Protein AF-0000000072921745 (afdb_homodimer)

pLDDT: mean 95.63, std 6.65, range [35.84, 98.94]

Solvent-accessible surface area (backbone atoms only — not comparable to full-atom values): 34286 Å² total; per-residue (Å²): 125,85,67,66,84,74,61,69,48,27,48,30,38,35,58,39,61,68,14,90,73,38,42,55,43,82,38,63,73,39,69,46,66,80,62,52,67,66,19,24,30,30,42,33,50,31,25,27,62,54,74,76,54,43,56,36,36,48,29,87,50,81,66,76,27,51,26,28,25,30,12,19,20,25,31,25,71,43,67,72,45,92,73,81,49,71,71,36,49,34,34,36,28,37,68,42,37,50,71,76,72,50,77,43,31,75,77,40,42,80,27,29,91,70,45,35,28,31,24,40,73,32,70,22,39,39,32,34,54,41,58,45,48,59,88,42,52,37,77,55,62,89,78,44,55,57,77,56,48,14,51,35,37,44,39,36,26,29,34,52,36,37,55,58,70,52,66,74,56,72,66,35,38,34,35,24,36,32,16,47,37,57,40,19,46,44,35,44,19,52,40,45,72,63,41,36,40,32,39,30,25,38,67,58,69,69,32,44,51,52,33,45,73,50,58,28,76,41,73,42,37,60,86,82,42,61,56,49,62,53,42,31,72,74,55,66,65,28,26,50,24,28,46,33,53,37,41,45,67,67,45,48,38,49,44,64,65,28,39,18,53,61,13,29,40,31,30,53,20,55,27,85,57,55,38,78,50,20,33,34,54,26,16,67,26,26,28,35,39,34,21,34,63,54,47,51,73,71,56,42,52,54,48,50,49,39,34,49,71,64,59,40,76,71,52,68,43,79,42,58,45,89,45,50,43,65,50,51,54,37,49,76,69,65,71,59,77,36,36,44,29,24,40,41,77,128,123,85,66,68,83,74,62,70,47,28,47,29,38,34,60,39,61,68,14,90,72,38,42,56,42,81,38,64,74,40,69,46,66,80,62,52,66,66,19,25,31,29,42,34,48,29,24,26,61,54,74,75,56,43,57,38,37,48,29,86,50,81,68,77,26,51,27,29,26,30,13,20,22,25,32,26,70,44,68,70,45,92,74,81,49,69,70,36,47,32,34,37,28,37,68,42,36,52,71,75,70,51,76,45,31,77,77,40,42,80,26,29,90,68,45,34,29,32,24,40,73,32,69,21,40,39,32,32,53,40,58,43,48,60,87,42,51,38,77,56,60,90,76,44,55,56,76,57,47,15,50,36,38,44,40,37,27,26,33,52,38,38,55,57,70,53,67,76,55,72,64,36,38,34,36,24,38,32,16,45,37,58,38,18,44,43,36,45,18,52,41,45,72,62,40,36,40,34,38,31,25,38,67,60,68,69,32,44,52,52,35,47,72,50,60,28,75,42,73,41,37,61,88,82,44,60,56,50,63,53,42,30,72,75,56,68,64,29,26,50,25,29,46,33,52,37,42,45,66,68,44,48,39,49,45,64,65,29,38,18,54,60,13,31,40,30,32,54,19,54,26,85,56,54,37,78,49,19,35,34,55,27,16,68,27,28,28,33,39,35,21,34,63,53,49,52,71,70,54,41,52,53,48,48,51,39,34,51,72,65,57,38,76,71,51,66,43,81,43,57,44,90,45,49,44,64,51,51,54,37,50,74,70,65,71,58,76,37,35,44,30,24,41,40,76,128

Foldseek 3Di:
DPLPPDDQWWWFWFWDPAAQPIFTDIDGGHGFDDEDQQKFKWFWFKFWDDLVLCPRRHHPDDAQGRAAGFFTWTATNGHNYPLVRHRFIKIGGFFFDQPCPDPCVVPPSVPRPPTDTDRGNAHHDRIRMDMGGSVAIATADPLFDRQFLRLCRFLVQLLLALLVVQVDAAAFEEEEECLQAQNNLQNLLNCVVRRYAYEYEDADDVSQVSSVVSPHPYYDDVVVDDLLVVLCVVPVQAGQEYEYQAQDLVSLVSRLSRHGQLHEYEYARHDPDDRPADPVSCVVRVYYYHYTHGHDNVSSVVSSVCVSVVSGGWDEDEEASNCSRVVSVCVVVVNDGYIYMHGYDD/DPLPPDDQWWWFWFWDPAAQPIFTDIDGGHGFDDEDQQKFKWFWFKFWDDLVLCPRRHHPDDAQARAAGFFTWTATNDHNYPLPRHRFIKIGGFFFDQPCPDPCVVPPSVPRPPTDTDRGNHHHDRIRMDMGGSVAIATADPLFDRQFLRLCRFLVQLLLALLVVQVDAAAFEEEEECLQAQNNLQNLLNCVVRRYAYEYEDADDVSQVSSVVSPHPYYDDVVVDDLLVVLCVVPVQAGQEYEYQAQDLVSLVSRLSRHGQLHEYEYARHDPDDRPADPVSCVVRVYYYHYTHGHDNVSSVVSSVCVSVVSGGWDEDEEASNCSRVVSVCVVVVNDGYIYMHGYDD

Secondary structure (DSSP, 8-state):
-------SEEEEEEEES-STT-EEEEEEEEEPPPP-TTEEEEEEEEEEE-HHHHTTTSSSSPPS-SS----EEEEEEEESSTT--TT-EEEE-SEEE--S-SHHHHHHGGG-TT-EEBTTTB--SSBSEEEEEGGG-EEPPTTS-HHHHHHIIIIIHHHHHHHHHH-PPTT-EEEEETTTSTTHHHHHHHHHHTT-EEEEEE-SHHHHHHHHHTT-SEEEETTTS-HHHHHHHHHSS-EEEEEE---SHHHHHHHHHHEEEEEEEEE-S--SSPPS--HHHHHHHT-EEEE-----HHHHHHHHHHHHTTS----EEEEEGGGHHHHHHHHHTT--SSEEEEEPP-/-------SEEEEEEEES-STT-EEEEEEEEEPPPP-TTEEEEEEEEEEE-HHHHTTTSSSSPPS-SS----EEEEEEEESSTT--TT-EEEE-SEEE--S-SHHHHHHGGG-TT-EEBTTTB--SSBSEEEEEGGG-EEPPTTS-HHHHHHIIIIIHHHHHHHHHH-PPTT-EEEEETTTSTTHHHHHHHHHHTT-EEEEEE-SHHHHHHHHHTT-SEEEETTTS-HHHHHHHHHSS-EEEEEE---SHHHHHHHHHHEEEEEEEEE-S--SSPPS--HHHHHHHT-EEEE-----HHHHHHHHHHHHTTS----EEEEEGGGHHHHHHHHHTT--SSEEEEEPP-

Structure (mmCIF, N/CA/C/O backbone):
data_AF-0000000072921745-model_v1
#
loop_
_entity.id
_entity.type
_entity.pdbx_description
1 polymer 'Enoyl reductase (ER) domain-containing protein'
#
loop_
_atom_site.group_PDB
_atom_site.id
_atom_site.type_symbol
_atom_site.label_atom_id
_atom_site.label_alt_id
_atom_site.label_comp_id
_atom_site.label_asym_id
_atom_site.label_entity_id
_atom_site.label_seq_id
_atom_site.pdbx_PDB_ins_code
_atom_site.Cartn_x
_at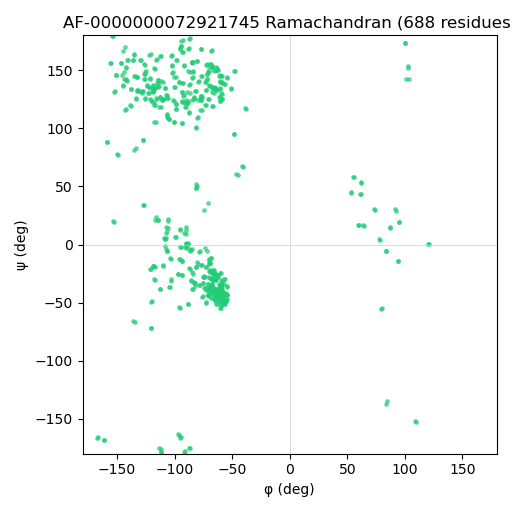om_site.Cartn_y
_atom_site.Cartn_z
_atom_site.occupancy
_atom_site.B_iso_or_equiv
_atom_site.auth_seq_id
_atom_site.auth_comp_id
_atom_site.auth_asym_id
_atom_site.auth_atom_id
_atom_site.pdbx_PDB_model_num
ATOM 1 N N . MET A 1 1 ? -3.756 32.219 40.656 1 36.28 1 MET A N 1
ATOM 2 C CA . MET A 1 1 ? -4.219 31.734 39.375 1 36.28 1 MET A CA 1
ATOM 3 C C . MET A 1 1 ? -4.352 32.875 38.375 1 36.28 1 MET A C 1
ATOM 5 O O . MET A 1 1 ? -5.18 33.781 38.562 1 36.28 1 MET A O 1
ATOM 9 N N . CYS A 1 2 ? -3.295 33.406 37.969 1 42.47 2 CYS A N 1
ATOM 10 C CA . CYS A 1 2 ? -3.309 34.625 37.188 1 42.47 2 CYS A CA 1
ATOM 11 C C . CYS A 1 2 ? -4.332 34.562 36.062 1 42.47 2 CYS A C 1
ATOM 13 O O . CYS A 1 2 ? -4.141 33.781 35.094 1 42.47 2 CYS A O 1
ATOM 15 N N . THR A 1 3 ? -5.539 34.406 36.375 1 47.97 3 THR A N 1
ATOM 16 C CA . THR A 1 3 ? -6.668 34.438 35.469 1 47.97 3 THR A CA 1
ATOM 17 C C . THR A 1 3 ? -6.492 35.562 34.438 1 47.97 3 THR A C 1
ATOM 19 O O . THR A 1 3 ? -6.605 36.75 34.781 1 47.97 3 THR A O 1
ATOM 22 N N . THR A 1 4 ? -5.477 35.375 33.594 1 62.12 4 THR A N 1
ATOM 23 C CA . THR A 1 4 ? -5.355 36.406 32.562 1 62.12 4 THR A CA 1
ATOM 24 C C . THR A 1 4 ? -6.73 36.844 32.062 1 62.12 4 THR A C 1
ATOM 26 O O . THR A 1 4 ? -7.609 36 31.859 1 62.12 4 THR A O 1
ATOM 29 N N . ASP A 1 5 ? -7.055 38.031 32.25 1 85.25 5 ASP A N 1
ATOM 30 C CA . ASP A 1 5 ? -8.289 38.656 31.781 1 85.25 5 ASP A CA 1
ATOM 31 C C . ASP A 1 5 ? -8.531 38.344 30.312 1 85.25 5 ASP A C 1
ATOM 33 O O . ASP A 1 5 ? -7.777 38.781 29.438 1 85.25 5 ASP A O 1
ATOM 37 N N . ILE A 1 6 ? -9.344 37.281 30.031 1 93.06 6 ILE A N 1
ATOM 38 C CA . ILE A 1 6 ? -9.719 36.906 28.672 1 93.06 6 ILE A CA 1
ATOM 39 C C . ILE A 1 6 ? -10.617 37.969 28.062 1 93.06 6 ILE A C 1
ATOM 41 O O . ILE A 1 6 ? -11.688 38.25 28.609 1 93.06 6 ILE A O 1
ATOM 45 N N . PRO A 1 7 ? -10.188 38.531 27.031 1 95.44 7 PRO A N 1
ATOM 46 C CA . PRO A 1 7 ? -11.023 39.562 26.422 1 95.44 7 PRO A CA 1
ATOM 47 C C . PRO A 1 7 ? -12.305 39 25.812 1 95.44 7 PRO A C 1
ATOM 49 O O . PRO A 1 7 ? -12.43 37.812 25.641 1 95.44 7 PRO A O 1
ATOM 52 N N . VAL A 1 8 ? -13.242 39.938 25.484 1 95.75 8 VAL A N 1
ATOM 53 C CA . VAL A 1 8 ? -14.508 39.531 24.891 1 95.75 8 VAL A CA 1
ATOM 54 C C . VAL A 1 8 ? -14.328 39.344 23.391 1 95.75 8 VAL A C 1
ATOM 56 O O . VAL A 1 8 ? -14.992 38.5 22.781 1 95.75 8 VAL A O 1
ATOM 59 N N . THR A 1 9 ? -13.445 40.156 22.844 1 97.06 9 THR A N 1
ATOM 60 C CA . THR A 1 9 ? -13.18 40.094 21.422 1 97.06 9 THR A CA 1
ATOM 61 C C . THR A 1 9 ? -11.703 39.812 21.156 1 97.06 9 THR A C 1
ATOM 63 O O . THR A 1 9 ? -10.875 39.906 22.062 1 97.06 9 THR A O 1
ATOM 66 N N . GLN A 1 10 ? -11.469 39.406 19.938 1 97.31 10 GLN A N 1
ATOM 67 C CA . GLN A 1 10 ? -10.109 39.031 19.562 1 97.31 10 GLN A CA 1
ATOM 68 C C . GLN A 1 10 ? -9.812 39.406 18.125 1 97.31 10 GLN A C 1
ATOM 70 O O . GLN A 1 10 ? -10.719 39.812 17.375 1 97.31 10 GLN A O 1
ATOM 75 N N . THR A 1 11 ? -8.492 39.344 17.812 1 97.69 11 THR A N 1
ATOM 76 C CA . THR A 1 11 ? -8.031 39.469 16.438 1 97.69 11 THR A CA 1
ATOM 77 C C . THR A 1 11 ? -8.039 38.125 15.727 1 97.69 11 THR A C 1
ATOM 79 O O . THR A 1 11 ? -7.59 37.125 16.281 1 97.69 11 THR A O 1
ATOM 82 N N . ALA A 1 12 ? -8.617 38.062 14.547 1 98.12 12 ALA A N 1
ATOM 83 C CA . ALA A 1 12 ? -8.641 36.875 13.711 1 98.12 12 ALA A CA 1
ATOM 84 C C . ALA A 1 12 ? -8.484 37.219 12.234 1 98.12 12 ALA A C 1
ATOM 86 O O . ALA A 1 12 ? -8.688 38.375 11.844 1 98.12 12 ALA A O 1
ATOM 87 N N . ALA A 1 13 ? -7.965 36.312 11.523 1 98.19 13 ALA A N 1
ATOM 88 C CA . ALA A 1 13 ? -7.973 36.438 10.07 1 98.19 13 ALA A CA 1
ATOM 89 C C . ALA A 1 13 ? -9.094 35.625 9.453 1 98.19 13 ALA A C 1
ATOM 91 O O . ALA A 1 13 ? -9.141 34.406 9.617 1 98.19 13 ALA A O 1
ATOM 92 N N . ARG A 1 14 ? -9.977 36.219 8.742 1 97.25 14 ARG A N 1
ATOM 93 C CA . ARG A 1 14 ? -11.086 35.562 8.078 1 97.25 14 ARG A CA 1
ATOM 94 C C . ARG A 1 14 ? -10.914 35.562 6.562 1 97.25 14 ARG A C 1
ATOM 96 O O . ARG A 1 14 ? -10.445 36.562 6 1 97.25 14 ARG A O 1
ATOM 103 N N . VAL A 1 15 ? -11.266 34.469 5.953 1 97 15 VAL A N 1
ATOM 104 C CA . VAL A 1 15 ? -11.227 34.375 4.496 1 97 15 VAL A CA 1
ATOM 105 C C . VAL A 1 15 ? -12.438 35.125 3.912 1 97 15 VAL A C 1
ATOM 107 O O . VAL A 1 15 ? -13.578 34.875 4.32 1 97 15 VAL A O 1
ATOM 110 N N . GLN A 1 16 ? -12.188 35.969 3.043 1 94.94 16 GLN A N 1
ATOM 111 C CA . GLN A 1 16 ? -13.25 36.625 2.295 1 94.94 16 GLN A CA 1
ATOM 112 C C . GLN A 1 16 ? -13.195 36.25 0.816 1 94.94 16 GLN A C 1
ATOM 114 O O . GLN A 1 16 ? -12.117 36.094 0.249 1 94.94 16 GLN A O 1
ATOM 119 N N . ASN A 1 17 ? -14.336 36.062 0.215 1 92.81 17 ASN A N 1
ATOM 120 C CA . ASN A 1 17 ? -14.492 35.781 -1.205 1 92.81 17 ASN A CA 1
ATOM 121 C C . ASN A 1 17 ? -13.68 34.562 -1.616 1 92.81 17 ASN A C 1
ATOM 123 O O . ASN A 1 17 ? -12.844 34.625 -2.516 1 92.81 17 ASN A O 1
ATOM 127 N N . PRO A 1 18 ? -13.922 33.438 -1.013 1 92.88 18 PRO A N 1
ATOM 128 C CA . PRO A 1 18 ? -13.164 32.219 -1.399 1 92.88 18 PRO A CA 1
ATOM 129 C C . PRO A 1 18 ? -13.133 32.031 -2.91 1 92.88 18 PRO A C 1
ATOM 131 O O . PRO A 1 18 ? -14.102 32.344 -3.605 1 92.88 18 PRO A O 1
ATOM 134 N N . GLY A 1 19 ? -12.031 31.406 -3.441 1 91.5 19 GLY A N 1
ATOM 135 C CA . GLY A 1 19 ? -11.75 31.297 -4.863 1 91.5 19 GLY A CA 1
ATOM 136 C C . GLY A 1 19 ? -10.578 32.156 -5.309 1 91.5 19 GLY A C 1
ATOM 137 O O . GLY A 1 19 ? -9.695 32.469 -4.512 1 91.5 19 GLY A O 1
ATOM 138 N N . ALA A 1 20 ? -10.578 32.562 -6.57 1 88.88 20 ALA A N 1
ATOM 139 C CA . ALA A 1 20 ? -9.453 33.25 -7.184 1 88.88 20 ALA A CA 1
ATOM 140 C C . ALA A 1 20 ? -9.234 34.625 -6.535 1 88.88 20 ALA A C 1
ATOM 142 O O . ALA A 1 20 ? -8.102 35.094 -6.465 1 88.88 20 ALA A O 1
ATOM 143 N N . GLU A 1 21 ? -10.234 35.219 -5.93 1 92.31 21 GLU A N 1
ATOM 144 C CA . GLU A 1 21 ? -10.141 36.562 -5.367 1 92.31 21 GLU A CA 1
ATOM 145 C C . GLU A 1 21 ? -10.102 36.531 -3.842 1 92.31 21 GLU A C 1
ATOM 147 O O . GLU A 1 21 ? -10.297 37.531 -3.18 1 92.31 21 GLU A O 1
ATOM 152 N N . ALA A 1 22 ? -9.844 35.344 -3.354 1 95.69 22 ALA A N 1
ATOM 153 C CA . ALA A 1 22 ? -9.859 35.188 -1.903 1 95.69 22 ALA A CA 1
ATOM 154 C C . ALA A 1 22 ? -8.805 36.062 -1.236 1 95.69 22 ALA A C 1
ATOM 156 O O . ALA A 1 22 ? -7.738 36.281 -1.801 1 95.69 22 ALA A O 1
ATOM 157 N N . ARG A 1 23 ? -9.156 36.562 -0.038 1 95.94 23 ARG A N 1
ATOM 158 C CA . ARG A 1 23 ? -8.195 37.281 0.773 1 95.94 23 ARG A CA 1
ATOM 159 C C . ARG A 1 23 ? -8.406 37 2.258 1 95.94 23 ARG A C 1
ATOM 161 O O . ARG A 1 23 ? -9.523 36.75 2.689 1 95.94 23 ARG A O 1
ATOM 168 N N . PHE A 1 24 ? -7.309 37.031 2.932 1 97.81 24 PHE A N 1
ATOM 169 C CA . PHE A 1 24 ? -7.391 37.031 4.387 1 97.81 24 PHE A CA 1
ATOM 170 C C . PHE A 1 24 ? -7.582 38.438 4.914 1 97.81 24 PHE A C 1
ATOM 172 O O . PHE A 1 24 ? -6.777 39.312 4.625 1 97.81 24 PHE A O 1
ATOM 179 N N . VAL A 1 25 ? -8.625 38.656 5.691 1 97.81 25 VAL A N 1
ATOM 180 C CA . VAL A 1 25 ? -8.906 39.969 6.27 1 97.81 25 VAL A CA 1
ATOM 181 C C . VAL A 1 25 ? -8.805 39.906 7.793 1 97.81 25 VAL A C 1
ATOM 183 O O . VAL A 1 25 ? -9.477 39.094 8.43 1 97.81 25 VAL A O 1
ATOM 186 N N . ILE A 1 26 ? -7.988 40.781 8.312 1 97.81 26 ILE A N 1
ATOM 187 C CA . ILE A 1 26 ? -7.82 40.844 9.758 1 97.81 26 ILE A CA 1
ATOM 188 C C . ILE A 1 26 ? -9.023 41.562 10.383 1 97.81 26 ILE A C 1
ATOM 190 O O . ILE A 1 26 ? -9.375 42.656 9.984 1 97.81 26 ILE A O 1
ATOM 194 N N . GLN A 1 27 ? -9.633 40.844 11.312 1 96.69 27 GLN A N 1
ATOM 195 C CA . GLN A 1 27 ? -10.727 41.406 12.094 1 96.69 27 GLN A CA 1
ATOM 196 C C . GLN A 1 27 ? -10.383 41.438 13.578 1 96.69 27 GLN A C 1
ATOM 198 O O . GLN A 1 27 ? -9.898 40.469 14.141 1 96.69 27 GLN A O 1
ATOM 203 N N . ASN A 1 28 ? -10.711 42.5 14.203 1 95.44 28 ASN A N 1
ATOM 204 C CA . ASN A 1 28 ? -10.289 42.688 15.586 1 95.44 28 ASN A CA 1
ATOM 205 C C . ASN A 1 28 ? -11.461 42.531 16.562 1 95.44 28 ASN A C 1
ATOM 207 O O . ASN A 1 28 ? -11.266 42.562 17.781 1 95.44 28 ASN A O 1
ATOM 211 N N . GLU A 1 29 ? -12.562 42.344 16 1 94.81 29 GLU A N 1
ATOM 212 C CA . GLU A 1 29 ? -13.75 42.312 16.859 1 94.81 29 GLU A CA 1
ATOM 213 C C . GLU A 1 29 ? -14.422 40.938 16.828 1 94.81 29 GLU A C 1
ATOM 215 O O . GLU A 1 29 ? -15.625 40.844 17.078 1 94.81 29 GLU A O 1
ATOM 220 N N . GLN A 1 30 ? -13.664 40 16.5 1 94.19 30 GLN A N 1
ATOM 221 C CA . GLN A 1 30 ? -14.211 38.656 16.562 1 94.19 30 GLN A CA 1
ATOM 222 C C . GLN A 1 30 ? -14.422 38.219 18 1 94.19 30 GLN A C 1
ATOM 224 O O . GLN A 1 30 ? -13.57 38.438 18.859 1 94.19 30 GLN A O 1
ATOM 229 N N . ALA A 1 31 ? -15.555 37.594 18.266 1 96.19 31 ALA A N 1
ATOM 230 C CA . ALA A 1 31 ? -15.828 37.125 19.625 1 96.19 31 ALA A CA 1
ATOM 231 C C . ALA A 1 31 ? -14.859 36.031 20.031 1 96.19 31 ALA A C 1
ATOM 233 O O . ALA A 1 31 ? -14.562 35.125 19.219 1 96.19 31 ALA A O 1
ATOM 234 N N . VAL A 1 32 ? -14.328 36.094 21.203 1 97.69 32 VAL A N 1
ATOM 235 C CA . VAL A 1 32 ? -13.602 34.969 21.75 1 97.69 32 VAL A CA 1
ATOM 236 C C . VAL A 1 32 ? -14.57 33.812 22.016 1 97.69 32 VAL A C 1
ATOM 238 O O . VAL A 1 32 ? -15.633 34.031 22.609 1 97.69 32 VAL A O 1
ATOM 241 N N . PRO A 1 33 ? -14.242 32.656 21.578 1 96.75 33 PRO A N 1
ATOM 242 C CA . PRO A 1 33 ? -15.203 31.547 21.734 1 96.75 33 PRO A CA 1
ATOM 243 C C . PRO A 1 33 ? -15.359 31.109 23.188 1 96.75 33 PRO A C 1
ATOM 245 O O . PRO A 1 33 ? -14.398 31.156 23.953 1 96.75 33 PRO A O 1
ATOM 248 N N . GLN A 1 34 ? -16.547 30.672 23.469 1 95.38 34 GLN A N 1
ATOM 249 C CA . GLN A 1 34 ? -16.781 29.984 24.734 1 95.38 34 GLN A CA 1
ATOM 250 C C . GLN A 1 34 ? -16.406 28.5 24.625 1 95.38 34 GLN A C 1
ATOM 252 O O . GLN A 1 34 ? -16.562 27.891 23.562 1 95.38 34 GLN A O 1
ATOM 257 N N . ILE A 1 35 ? -15.969 27.953 25.75 1 94.75 35 ILE A N 1
ATOM 258 C CA . ILE A 1 35 ? -15.562 26.547 25.734 1 94.75 35 ILE A CA 1
ATOM 259 C C . ILE A 1 35 ? -16.656 25.688 26.344 1 94.75 35 ILE A C 1
ATOM 261 O O . ILE A 1 35 ? -17.406 26.141 27.219 1 94.75 35 ILE A O 1
ATOM 265 N N . THR A 1 36 ? -16.734 24.484 25.812 1 91.81 36 THR A N 1
ATOM 266 C CA . THR A 1 36 ? -17.594 23.453 26.406 1 91.81 36 THR A CA 1
ATOM 267 C C . THR A 1 36 ? -16.812 22.594 27.391 1 91.81 36 THR A C 1
ATOM 269 O O . THR A 1 36 ? -15.609 22.797 27.578 1 91.81 36 THR A O 1
ATOM 272 N N . GLU A 1 37 ? -17.5 21.656 28.078 1 90.25 37 GLU A N 1
ATOM 273 C CA . GLU A 1 37 ? -16.922 20.859 29.156 1 90.25 37 GLU A CA 1
ATOM 274 C C . GLU A 1 37 ? -15.695 20.094 28.688 1 90.25 37 GLU A C 1
ATOM 276 O O . GLU A 1 37 ? -14.742 19.922 29.453 1 90.25 37 GLU A O 1
ATOM 281 N N . SER A 1 38 ? -15.594 19.719 27.484 1 90.62 38 SER A N 1
ATOM 282 C CA . SER A 1 38 ? -14.469 18.906 27.016 1 90.62 38 SER A CA 1
ATOM 283 C C . SER A 1 38 ? -13.414 19.766 26.328 1 90.62 38 SER A C 1
ATOM 285 O O . SER A 1 38 ? -12.391 19.266 25.875 1 90.62 38 SER A O 1
ATOM 287 N N . GLN A 1 39 ? -13.602 21.078 26.375 1 95.06 39 GLN A N 1
ATOM 288 C CA . GLN A 1 39 ? -12.727 21.969 25.625 1 95.06 39 GLN A CA 1
ATOM 289 C C . GLN A 1 39 ? -11.859 22.812 26.547 1 95.06 39 GLN A C 1
ATOM 291 O O . GLN A 1 39 ? -12.133 22.906 27.75 1 95.06 39 GLN A O 1
ATOM 296 N N . ILE A 1 40 ? -10.836 23.344 26 1 96.44 40 ILE A N 1
ATOM 297 C CA . ILE A 1 40 ? -9.977 24.344 26.625 1 96.44 40 ILE A CA 1
ATOM 298 C C . ILE A 1 40 ? -9.852 25.562 25.703 1 96.44 40 ILE A C 1
ATOM 300 O O . ILE A 1 40 ? -10.078 25.453 24.484 1 96.44 40 ILE A O 1
ATOM 304 N N . LEU A 1 41 ? -9.57 26.656 26.328 1 97.31 41 LEU A N 1
ATOM 305 C CA . LEU A 1 41 ? -9.266 27.859 25.562 1 97.31 41 LEU A CA 1
ATOM 306 C C . LEU A 1 41 ? -7.762 28.109 25.5 1 97.31 41 LEU A C 1
ATOM 308 O O . LEU A 1 41 ? -7.09 28.125 26.531 1 97.31 41 LEU A O 1
ATOM 312 N N . VAL A 1 42 ? -7.277 28.219 24.344 1 97.88 42 VAL A N 1
ATOM 313 C CA . VAL A 1 42 ? -5.844 28.406 24.156 1 97.88 42 VAL A CA 1
ATOM 314 C C . VAL A 1 42 ? -5.586 29.812 23.594 1 97.88 42 VAL A C 1
ATOM 316 O O . VAL A 1 42 ? -6.215 30.203 22.609 1 97.88 42 VAL A O 1
ATOM 319 N N . LYS A 1 43 ? -4.738 30.531 24.234 1 98.44 43 LYS A N 1
ATOM 320 C CA . LYS A 1 43 ? -4.219 31.766 23.672 1 98.44 43 LYS A CA 1
ATOM 321 C C . LYS A 1 43 ? -2.984 31.5 22.812 1 98.44 43 LYS A C 1
ATOM 323 O O . LYS A 1 43 ? -1.918 31.172 23.328 1 98.44 43 LYS A O 1
ATOM 328 N N . LEU A 1 44 ? -3.139 31.719 21.547 1 98.62 44 LEU A N 1
ATOM 329 C CA . LEU A 1 44 ? -2.076 31.359 20.609 1 98.62 44 LEU A CA 1
ATOM 330 C C . LEU A 1 44 ? -0.968 32.406 20.625 1 98.62 44 LEU A C 1
ATOM 332 O O . LEU A 1 44 ? -1.244 33.625 20.703 1 98.62 44 LEU A O 1
ATOM 336 N N . VAL A 1 45 ? 0.25 31.922 20.547 1 98.5 45 VAL A N 1
ATOM 337 C CA . VAL A 1 45 ? 1.408 32.812 20.484 1 98.5 45 VAL A CA 1
ATOM 338 C C . VAL A 1 45 ? 1.95 32.844 19.047 1 98.5 45 VAL A C 1
ATOM 340 O O . VAL A 1 45 ? 2.461 33.875 18.594 1 98.5 45 VAL A O 1
ATOM 343 N N . VAL A 1 46 ? 1.895 31.703 18.391 1 98.81 46 VAL A N 1
ATOM 344 C CA . VAL A 1 46 ? 2.268 31.625 16.969 1 98.81 46 VAL A CA 1
ATOM 345 C C . VAL A 1 46 ? 1.322 30.688 16.234 1 98.81 46 VAL A C 1
ATOM 347 O O . VAL A 1 46 ? 0.662 29.844 16.859 1 98.81 46 VAL A O 1
ATOM 350 N N . THR A 1 47 ? 1.241 30.828 14.977 1 98.75 47 THR A N 1
ATOM 351 C CA . THR A 1 47 ? 0.564 29.891 14.078 1 98.75 47 THR A CA 1
ATOM 352 C C . THR A 1 47 ? 1.332 29.75 12.766 1 98.75 47 THR A C 1
ATOM 354 O O . THR A 1 47 ? 1.969 30.703 12.305 1 98.75 47 THR A O 1
ATOM 357 N N . GLY A 1 48 ? 1.362 28.531 12.281 1 98.38 48 GLY A N 1
ATOM 358 C CA . GLY A 1 48 ? 1.973 28.312 10.984 1 98.38 48 GLY A CA 1
ATOM 359 C C . GLY A 1 48 ? 1.02 28.547 9.828 1 98.38 48 GLY A C 1
ATOM 360 O O . GLY A 1 48 ? -0.197 28.609 10.023 1 98.38 48 GLY A O 1
ATOM 361 N N . LEU A 1 49 ? 1.562 28.844 8.68 1 97.75 49 LEU A N 1
ATOM 362 C CA . LEU A 1 49 ? 0.841 28.906 7.414 1 97.75 49 LEU A CA 1
ATOM 363 C C . LEU A 1 49 ? 1.286 27.781 6.48 1 97.75 49 LEU A C 1
ATOM 365 O O . LEU A 1 49 ? 2.465 27.688 6.129 1 97.75 49 LEU A O 1
ATOM 369 N N . CYS A 1 50 ? 0.371 26.953 6.145 1 95 50 CYS A N 1
ATOM 370 C CA . CYS A 1 50 ? 0.65 25.766 5.34 1 95 50 CYS A CA 1
ATOM 371 C C . CYS A 1 50 ? -0.083 25.828 4.008 1 95 50 CYS A C 1
ATOM 373 O O . CYS A 1 50 ? -1.134 26.469 3.898 1 95 50 CYS A O 1
ATOM 375 N N . HIS A 1 51 ? 0.496 25.203 3.021 1 92.25 51 HIS A N 1
ATOM 376 C CA . HIS A 1 51 ? -0.157 25.156 1.719 1 92.25 51 HIS A CA 1
ATOM 377 C C . HIS A 1 51 ? -1.546 24.531 1.819 1 92.25 51 HIS A C 1
ATOM 379 O O . HIS A 1 51 ? -2.463 24.938 1.098 1 92.25 51 HIS A O 1
ATOM 385 N N . SER A 1 52 ? -1.722 23.609 2.656 1 91.25 52 SER A N 1
ATOM 386 C CA . SER A 1 52 ? -3.016 22.953 2.805 1 91.25 52 SER A CA 1
ATOM 387 C C . SER A 1 52 ? -4.074 23.922 3.318 1 91.25 52 SER A C 1
ATOM 389 O O . SER A 1 52 ? -5.273 23.688 3.16 1 91.25 52 SER A O 1
ATOM 391 N N . ASP A 1 53 ? -3.691 24.953 4 1 94.06 53 ASP A N 1
ATOM 392 C CA . ASP A 1 53 ? -4.637 25.984 4.41 1 94.06 53 ASP A CA 1
ATOM 393 C C . ASP A 1 53 ? -5.266 26.672 3.199 1 94.06 53 ASP A C 1
ATOM 395 O O . ASP A 1 53 ? -6.387 27.188 3.277 1 94.06 53 ASP A O 1
ATOM 399 N N . LEU A 1 54 ? -4.547 26.672 2.092 1 92.62 54 LEU A N 1
ATOM 400 C CA . LEU A 1 54 ? -4.902 27.516 0.954 1 92.62 54 LEU A CA 1
ATOM 401 C C . LEU A 1 54 ? -5.766 26.75 -0.041 1 92.62 54 LEU A C 1
ATOM 403 O O . LEU A 1 54 ? -6.352 27.344 -0.95 1 92.62 54 LEU A O 1
ATOM 407 N N . ASN A 1 55 ? -5.801 25.406 0.116 1 85.88 55 ASN A N 1
ATOM 408 C CA . ASN A 1 55 ? -6.488 24.562 -0.857 1 85.88 55 ASN A CA 1
ATOM 409 C C . ASN A 1 55 ? -7.941 25 -1.04 1 85.88 55 ASN A C 1
ATOM 411 O O . ASN A 1 55 ? -8.445 25.031 -2.164 1 85.88 55 ASN A O 1
ATOM 415 N N . ARG A 1 56 ? -8.633 25.312 0.033 1 85.62 56 ARG A N 1
ATOM 416 C CA . ARG A 1 56 ? -10.039 25.688 -0.06 1 85.62 56 ARG A CA 1
ATOM 417 C C . ARG A 1 56 ? -10.188 27.203 -0.127 1 85.62 56 ARG A C 1
ATOM 419 O O . ARG A 1 56 ? -11.266 27.719 -0.456 1 85.62 56 ARG A O 1
ATOM 426 N N . VAL A 1 57 ? -9.148 27.891 0.157 1 93.12 57 VAL A N 1
ATOM 427 C CA . VAL A 1 57 ? -9.195 29.344 0.172 1 93.12 57 VAL A CA 1
ATOM 428 C C . VAL A 1 57 ? -9.195 29.875 -1.26 1 93.12 57 VAL A C 1
ATOM 430 O O . VAL A 1 57 ? -10.055 30.672 -1.633 1 93.12 57 VAL A O 1
ATOM 433 N N . TYR A 1 58 ? -8.32 29.297 -2.039 1 91.31 58 TYR A N 1
ATOM 434 C CA . TYR A 1 58 ? -8.141 29.828 -3.383 1 91.31 58 TYR A CA 1
ATOM 435 C C . TYR A 1 58 ? -8.828 28.953 -4.418 1 91.31 58 TYR A C 1
ATOM 437 O O . TYR A 1 58 ? -8.883 29.297 -5.602 1 91.31 58 TYR A O 1
ATOM 445 N N . ASP A 1 59 ? -9.227 27.781 -4.004 1 84.25 59 ASP A N 1
ATOM 446 C CA . ASP A 1 59 ? -9.93 26.891 -4.922 1 84.25 59 ASP A CA 1
ATOM 447 C C . ASP A 1 59 ? -11.445 27.109 -4.84 1 84.25 59 ASP A C 1
ATOM 449 O O . ASP A 1 59 ? -11.914 27.953 -4.078 1 84.25 59 ASP A O 1
ATOM 453 N N . THR A 1 60 ? -12.109 26.203 -5.707 1 75.88 60 THR A N 1
ATOM 454 C CA . THR A 1 60 ? -13.547 26.391 -5.852 1 75.88 60 THR A CA 1
ATOM 455 C C . THR A 1 60 ? -14.312 25.578 -4.812 1 75.88 60 THR A C 1
ATOM 457 O O . THR A 1 60 ? -15.531 25.719 -4.676 1 75.88 60 THR A O 1
ATOM 460 N N . LEU A 1 61 ? -13.594 24.844 -4.062 1 77.12 61 LEU A N 1
ATOM 461 C CA . LEU A 1 61 ? -14.289 24.047 -3.066 1 77.12 61 LEU A CA 1
ATOM 462 C C . LEU A 1 61 ? -14.836 24.922 -1.944 1 77.12 61 LEU A C 1
ATOM 464 O O . LEU A 1 61 ? -14.219 25.922 -1.577 1 77.12 61 LEU A O 1
ATOM 468 N N . PRO A 1 62 ? -15.93 24.484 -1.474 1 80.81 62 PRO A N 1
ATOM 469 C CA . PRO A 1 62 ? -16.547 25.312 -0.44 1 80.81 62 PRO A CA 1
ATOM 470 C C . PRO A 1 62 ? -15.719 25.391 0.836 1 80.81 62 PRO A C 1
ATOM 472 O O . PRO A 1 62 ? -15.195 24.375 1.305 1 80.81 62 PRO A O 1
ATOM 475 N N . LEU A 1 63 ? -15.688 26.609 1.248 1 84.38 63 LEU A N 1
ATOM 476 C CA . LEU A 1 63 ? -15.062 26.875 2.539 1 84.38 63 LEU A CA 1
ATOM 477 C C . LEU A 1 63 ? -16.016 26.531 3.682 1 84.38 63 LEU A C 1
ATOM 479 O O . LEU A 1 63 ? -17.141 27.031 3.725 1 84.38 63 LEU A O 1
ATOM 483 N N . ILE A 1 64 ? -15.617 25.672 4.613 1 84.56 64 ILE A N 1
ATOM 484 C CA . ILE A 1 64 ? -16.453 25.281 5.746 1 84.56 64 ILE A CA 1
ATOM 485 C C . ILE A 1 64 ? -16.234 26.266 6.898 1 84.56 64 ILE A C 1
ATOM 487 O O . ILE A 1 64 ? -17.188 26.875 7.395 1 84.56 64 ILE A O 1
ATOM 491 N N . SER A 1 65 ? -15.055 26.5 7.258 1 90.56 65 SER A N 1
ATOM 492 C CA . SER A 1 65 ? -14.68 27.516 8.25 1 90.56 65 SER A CA 1
ATOM 493 C C . SER A 1 65 ? -13.992 28.703 7.594 1 90.56 65 SER A C 1
ATOM 495 O O . SER A 1 65 ? -13.086 28.531 6.777 1 90.56 65 SER A O 1
ATOM 497 N N . GLU A 1 66 ? -14.414 29.859 8 1 94.25 66 GLU A N 1
ATOM 498 C CA . GLU A 1 66 ? -13.805 31.062 7.457 1 94.25 66 GLU A CA 1
ATOM 499 C C . GLU A 1 66 ? -12.484 31.391 8.156 1 94.25 66 GLU A C 1
ATOM 501 O O . GLU A 1 66 ? -11.711 32.219 7.684 1 94.25 66 GLU A O 1
ATOM 506 N N . ILE A 1 67 ? -12.297 30.859 9.305 1 97.12 67 ILE A N 1
ATOM 507 C CA . ILE A 1 67 ? -11.008 30.953 9.984 1 97.12 67 ILE A CA 1
ATOM 508 C C . ILE A 1 67 ? -10.227 29.656 9.797 1 97.12 67 ILE A C 1
ATOM 510 O O . ILE A 1 67 ? -10.508 28.656 10.461 1 97.12 67 ILE A O 1
ATOM 514 N N . VAL A 1 68 ? -9.234 29.734 8.938 1 97.12 68 VAL A N 1
ATOM 515 C CA . VAL A 1 68 ? -8.469 28.531 8.633 1 97.12 68 VAL A CA 1
ATOM 516 C C . VAL A 1 68 ? -7.227 28.469 9.516 1 97.12 68 VAL A C 1
ATOM 518 O O . VAL A 1 68 ? -7.203 29.047 10.602 1 97.12 68 VAL A O 1
ATOM 521 N N . GLY A 1 69 ? -6.309 27.641 9.195 1 97.75 69 GLY A N 1
ATOM 522 C CA . GLY A 1 69 ? -5.121 27.406 10 1 97.75 69 GLY A CA 1
ATOM 523 C C . GLY A 1 69 ? -5.191 26.141 10.828 1 97.75 69 GLY A C 1
ATOM 524 O O . GLY A 1 69 ? -6.25 25.797 11.359 1 97.75 69 GLY A O 1
ATOM 525 N N . HIS A 1 70 ? -4.008 25.422 10.945 1 97.62 70 HIS A N 1
ATOM 526 C CA . HIS A 1 70 ? -4.078 24.156 11.672 1 97.62 70 HIS A CA 1
ATOM 527 C C . HIS A 1 70 ? -2.736 23.812 12.312 1 97.62 70 HIS A C 1
ATOM 529 O O . HIS A 1 70 ? -2.445 22.641 12.57 1 97.62 70 HIS A O 1
ATOM 535 N N . GLU A 1 71 ? -1.872 24.828 12.477 1 97.62 71 GLU A N 1
ATOM 536 C CA . GLU A 1 71 ? -0.569 24.688 13.117 1 97.62 71 GLU A CA 1
ATOM 537 C C . GLU A 1 71 ? -0.319 25.797 14.133 1 97.62 71 GLU A C 1
ATOM 539 O O . GLU A 1 71 ? 0.446 26.719 13.867 1 97.62 71 GLU A O 1
ATOM 544 N N . GLY A 1 72 ? -0.813 25.641 15.305 1 98.5 72 GLY A N 1
ATOM 545 C CA . GLY A 1 72 ? -0.683 26.703 16.281 1 98.5 72 GLY A CA 1
ATOM 546 C C . GLY A 1 72 ? -0.057 26.25 17.594 1 98.5 72 GLY A C 1
ATOM 547 O O . GLY A 1 72 ? -0.168 25.078 17.953 1 98.5 72 GLY A O 1
ATOM 548 N N . VAL A 1 73 ? 0.646 27.125 18.234 1 98.81 73 VAL A N 1
ATOM 549 C CA . VAL A 1 73 ? 1.165 26.906 19.578 1 98.81 73 VAL A CA 1
ATOM 550 C C . VAL A 1 73 ? 0.694 28.031 20.5 1 98.81 73 VAL A C 1
ATOM 552 O O . VAL A 1 73 ? 0.696 29.203 20.109 1 98.81 73 VAL A O 1
ATOM 555 N N . GLY A 1 74 ? 0.286 27.688 21.656 1 98.38 74 GLY A N 1
ATOM 556 C CA . GLY A 1 74 ? -0.179 28.688 22.609 1 98.38 74 GLY A CA 1
ATOM 557 C C . GLY A 1 74 ? -0.19 28.188 24.047 1 98.38 74 GLY A C 1
ATOM 558 O O . GLY A 1 74 ? 0.429 27.172 24.359 1 98.38 74 GLY A O 1
ATOM 559 N N . ILE A 1 75 ? -0.828 28.984 24.859 1 97.62 75 ILE A N 1
ATOM 560 C CA . ILE A 1 75 ? -0.938 28.703 26.297 1 97.62 75 ILE A CA 1
ATOM 561 C C . ILE A 1 75 ? -2.402 28.484 26.672 1 97.62 75 ILE A C 1
ATOM 563 O O . ILE A 1 75 ? -3.277 29.25 26.234 1 97.62 75 ILE A O 1
ATOM 567 N N . VAL A 1 76 ? -2.645 27.453 27.469 1 97.5 76 VAL A N 1
ATOM 568 C CA . VAL A 1 76 ? -4.004 27.219 27.953 1 97.5 76 VAL A CA 1
ATOM 569 C C . VAL A 1 76 ? -4.383 28.297 28.969 1 97.5 76 VAL A C 1
ATOM 571 O O . VAL A 1 76 ? -3.711 28.453 30 1 97.5 76 VAL A O 1
ATOM 574 N N . VAL A 1 77 ? -5.496 28.984 28.734 1 96.88 77 VAL A N 1
ATOM 575 C CA . VAL A 1 77 ? -5.832 30.109 29.609 1 96.88 77 VAL A CA 1
ATOM 576 C C . VAL A 1 77 ? -7.164 29.844 30.312 1 96.88 77 VAL A C 1
ATOM 578 O O . VAL A 1 77 ? -7.516 30.516 31.266 1 96.88 77 VAL A O 1
ATOM 581 N N . LYS A 1 78 ? -7.957 28.922 29.797 1 96 78 LYS A N 1
ATOM 582 C CA . LYS A 1 78 ? -9.211 28.531 30.438 1 96 78 LYS A CA 1
ATOM 583 C C . LYS A 1 78 ? -9.5 27.047 30.25 1 96 78 LYS A C 1
ATOM 585 O O . LYS A 1 78 ? -9.242 26.5 29.172 1 96 78 LYS A O 1
ATOM 590 N N . GLU A 1 79 ? -9.953 26.344 31.266 1 93.75 79 GLU A N 1
ATOM 591 C CA . GLU A 1 79 ? -10.43 24.953 31.203 1 93.75 79 GLU A CA 1
ATOM 592 C C . GLU A 1 79 ? -11.617 24.75 32.156 1 93.75 79 GLU A C 1
ATOM 594 O O . GLU A 1 79 ? -11.781 25.5 33.125 1 93.75 79 GLU A O 1
ATOM 599 N N . LEU A 1 80 ? -12.531 23.969 31.719 1 87.19 80 LEU A N 1
ATOM 600 C CA . LEU A 1 80 ? -13.695 23.672 32.562 1 87.19 80 LEU A CA 1
ATOM 601 C C . LEU A 1 80 ? -13.578 22.297 33.188 1 87.19 80 LEU A C 1
ATOM 603 O O . LEU A 1 80 ? -14.188 22.031 34.219 1 87.19 80 LEU A O 1
ATOM 607 N N . ALA A 1 81 ? -12.93 21.359 32.5 1 74.81 81 ALA A N 1
ATOM 608 C CA . ALA A 1 81 ? -12.781 20.016 33.031 1 74.81 81 ALA A CA 1
ATOM 609 C C . ALA A 1 81 ? -11.453 19.844 33.75 1 74.81 81 ALA A C 1
ATOM 611 O O . ALA A 1 81 ? -10.609 20.75 33.75 1 74.81 81 ALA A O 1
ATOM 612 N N . THR A 1 82 ? -11.352 18.781 34.438 1 74.62 82 THR A N 1
ATOM 613 C CA . THR A 1 82 ? -10.203 18.453 35.281 1 74.62 82 THR A CA 1
ATOM 614 C C . THR A 1 82 ? -8.992 18.109 34.406 1 74.62 82 THR A C 1
ATOM 616 O O . THR A 1 82 ? -8.227 17.188 34.75 1 74.62 82 THR A O 1
ATOM 619 N N . SER A 1 83 ? -8.797 18.734 33.281 1 76.56 83 SER A N 1
ATOM 620 C CA . SER A 1 83 ? -7.656 18.422 32.406 1 76.56 83 SER A CA 1
ATOM 621 C C . SER A 1 83 ? -6.348 18.875 33.062 1 76.56 83 SER A C 1
ATOM 623 O O . SER A 1 83 ? -5.277 18.359 32.75 1 76.56 83 SER A O 1
ATOM 625 N N . HIS A 1 84 ? -6.402 19.828 33.969 1 86.94 84 HIS A N 1
ATOM 626 C CA . HIS A 1 84 ? -5.258 20.391 34.688 1 86.94 84 HIS A CA 1
ATOM 627 C C . HIS A 1 84 ? -4.18 20.859 33.719 1 86.94 84 HIS A C 1
ATOM 629 O O . HIS A 1 84 ? -3.004 20.531 33.875 1 86.94 84 HIS A O 1
ATOM 635 N N . MET A 1 85 ? -4.594 21.594 32.594 1 92.19 85 MET A N 1
ATOM 636 C CA . MET A 1 85 ? -3.66 22.047 31.562 1 92.19 85 MET A CA 1
ATOM 637 C C . MET A 1 85 ? -3.477 23.547 31.625 1 92.19 85 MET A C 1
ATOM 639 O O . MET A 1 85 ? -2.738 24.125 30.812 1 92.19 85 MET A O 1
ATOM 643 N N . ILE A 1 86 ? -4.043 24.188 32.594 1 94.06 86 ILE A N 1
ATOM 644 C CA . ILE A 1 86 ? -3.973 25.641 32.656 1 94.06 86 ILE A CA 1
ATOM 645 C C . ILE A 1 86 ? -2.514 26.094 32.719 1 94.06 86 ILE A C 1
ATOM 647 O O . ILE A 1 86 ? -1.696 25.469 33.406 1 94.06 86 ILE A O 1
ATOM 651 N N . ASN A 1 87 ? -2.17 27.047 31.859 1 95.25 87 ASN A N 1
ATOM 652 C CA . ASN A 1 87 ? -0.865 27.703 31.797 1 95.25 87 ASN A CA 1
ATOM 653 C C . ASN A 1 87 ? 0.168 26.812 31.094 1 95.25 87 ASN A C 1
ATOM 655 O O . ASN A 1 87 ? 1.346 27.172 31.031 1 95.25 87 ASN A O 1
ATOM 659 N N . LYS A 1 88 ? -0.223 25.703 30.594 1 95.88 88 LYS A N 1
ATOM 660 C CA . LYS A 1 88 ? 0.685 24.844 29.844 1 95.88 88 LYS A CA 1
ATOM 661 C C . LYS A 1 88 ? 0.764 25.281 28.375 1 95.88 88 LYS A C 1
ATOM 663 O O . LYS A 1 88 ? -0.229 25.719 27.797 1 95.88 88 LYS A O 1
ATOM 668 N N . ARG A 1 89 ? 1.975 25.172 27.797 1 97.94 89 ARG A N 1
ATOM 669 C CA . ARG A 1 89 ? 2.148 25.359 26.359 1 97.94 89 ARG A CA 1
ATOM 670 C C . ARG A 1 89 ? 1.667 24.141 25.594 1 97.94 89 ARG A C 1
ATOM 672 O O . ARG A 1 89 ? 2.074 23.016 25.875 1 97.94 89 ARG A O 1
ATOM 679 N N . VAL A 1 90 ? 0.809 24.359 24.641 1 98.31 90 VAL A N 1
ATOM 680 C CA . VAL A 1 90 ? 0.277 23.25 23.859 1 98.31 90 VAL A CA 1
ATOM 681 C C . VAL A 1 90 ? 0.339 23.562 22.375 1 98.31 90 VAL A C 1
ATOM 683 O O . VAL A 1 90 ? 0.261 24.734 21.984 1 98.31 90 VAL A O 1
ATOM 686 N N . GLY A 1 91 ? 0.607 22.547 21.609 1 98.69 91 GLY A N 1
ATOM 687 C CA . GLY A 1 91 ? 0.496 22.625 20.172 1 98.69 91 GLY A CA 1
ATOM 688 C C . GLY A 1 91 ? -0.829 22.109 19.641 1 98.69 91 GLY A C 1
ATOM 689 O O . GLY A 1 91 ? -1.365 21.125 20.156 1 98.69 91 GLY A O 1
ATOM 690 N N . LEU A 1 92 ? -1.331 22.812 18.656 1 98.38 92 LEU A N 1
ATOM 691 C CA . LEU A 1 92 ? -2.561 22.422 17.969 1 98.38 92 LEU A CA 1
ATOM 692 C C . LEU A 1 92 ? -2.264 21.938 16.562 1 98.38 92 LEU A C 1
ATOM 694 O O . LEU A 1 92 ? -1.591 22.625 15.789 1 98.38 92 LEU A O 1
ATOM 698 N N . GLY A 1 93 ? -2.693 20.75 16.234 1 97 93 GLY A N 1
ATOM 699 C CA . GLY A 1 93 ? -2.469 20.172 14.922 1 97 93 GLY A CA 1
ATOM 700 C C . GLY A 1 93 ? -3.742 20.016 14.109 1 97 93 GLY A C 1
ATOM 701 O O . GLY A 1 93 ? -4.816 20.438 14.547 1 97 93 GLY A O 1
ATOM 702 N N . TRP A 1 94 ? -3.594 19.453 13.008 1 94.56 94 TRP A N 1
ATOM 703 C CA . TRP A 1 94 ? -4.648 19.297 12.008 1 94.56 94 TRP A CA 1
ATOM 704 C C . TRP A 1 94 ? -5.805 18.484 12.562 1 94.56 94 TRP A C 1
ATOM 706 O O . TRP A 1 94 ? -6.961 18.906 12.508 1 94.56 94 TRP A O 1
ATOM 716 N N . LEU A 1 95 ? -5.434 17.328 13.031 1 94.88 95 LEU A N 1
ATOM 717 C CA . LEU A 1 95 ? -6.449 16.406 13.555 1 94.88 95 LEU A CA 1
ATOM 718 C C . LEU A 1 95 ? -6.91 16.859 14.945 1 94.88 95 LEU A C 1
ATOM 720 O O . LEU A 1 95 ? -6.129 16.844 15.898 1 94.88 95 LEU A O 1
ATOM 724 N N . SER A 1 96 ? -8.18 17.234 15.07 1 94.44 96 SER A N 1
ATOM 725 C CA . SER A 1 96 ? -8.641 17.828 16.312 1 94.44 96 SER A CA 1
ATOM 726 C C . SER A 1 96 ? -9.711 16.969 16.984 1 94.44 96 SER A C 1
ATOM 728 O O . SER A 1 96 ? -9.859 17 18.203 1 94.44 96 SER A O 1
ATOM 730 N N . ARG A 1 97 ? -10.477 16.266 16.109 1 94.69 97 ARG A N 1
ATOM 731 C CA . ARG A 1 97 ? -11.586 15.531 16.703 1 94.69 97 ARG A CA 1
ATOM 732 C C . ARG A 1 97 ? -11.891 14.273 15.898 1 94.69 97 ARG A C 1
ATOM 734 O O . ARG A 1 97 ? -12.859 14.234 15.133 1 94.69 97 ARG A O 1
ATOM 741 N N . PRO A 1 98 ? -11.117 13.227 16.031 1 96.75 98 PRO A N 1
ATOM 742 C CA . PRO A 1 98 ? -11.625 11.906 15.625 1 96.75 98 PRO A CA 1
ATOM 743 C C . PRO A 1 98 ? -12.742 11.406 16.531 1 96.75 98 PRO A C 1
ATOM 745 O O . PRO A 1 98 ? -12.82 11.805 17.703 1 96.75 98 PRO A O 1
ATOM 748 N N . CYS A 1 99 ? -13.625 10.555 16.156 1 96.44 99 CYS A N 1
ATOM 749 C CA . CYS A 1 99 ? -14.805 10.203 16.938 1 96.44 99 CYS A CA 1
ATOM 750 C C . CYS A 1 99 ? -14.43 9.289 18.094 1 96.44 99 CYS A C 1
ATOM 752 O O . CYS A 1 99 ? -15.125 9.258 19.109 1 96.44 99 CYS A O 1
ATOM 754 N N . MET A 1 100 ? -13.422 8.57 17.938 1 96.25 100 MET A N 1
ATOM 755 C CA . MET A 1 100 ? -12.867 7.648 18.938 1 96.25 100 MET A CA 1
ATOM 756 C C . MET A 1 100 ? -13.898 6.59 19.328 1 96.25 100 MET A C 1
ATOM 758 O O . MET A 1 100 ? -13.773 5.957 20.375 1 96.25 100 MET A O 1
ATOM 762 N N . GLU A 1 101 ? -14.938 6.434 18.5 1 96.44 101 GLU A N 1
ATOM 763 C CA . GLU A 1 101 ? -16 5.484 18.797 1 96.44 101 GLU A CA 1
ATOM 764 C C . GLU A 1 101 ? -16.141 4.441 17.688 1 96.44 101 GLU A C 1
ATOM 766 O O . GLU A 1 101 ? -16.719 3.373 17.906 1 96.44 101 GLU A O 1
ATOM 771 N N . CYS A 1 102 ? -15.688 4.738 16.578 1 96.19 102 CYS A N 1
ATOM 772 C CA . CYS A 1 102 ? -15.875 3.82 15.461 1 96.19 102 CYS A CA 1
ATOM 773 C C . CYS A 1 102 ? -14.75 2.795 15.398 1 96.19 102 CYS A C 1
ATOM 775 O O . CYS A 1 102 ? -13.703 2.979 16.016 1 96.19 102 CYS A O 1
ATOM 777 N N . GLU A 1 103 ? -14.906 1.767 14.57 1 95.06 103 GLU A N 1
ATOM 778 C CA . GLU A 1 103 ? -13.961 0.664 14.469 1 95.06 103 GLU A CA 1
ATOM 779 C C . GLU A 1 103 ? -12.648 1.124 13.844 1 95.06 103 GLU A C 1
ATOM 781 O O . GLU A 1 103 ? -11.578 0.582 14.148 1 95.06 103 GLU A O 1
ATOM 786 N N . ILE A 1 104 ? -12.703 2.145 13 1 97.5 104 ILE A N 1
ATOM 787 C CA . ILE A 1 104 ? -11.5 2.65 12.352 1 97.5 104 ILE A CA 1
ATOM 788 C C . ILE A 1 104 ? -10.617 3.354 13.383 1 97.5 104 ILE A C 1
ATOM 790 O O . ILE A 1 104 ? -9.398 3.197 13.375 1 97.5 104 ILE A O 1
ATOM 794 N N . CYS A 1 105 ? -11.211 4.074 14.312 1 97.25 105 CYS A N 1
ATOM 795 C CA . CYS A 1 105 ? -10.469 4.758 15.359 1 97.25 105 CYS A CA 1
ATOM 796 C C . CYS A 1 105 ? -9.742 3.76 16.25 1 97.25 105 CYS A C 1
ATOM 798 O O . CYS A 1 105 ? -8.664 4.059 16.781 1 97.25 105 CYS A O 1
ATOM 800 N N . ASP A 1 106 ? -10.273 2.549 16.312 1 95.38 106 ASP A N 1
ATOM 801 C CA . ASP A 1 106 ? -9.648 1.514 17.141 1 95.38 106 ASP A CA 1
ATOM 802 C C . ASP A 1 106 ? -8.297 1.093 16.547 1 95.38 106 ASP A C 1
ATOM 804 O O . ASP A 1 106 ? -7.438 0.581 17.266 1 95.38 106 ASP A O 1
ATOM 808 N N . VAL A 1 107 ? -8.141 1.32 15.266 1 94.75 107 VAL A N 1
ATOM 809 C CA . VAL A 1 107 ? -6.934 0.828 14.609 1 94.75 107 VAL A CA 1
ATOM 810 C C . VAL A 1 107 ? -6.07 2.006 14.164 1 94.75 107 VAL A C 1
ATOM 812 O O . VAL A 1 107 ? -4.84 1.945 14.234 1 94.75 107 VAL A O 1
ATOM 815 N N . GLU A 1 108 ? -6.73 3.076 13.688 1 96.56 108 GLU A N 1
ATOM 816 C CA . GLU A 1 108 ? -6.043 4.254 13.164 1 96.56 108 GLU A CA 1
ATOM 817 C C . GLU A 1 108 ? -6.953 5.477 13.18 1 96.56 108 GLU A C 1
ATOM 819 O O . GLU A 1 108 ? -7.516 5.855 12.148 1 96.56 108 GLU A O 1
ATOM 824 N N . TYR A 1 109 ? -6.938 6.16 14.266 1 97.44 109 TYR A N 1
ATOM 825 C CA . TYR A 1 109 ? -7.895 7.254 14.414 1 97.44 109 TYR A CA 1
ATOM 826 C C . TYR A 1 109 ? -7.555 8.398 13.469 1 97.44 109 TYR A C 1
ATOM 828 O O . TYR A 1 109 ? -8.383 9.281 13.234 1 97.44 109 TYR A O 1
ATOM 836 N N . THR A 1 110 ? -6.277 8.398 12.906 1 97.56 110 THR A N 1
ATOM 837 C CA . THR A 1 110 ? -5.898 9.438 11.953 1 97.56 110 THR A CA 1
ATOM 838 C C . THR A 1 110 ? -6.676 9.281 10.648 1 97.56 110 THR A C 1
ATOM 840 O O . THR A 1 110 ? -6.68 10.188 9.812 1 97.56 110 THR A O 1
ATOM 843 N N . SER A 1 111 ? -7.359 8.148 10.461 1 97.75 111 SER A N 1
ATOM 844 C CA . SER A 1 111 ? -8.133 7.891 9.25 1 97.75 111 SER A CA 1
ATOM 845 C C . SER A 1 111 ? -9.625 7.801 9.562 1 97.75 111 SER A C 1
ATOM 847 O O . SER A 1 111 ? -10.391 7.211 8.789 1 97.75 111 SER A O 1
ATOM 849 N N . CYS A 1 112 ? -10.07 8.367 10.688 1 97.75 112 CYS A N 1
ATOM 850 C CA . CYS A 1 112 ? -11.469 8.375 11.078 1 97.75 112 CYS A CA 1
ATOM 851 C C . CYS A 1 112 ? -12.328 9.062 10.023 1 97.75 112 CYS A C 1
ATOM 853 O O . CYS A 1 112 ? -12.07 10.211 9.664 1 97.75 112 CYS A O 1
ATOM 855 N N . PRO A 1 113 ? -13.344 8.383 9.531 1 96.19 113 PRO A N 1
ATOM 856 C CA . PRO A 1 113 ? -14.18 9.023 8.516 1 96.19 113 PRO A CA 1
ATOM 857 C C . PRO A 1 113 ? -15.031 10.156 9.078 1 96.19 113 PRO A C 1
ATOM 859 O O . PRO A 1 113 ? -15.594 10.953 8.32 1 96.19 113 PRO A O 1
ATOM 862 N N . LYS A 1 114 ? -15.141 10.289 10.375 1 96.5 114 LYS A N 1
ATOM 863 C CA . LYS A 1 114 ? -15.977 11.305 11.023 1 96.5 114 LYS A CA 1
ATOM 864 C C . LYS A 1 114 ? -15.117 12.398 11.648 1 96.5 114 LYS A C 1
ATOM 866 O O . LYS A 1 114 ? -15.625 13.242 12.398 1 96.5 114 LYS A O 1
ATOM 871 N N . GLN A 1 115 ? -13.891 12.367 11.344 1 96.62 115 GLN A N 1
ATOM 872 C CA . GLN A 1 115 ? -12.984 13.289 12.008 1 96.62 115 GLN A CA 1
ATOM 873 C C . GLN A 1 115 ? -13.312 14.734 11.648 1 96.62 115 GLN A C 1
ATOM 875 O O . GLN A 1 115 ? -13.82 15.008 10.555 1 96.62 115 GLN A O 1
ATOM 880 N N . GLN A 1 116 ? -13.047 15.594 12.547 1 96.44 116 GLN A N 1
ATOM 881 C CA . GLN A 1 116 ? -13.086 17.031 12.305 1 96.44 116 GLN A CA 1
ATOM 882 C C . GLN A 1 116 ? -11.703 17.656 12.438 1 96.44 116 GLN A C 1
ATOM 884 O O . GLN A 1 116 ? -10.938 17.297 13.336 1 96.44 116 GLN A O 1
ATOM 889 N N . ASN A 1 117 ? -11.398 18.547 11.562 1 96 117 ASN A N 1
ATOM 890 C CA . ASN A 1 117 ? -10.055 19.094 11.453 1 96 117 ASN A CA 1
ATOM 891 C C . ASN A 1 117 ? -10.047 20.609 11.641 1 96 117 ASN A C 1
ATOM 893 O O . ASN A 1 117 ? -10.961 21.297 11.18 1 96 117 ASN A O 1
ATOM 897 N N . LEU A 1 118 ? -8.992 21.078 12.305 1 96.44 118 LEU A N 1
ATOM 898 C CA . LEU A 1 118 ? -8.82 22.5 12.5 1 96.44 118 LEU A CA 1
ATOM 899 C C . LEU A 1 118 ? -8.625 23.219 11.172 1 96.44 118 LEU A C 1
ATOM 901 O O . LEU A 1 118 ? -7.852 22.766 10.32 1 96.44 118 LEU A O 1
ATOM 905 N N . GLY A 1 119 ? -9.344 24.312 11.008 1 95.5 119 GLY A N 1
ATOM 906 C CA . GLY A 1 119 ? -9.195 25.094 9.797 1 95.5 119 GLY A CA 1
ATOM 907 C C . GLY A 1 119 ? -10.016 24.578 8.641 1 95.5 119 GLY A C 1
ATOM 908 O O . GLY A 1 119 ? -10.016 25.156 7.551 1 95.5 119 GLY A O 1
ATOM 909 N N . ARG A 1 120 ? -10.656 23.453 8.844 1 93.88 120 ARG A N 1
ATOM 910 C CA . ARG A 1 120 ? -11.539 22.875 7.828 1 93.88 120 ARG A CA 1
ATOM 911 C C . ARG A 1 120 ? -12.961 22.734 8.367 1 93.88 120 ARG A C 1
ATOM 913 O O . ARG A 1 120 ? -13.812 23.578 8.117 1 93.88 120 ARG A O 1
ATOM 920 N N . ASP A 1 121 ? -13.172 21.766 9.289 1 94.31 121 ASP A N 1
ATOM 921 C CA . ASP A 1 121 ? -14.477 21.531 9.898 1 94.31 121 ASP A CA 1
ATOM 922 C C . ASP A 1 121 ? -14.695 22.438 11.109 1 94.31 121 ASP A C 1
ATOM 924 O O . ASP A 1 121 ? -15.836 22.797 11.422 1 94.31 121 ASP A O 1
ATOM 928 N N . LEU A 1 122 ? -13.602 22.75 11.742 1 95.56 122 LEU A N 1
ATOM 929 C CA . LEU A 1 122 ? -13.586 23.609 12.922 1 95.56 122 LEU A CA 1
ATOM 930 C C . LEU A 1 122 ? -12.82 24.906 12.641 1 95.56 122 LEU A C 1
ATOM 932 O O . LEU A 1 122 ? -11.992 24.953 11.727 1 95.56 122 LEU A O 1
ATOM 936 N N . ALA A 1 123 ? -13.07 25.906 13.422 1 96.12 123 ALA A N 1
ATOM 937 C CA . ALA A 1 123 ? -12.273 27.125 13.305 1 96.12 123 ALA A CA 1
ATOM 938 C C . ALA A 1 123 ? -10.797 26.844 13.57 1 96.12 123 ALA A C 1
ATOM 940 O O . ALA A 1 123 ? -10.461 26.094 14.492 1 96.12 123 ALA A O 1
ATOM 941 N N . GLY A 1 124 ? -10 27.516 12.75 1 97.75 124 GLY A N 1
ATOM 942 C CA . GLY A 1 124 ? -8.586 27.188 12.797 1 97.75 124 GLY A CA 1
ATOM 943 C C . GLY A 1 124 ? -7.777 28.141 13.664 1 97.75 124 GLY A C 1
ATOM 944 O O . GLY A 1 124 ? -8.336 28.859 14.508 1 97.75 124 GLY A O 1
ATOM 945 N N . THR A 1 125 ? -6.516 28.125 13.484 1 98.5 125 THR A N 1
ATOM 946 C CA . THR A 1 125 ? -5.574 28.766 14.391 1 98.5 125 THR A CA 1
ATOM 947 C C . THR A 1 125 ? -5.32 30.219 13.961 1 98.5 125 THR A C 1
ATOM 949 O O . THR A 1 125 ? -4.551 30.938 14.602 1 98.5 125 THR A O 1
ATOM 952 N N . PHE A 1 126 ? -5.945 30.688 12.891 1 98.56 126 PHE A N 1
ATOM 953 C CA . PHE A 1 126 ? -5.727 32.062 12.477 1 98.56 126 PHE A CA 1
ATOM 954 C C . PHE A 1 126 ? -6.574 33.031 13.305 1 98.56 126 PHE A C 1
ATOM 956 O O . PHE A 1 126 ? -7.293 33.844 12.758 1 98.56 126 PHE A O 1
ATOM 963 N N . GLN A 1 127 ? -6.477 32.875 14.602 1 98.31 127 GLN A N 1
ATOM 964 C CA . GLN A 1 127 ? -7.129 33.719 15.602 1 98.31 127 GLN A CA 1
ATOM 965 C C . GLN A 1 127 ? -6.371 33.688 16.922 1 98.31 127 GLN A C 1
ATOM 967 O O . GLN A 1 127 ? -5.656 32.719 17.203 1 98.31 127 GLN A O 1
ATOM 972 N N . GLN A 1 128 ? -6.477 34.656 17.766 1 98.19 128 GLN A N 1
ATOM 973 C CA . GLN A 1 128 ? -5.68 34.781 18.969 1 98.19 128 GLN A CA 1
ATOM 974 C C . GLN A 1 128 ? -6.074 33.75 20.016 1 98.19 128 GLN A C 1
ATOM 976 O O . GLN A 1 128 ? -5.219 33.188 20.719 1 98.19 128 GLN A O 1
ATOM 981 N N . TYR A 1 129 ? -7.402 33.562 20.188 1 98.06 129 TYR A N 1
ATOM 982 C CA . TYR A 1 129 ? -7.957 32.594 21.141 1 98.06 129 TYR A CA 1
ATOM 983 C C . TYR A 1 129 ? -8.773 31.531 20.422 1 98.06 129 TYR A C 1
ATOM 985 O O . TYR A 1 129 ? -9.625 31.844 19.578 1 98.06 129 TYR A O 1
ATOM 993 N N . ILE A 1 130 ? -8.539 30.344 20.781 1 98 130 ILE A N 1
ATOM 994 C CA . ILE A 1 130 ? -9.227 29.266 20.078 1 98 130 ILE A CA 1
ATOM 995 C C . ILE A 1 130 ? -9.695 28.219 21.094 1 98 130 ILE A C 1
ATOM 997 O O . ILE A 1 130 ? -8.969 27.891 22.031 1 98 130 ILE A O 1
ATOM 1001 N N . ALA A 1 131 ? -10.93 27.797 20.953 1 96.94 131 ALA A N 1
ATOM 1002 C CA . ALA A 1 131 ? -11.477 26.688 21.75 1 96.94 131 ALA A CA 1
ATOM 1003 C C . ALA A 1 131 ? -11.227 25.344 21.062 1 96.94 131 ALA A C 1
ATOM 1005 O O . ALA A 1 131 ? -11.594 25.156 19.891 1 96.94 131 ALA A O 1
ATOM 1006 N N . VAL A 1 132 ? -10.555 24.422 21.703 1 96.5 132 VAL A N 1
ATOM 1007 C CA . VAL A 1 132 ? -10.25 23.109 21.125 1 96.5 132 VAL A CA 1
ATOM 1008 C C . VAL A 1 132 ? -10.5 22.016 22.172 1 96.5 132 VAL A C 1
ATOM 1010 O O . VAL A 1 132 ? -10.531 22.281 23.375 1 96.5 132 VAL A O 1
ATOM 1013 N N . ASP A 1 133 ? -10.688 20.812 21.672 1 94.06 133 ASP A N 1
ATOM 1014 C CA . ASP A 1 133 ? -10.844 19.672 22.578 1 94.06 133 ASP A CA 1
ATOM 1015 C C . ASP A 1 133 ? -9.539 19.375 23.312 1 94.06 133 ASP A C 1
ATOM 1017 O O . ASP A 1 133 ? -8.477 19.297 22.703 1 94.06 133 ASP A O 1
ATOM 1021 N N . ALA A 1 134 ? -9.648 19.125 24.578 1 94.25 134 ALA A N 1
ATOM 1022 C CA . ALA A 1 134 ? -8.477 18.953 25.438 1 94.25 134 ALA A CA 1
ATOM 1023 C C . ALA A 1 134 ? -7.734 17.656 25.078 1 94.25 134 ALA A C 1
ATOM 1025 O O . ALA A 1 134 ? -6.523 17.547 25.297 1 94.25 134 ALA A O 1
ATOM 1026 N N . ASP A 1 135 ? -8.398 16.688 24.484 1 91.44 135 ASP A N 1
ATOM 1027 C CA . ASP A 1 135 ? -7.848 15.352 24.297 1 91.44 135 ASP A CA 1
ATOM 1028 C C . ASP A 1 135 ? -6.891 15.32 23.109 1 91.44 135 ASP A C 1
ATOM 1030 O O . ASP A 1 135 ? -6.109 14.375 22.953 1 91.44 135 ASP A O 1
ATOM 1034 N N . PHE A 1 136 ? -6.902 16.281 22.234 1 92.25 136 PHE A N 1
ATOM 1035 C CA . PHE A 1 136 ? -6.117 16.172 21 1 92.25 136 PHE A CA 1
ATOM 1036 C C . PHE A 1 136 ? -5.215 17.391 20.828 1 92.25 136 PHE A C 1
ATOM 1038 O O . PHE A 1 136 ? -5.051 17.891 19.719 1 92.25 136 PHE A O 1
ATOM 1045 N N . VAL A 1 137 ? -4.734 17.922 21.891 1 96.06 137 VAL A N 1
ATOM 1046 C CA . VAL A 1 137 ? -3.68 18.922 21.859 1 96.06 137 VAL A CA 1
ATOM 1047 C C . VAL A 1 137 ? -2.344 18.281 22.234 1 96.06 137 VAL A C 1
ATOM 1049 O O . VAL A 1 137 ? -2.305 17.156 22.734 1 96.06 137 VAL A O 1
ATOM 1052 N N . HIS A 1 138 ? -1.271 18.953 21.906 1 97.69 138 HIS A N 1
ATOM 1053 C CA . HIS A 1 138 ? 0.067 18.406 22.078 1 97.69 138 HIS A CA 1
ATOM 1054 C C . HIS A 1 138 ? 0.882 19.219 23.078 1 97.69 138 HIS A C 1
ATOM 1056 O O . HIS A 1 138 ? 1.345 20.312 22.75 1 97.69 138 HIS A O 1
ATOM 1062 N N . PRO A 1 139 ? 1.061 18.672 24.281 1 97.06 139 PRO A N 1
ATOM 1063 C CA . PRO A 1 139 ? 1.947 19.391 25.203 1 97.06 139 PRO A CA 1
ATOM 1064 C C . PRO A 1 139 ? 3.357 19.562 24.641 1 97.06 139 PRO A C 1
ATOM 1066 O O . PRO A 1 139 ? 3.891 18.656 24 1 97.06 139 PRO A O 1
ATOM 1069 N N . LEU A 1 140 ? 3.941 20.688 24.844 1 97.75 140 LEU A N 1
ATOM 1070 C CA . LEU A 1 140 ? 5.277 20.969 24.344 1 97.75 140 LEU A CA 1
ATOM 1071 C C . LEU A 1 140 ? 6.324 20.812 25.438 1 97.75 140 LEU A C 1
ATOM 1073 O O . LEU A 1 140 ? 6.094 21.219 26.578 1 97.75 140 LEU A O 1
ATOM 1077 N N . PRO A 1 141 ? 7.469 20.328 25.031 1 96.94 141 PRO A N 1
ATOM 1078 C CA . PRO A 1 141 ? 8.602 20.453 25.953 1 96.94 141 PRO A CA 1
ATOM 1079 C C . PRO A 1 141 ? 8.984 21.906 26.234 1 96.94 141 PRO A C 1
ATOM 1081 O O . PRO A 1 141 ? 8.852 22.766 25.359 1 96.94 141 PRO A O 1
ATOM 1084 N N . ASP A 1 142 ? 9.555 22.109 27.406 1 95.56 142 ASP A N 1
ATOM 1085 C CA . ASP A 1 142 ? 9.898 23.453 27.844 1 95.56 142 ASP A CA 1
ATOM 1086 C C . ASP A 1 142 ? 10.984 24.062 26.953 1 95.56 142 ASP A C 1
ATOM 1088 O O . ASP A 1 142 ? 11.016 25.266 26.75 1 95.56 142 ASP A O 1
ATOM 1092 N N . ASN A 1 143 ? 11.781 23.234 26.469 1 96.75 143 ASN A N 1
ATOM 1093 C CA . ASN A 1 143 ? 12.945 23.734 25.734 1 96.75 143 ASN A CA 1
ATOM 1094 C C . ASN A 1 143 ? 12.688 23.781 24.234 1 96.75 143 ASN A C 1
ATOM 1096 O O . ASN A 1 143 ? 13.633 23.922 23.453 1 96.75 143 ASN A O 1
ATOM 1100 N N . LEU A 1 144 ? 11.531 23.656 23.797 1 98.31 144 LEU A N 1
ATOM 1101 C CA . LEU A 1 144 ? 11.203 23.734 22.375 1 98.31 144 LEU A CA 1
ATOM 1102 C C . LEU A 1 144 ? 10.5 25.047 22.062 1 98.31 144 LEU A C 1
ATOM 1104 O O . LEU A 1 144 ? 9.359 25.266 22.469 1 98.31 144 LEU A O 1
ATOM 1108 N N . PRO A 1 145 ? 11.18 25.938 21.344 1 98.44 145 PRO A N 1
ATOM 1109 C CA . PRO A 1 145 ? 10.555 27.234 21.016 1 98.44 145 PRO A CA 1
ATOM 1110 C C . PRO A 1 145 ? 9.266 27.062 20.219 1 98.44 145 PRO A C 1
ATOM 1112 O O . PRO A 1 145 ? 9.172 26.172 19.375 1 98.44 145 PRO A O 1
ATOM 1115 N N . SER A 1 146 ? 8.328 27.938 20.484 1 98.56 146 SER A N 1
ATOM 1116 C CA . SER A 1 146 ? 7.004 27.859 19.859 1 98.56 146 SER A CA 1
ATOM 1117 C C . SER A 1 146 ? 7.098 27.969 18.344 1 98.56 146 SER A C 1
ATOM 1119 O O . SER A 1 146 ? 6.398 27.25 17.625 1 98.56 146 SER A O 1
ATOM 1121 N N . GLU A 1 147 ? 7.98 28.859 17.875 1 98.31 147 GLU A N 1
ATOM 1122 C CA . GLU A 1 147 ? 8.078 29.094 16.438 1 98.31 147 GLU A CA 1
ATOM 1123 C C . GLU A 1 147 ? 8.688 27.875 15.727 1 98.31 147 GLU A C 1
ATOM 1125 O O . GLU A 1 147 ? 8.477 27.688 14.531 1 98.31 147 GLU A O 1
ATOM 1130 N N . ILE A 1 148 ? 9.453 27.031 16.484 1 98.5 148 ILE A N 1
ATOM 1131 C CA . ILE A 1 148 ? 10.016 25.812 15.93 1 98.5 148 ILE A CA 1
ATOM 1132 C C . ILE A 1 148 ? 8.969 24.688 15.969 1 98.5 148 ILE A C 1
ATOM 1134 O O . ILE A 1 148 ? 8.883 23.891 15.047 1 98.5 148 ILE A O 1
ATOM 1138 N N . ALA A 1 149 ? 8.125 24.688 16.938 1 98.75 149 ALA A N 1
ATOM 1139 C CA . ALA A 1 149 ? 7.141 23.625 17.156 1 98.75 149 ALA A CA 1
ATOM 1140 C C . ALA A 1 149 ? 5.996 23.734 16.156 1 98.75 149 ALA A C 1
ATOM 1142 O O . ALA A 1 149 ? 5.449 22.719 15.719 1 98.75 149 ALA A O 1
ATOM 1143 N N . ALA A 1 150 ? 5.625 24.922 15.75 1 98.69 150 ALA A N 1
ATOM 1144 C CA . ALA A 1 150 ? 4.406 25.156 14.977 1 98.69 150 ALA A CA 1
ATOM 1145 C C . ALA A 1 150 ? 4.434 24.359 13.672 1 98.69 150 ALA A C 1
ATOM 1147 O O . ALA A 1 150 ? 3.521 23.578 13.391 1 98.69 150 ALA A O 1
ATOM 1148 N N . PRO A 1 151 ? 5.574 24.484 12.883 1 98.38 151 PRO A N 1
ATOM 1149 C CA . PRO A 1 151 ? 5.598 23.734 11.625 1 98.38 151 PRO A CA 1
ATOM 1150 C C . PRO A 1 151 ? 5.602 22.219 11.836 1 98.38 151 PRO A C 1
ATOM 1152 O O . PRO A 1 151 ? 5.227 21.453 10.938 1 98.38 151 PRO A O 1
ATOM 1155 N N . LEU A 1 152 ? 6.023 21.766 13.008 1 98.75 152 LEU A N 1
ATOM 1156 C CA . LEU A 1 152 ? 6.098 20.328 13.281 1 98.75 152 LEU A CA 1
ATOM 1157 C C . LEU A 1 152 ? 4.703 19.734 13.461 1 98.75 152 LEU A C 1
ATOM 1159 O O . LEU A 1 152 ? 4.512 18.531 13.297 1 98.75 152 LEU A O 1
ATOM 1163 N N . LEU A 1 153 ? 3.711 20.578 13.742 1 98.5 153 LEU A N 1
ATOM 1164 C CA . LEU A 1 153 ? 2.357 20.156 14.07 1 98.5 153 LEU A CA 1
ATOM 1165 C C . LEU A 1 153 ? 1.59 19.766 12.812 1 98.5 153 LEU A C 1
ATOM 1167 O O . LEU A 1 153 ? 0.47 19.25 12.898 1 98.5 153 LEU A O 1
ATOM 1171 N N . CYS A 1 154 ? 2.129 19.938 11.633 1 97.44 154 CYS A N 1
ATOM 1172 C CA . CYS A 1 154 ? 1.572 19.438 10.375 1 97.44 154 CYS A CA 1
ATOM 1173 C C . CYS A 1 154 ? 2.658 18.828 9.508 1 97.44 154 CYS A C 1
ATOM 1175 O O . CYS A 1 154 ? 2.732 17.594 9.383 1 97.44 154 CYS A O 1
ATOM 1177 N N . ALA A 1 155 ? 3.604 19.672 9.031 1 97.88 155 ALA A N 1
ATOM 1178 C CA . ALA A 1 155 ? 4.652 19.203 8.133 1 97.88 155 ALA A CA 1
ATOM 1179 C C . ALA A 1 155 ? 5.508 18.125 8.812 1 97.88 155 ALA A C 1
ATOM 1181 O O . ALA A 1 155 ? 5.738 17.062 8.242 1 97.88 155 ALA A O 1
ATOM 1182 N N . GLY A 1 156 ? 5.941 18.422 10.031 1 98.56 156 GLY A N 1
ATOM 1183 C CA . GLY A 1 156 ? 6.797 17.484 10.75 1 98.56 156 GLY A CA 1
ATOM 1184 C C . GLY A 1 156 ? 6.121 16.172 11.055 1 98.56 156 GLY A C 1
ATOM 1185 O O . GLY A 1 156 ? 6.656 15.102 10.742 1 98.56 156 GLY A O 1
ATOM 1186 N N . ILE A 1 157 ? 4.938 16.266 11.648 1 98.5 157 ILE A N 1
ATOM 1187 C CA . ILE A 1 157 ? 4.25 15.062 12.094 1 98.5 157 ILE A CA 1
ATOM 1188 C C . ILE A 1 157 ? 3.826 14.234 10.891 1 98.5 157 ILE A C 1
ATOM 1190 O O . ILE A 1 157 ? 3.824 13 10.953 1 98.5 157 ILE A O 1
ATOM 1194 N N . SER A 1 158 ? 3.463 14.875 9.758 1 98.19 158 SER A N 1
ATOM 1195 C CA . SER A 1 158 ? 3.15 14.148 8.531 1 98.19 158 SER A CA 1
ATOM 1196 C C . SER A 1 158 ? 4.344 13.328 8.055 1 98.19 158 SER A C 1
ATOM 1198 O O . SER A 1 158 ? 4.203 12.148 7.734 1 98.19 158 SER A O 1
ATOM 1200 N N . MET A 1 159 ? 5.492 13.93 8.078 1 98.75 159 MET A N 1
ATOM 1201 C CA . MET A 1 159 ? 6.703 13.242 7.629 1 98.75 159 MET A CA 1
ATOM 1202 C C . MET A 1 159 ? 7.105 12.156 8.617 1 98.75 159 MET A C 1
ATOM 1204 O O . MET A 1 159 ? 7.488 11.055 8.211 1 98.75 159 MET A O 1
ATOM 1208 N N . TYR A 1 160 ? 7.035 12.469 9.922 1 98.81 160 TYR A N 1
ATOM 1209 C CA . TYR A 1 160 ? 7.414 11.484 10.938 1 98.81 160 TYR A CA 1
ATOM 1210 C C . TYR A 1 160 ? 6.59 10.211 10.797 1 98.81 160 TYR A C 1
ATOM 1212 O O . TYR A 1 160 ? 7.137 9.109 10.773 1 98.81 160 TYR A O 1
ATOM 1220 N N . SER A 1 161 ? 5.312 10.406 10.703 1 98.69 161 SER A N 1
ATOM 1221 C CA . SER A 1 161 ? 4.41 9.266 10.609 1 98.69 161 SER A CA 1
ATOM 1222 C C . SER A 1 161 ? 4.648 8.484 9.32 1 98.69 161 SER A C 1
ATOM 1224 O O . SER A 1 161 ? 4.66 7.25 9.328 1 98.69 161 SER A O 1
ATOM 1226 N N . ALA A 1 162 ? 4.785 9.156 8.203 1 98.69 162 ALA A N 1
ATOM 1227 C CA . ALA A 1 162 ? 5.008 8.508 6.918 1 98.69 162 ALA A CA 1
ATOM 1228 C C . ALA A 1 162 ? 6.289 7.68 6.938 1 98.69 162 ALA A C 1
ATOM 1230 O O . ALA A 1 162 ? 6.312 6.547 6.449 1 98.69 162 ALA A O 1
ATOM 1231 N N . ILE A 1 163 ? 7.324 8.25 7.508 1 98.75 163 ILE A N 1
ATOM 1232 C CA . ILE A 1 163 ? 8.609 7.562 7.559 1 98.75 163 ILE A CA 1
ATOM 1233 C C . ILE A 1 163 ? 8.492 6.316 8.438 1 98.75 163 ILE A C 1
ATOM 1235 O O . ILE A 1 163 ? 9.031 5.262 8.102 1 98.75 163 ILE A O 1
ATOM 1239 N N . ARG A 1 164 ? 7.773 6.457 9.492 1 97.88 164 ARG A N 1
ATOM 1240 C CA . ARG A 1 164 ? 7.543 5.293 10.344 1 97.88 164 ARG A CA 1
ATOM 1241 C C . ARG A 1 164 ? 6.789 4.203 9.594 1 97.88 164 ARG A C 1
ATOM 1243 O O . ARG A 1 164 ? 7.113 3.02 9.711 1 97.88 164 ARG A O 1
ATOM 1250 N N . LYS A 1 165 ? 5.809 4.578 8.828 1 97.69 165 LYS A N 1
ATOM 1251 C CA . LYS A 1 165 ? 4.984 3.633 8.086 1 97.69 165 LYS A CA 1
ATOM 1252 C C . LYS A 1 165 ? 5.797 2.922 7.008 1 97.69 165 LYS A C 1
ATOM 1254 O O . LYS A 1 165 ? 5.426 1.836 6.555 1 97.69 165 LYS A O 1
ATOM 1259 N N . CYS A 1 166 ? 6.809 3.568 6.586 1 96.69 166 CYS A N 1
ATOM 1260 C CA . CYS A 1 166 ? 7.672 2.945 5.59 1 96.69 166 CYS A CA 1
ATOM 1261 C C . CYS A 1 166 ? 8.352 1.706 6.156 1 96.69 166 CYS A C 1
ATOM 1263 O O . CYS A 1 166 ? 8.734 0.804 5.41 1 96.69 166 CYS A O 1
ATOM 1265 N N . ASP A 1 167 ? 8.641 1.614 7.441 1 96.19 167 ASP A N 1
ATOM 1266 C CA . ASP A 1 167 ? 9.125 0.457 8.188 1 96.19 167 ASP A CA 1
ATOM 1267 C C . ASP A 1 167 ? 10.484 -0.002 7.672 1 96.19 167 ASP A C 1
ATOM 1269 O O . ASP A 1 167 ? 10.664 -1.17 7.316 1 96.19 167 ASP A O 1
ATOM 1273 N N . LEU A 1 168 ? 11.43 0.924 7.621 1 97.81 168 LEU A N 1
ATOM 1274 C CA . LEU A 1 168 ? 12.773 0.642 7.133 1 97.81 168 LEU A CA 1
ATOM 1275 C C . LEU A 1 168 ? 13.703 0.272 8.281 1 97.81 168 LEU A C 1
ATOM 1277 O O . LEU A 1 168 ? 13.352 0.438 9.453 1 97.81 168 LEU A O 1
ATOM 1281 N N . GLN A 1 169 ? 14.844 -0.273 7.965 1 97.25 169 GLN A N 1
ATOM 1282 C CA . GLN A 1 169 ? 15.93 -0.539 8.906 1 97.25 169 GLN A CA 1
ATOM 1283 C C . GLN A 1 169 ? 17.031 0.507 8.781 1 97.25 169 GLN A C 1
ATOM 1285 O O . GLN A 1 169 ? 17.188 1.138 7.73 1 97.25 169 GLN A O 1
ATOM 1290 N N . THR A 1 170 ? 17.75 0.671 9.922 1 97.88 170 THR A N 1
ATOM 1291 C CA . THR A 1 170 ? 18.906 1.576 9.891 1 97.88 170 THR A CA 1
ATOM 1292 C C . THR A 1 170 ? 19.828 1.245 8.727 1 97.88 170 THR A C 1
ATOM 1294 O O . THR A 1 170 ? 20.094 0.074 8.453 1 97.88 170 THR A O 1
ATOM 1297 N N . GLY A 1 171 ? 20.25 2.25 8.016 1 97.81 171 GLY A N 1
ATOM 1298 C CA . GLY A 1 171 ? 21.156 2.068 6.891 1 97.81 171 GLY A CA 1
ATOM 1299 C C . GLY A 1 171 ? 20.422 1.949 5.562 1 97.81 171 GLY A C 1
ATOM 1300 O O . GLY A 1 171 ? 21.047 2.066 4.5 1 97.81 171 GLY A O 1
ATOM 1301 N N . ASN A 1 172 ? 19.094 1.724 5.547 1 98.31 172 ASN A N 1
ATOM 1302 C CA . ASN A 1 172 ? 18.344 1.599 4.309 1 98.31 172 ASN A CA 1
ATOM 1303 C C . ASN A 1 172 ? 18.281 2.92 3.547 1 98.31 172 ASN A C 1
ATOM 1305 O O . ASN A 1 172 ? 18.406 3.99 4.141 1 98.31 172 ASN A O 1
ATOM 1309 N N . TRP A 1 173 ? 18.125 2.814 2.256 1 98.75 173 TRP A N 1
ATOM 1310 C CA . TRP A 1 173 ? 17.984 3.967 1.373 1 98.75 173 TRP A CA 1
ATOM 1311 C C . TRP A 1 173 ? 16.547 4.473 1.361 1 98.75 173 TRP A C 1
ATOM 1313 O O . TRP A 1 173 ? 15.609 3.68 1.256 1 98.75 173 TRP A O 1
ATOM 1323 N N . LEU A 1 174 ? 16.422 5.762 1.51 1 98.94 174 LEU A N 1
ATOM 1324 C CA . LEU A 1 174 ? 15.125 6.434 1.429 1 98.94 174 LEU A CA 1
ATOM 1325 C C . LEU A 1 174 ? 15.164 7.562 0.403 1 98.94 174 LEU A C 1
ATOM 1327 O O . LEU A 1 174 ? 16.062 8.406 0.434 1 98.94 174 LEU A O 1
ATOM 1331 N N . LEU A 1 175 ? 14.25 7.531 -0.539 1 98.94 175 LEU A N 1
ATOM 1332 C CA . LEU A 1 175 ? 14.109 8.586 -1.537 1 98.94 175 LEU A CA 1
ATOM 1333 C C . LEU A 1 175 ? 12.961 9.523 -1.171 1 98.94 175 LEU A C 1
ATOM 1335 O O . LEU A 1 175 ? 11.883 9.07 -0.782 1 98.94 175 LEU A O 1
ATOM 1339 N N . ILE A 1 176 ? 13.172 10.797 -1.294 1 98.88 176 ILE A N 1
ATOM 1340 C CA . ILE A 1 176 ? 12.125 11.766 -0.997 1 98.88 176 ILE A CA 1
ATOM 1341 C C . ILE A 1 176 ? 11.953 12.719 -2.18 1 98.88 176 ILE A C 1
ATOM 1343 O O . ILE A 1 176 ? 12.609 13.758 -2.248 1 98.88 176 ILE A O 1
ATOM 1347 N N . PRO A 1 177 ? 11.078 12.391 -3.145 1 98.69 177 PRO A N 1
ATOM 1348 C CA . PRO A 1 177 ? 10.656 13.414 -4.109 1 98.69 177 PRO A CA 1
ATOM 1349 C C . PRO A 1 177 ? 9.969 14.602 -3.445 1 98.69 177 PRO A C 1
ATOM 1351 O O . PRO A 1 177 ? 8.977 14.43 -2.732 1 98.69 177 PRO A O 1
ATOM 1354 N N . GLY A 1 178 ? 10.469 15.766 -3.656 1 97.31 178 GLY A N 1
ATOM 1355 C CA . GLY A 1 178 ? 10 16.953 -2.959 1 97.31 178 GLY A CA 1
ATOM 1356 C C . GLY A 1 178 ? 10.766 17.234 -1.687 1 97.31 178 GLY A C 1
ATOM 1357 O O . GLY A 1 178 ? 10.25 17.891 -0.779 1 97.31 178 GLY A O 1
ATOM 1358 N N . ALA A 1 179 ? 11.992 16.875 -1.653 1 98 179 ALA A N 1
ATOM 1359 C CA . ALA A 1 179 ? 12.789 16.906 -0.431 1 98 179 ALA A CA 1
ATOM 1360 C C . ALA A 1 179 ? 13.094 18.344 -0.02 1 98 179 ALA A C 1
ATOM 1362 O O . ALA A 1 179 ? 13.273 18.641 1.165 1 98 179 ALA A O 1
ATOM 1363 N N . GLY A 1 180 ? 13.148 19.219 -0.916 1 96.38 180 GLY A N 1
ATOM 1364 C CA . GLY A 1 180 ? 13.531 20.578 -0.606 1 96.38 180 GLY A CA 1
ATOM 1365 C C . GLY A 1 180 ? 12.359 21.453 -0.216 1 96.38 180 GLY A C 1
ATOM 1366 O O . GLY A 1 180 ? 12.531 22.641 0.066 1 96.38 180 GLY A O 1
ATOM 1367 N N . GLY A 1 181 ? 11.195 20.859 -0.202 1 94.94 181 GLY A N 1
ATOM 1368 C CA . GLY A 1 181 ? 9.992 21.625 0.101 1 94.94 181 GLY A CA 1
ATOM 1369 C C . GLY A 1 181 ? 9.703 21.719 1.587 1 94.94 181 GLY A C 1
ATOM 1370 O O . GLY A 1 181 ? 10.562 21.406 2.414 1 94.94 181 GLY A O 1
ATOM 1371 N N . GLY A 1 182 ? 8.523 22.344 1.888 1 94.88 182 GLY A N 1
ATOM 1372 C CA . GLY A 1 182 ? 8.109 22.578 3.262 1 94.88 182 GLY A CA 1
ATOM 1373 C C . GLY A 1 182 ? 8.086 21.312 4.098 1 94.88 182 GLY A C 1
ATOM 1374 O O . GLY A 1 182 ? 8.531 21.297 5.246 1 94.88 182 GLY A O 1
ATOM 1375 N N . LEU A 1 183 ? 7.578 20.234 3.564 1 96.62 183 LEU A N 1
ATOM 1376 C CA . LEU A 1 183 ? 7.562 18.953 4.262 1 96.62 183 LEU A CA 1
ATOM 1377 C C . LEU A 1 183 ? 8.883 18.219 4.074 1 96.62 183 LEU A C 1
ATOM 1379 O O . LEU A 1 183 ? 9.414 17.625 5.02 1 96.62 183 LEU A O 1
ATOM 1383 N N . GLY A 1 184 ? 9.391 18.344 2.904 1 97.75 184 GLY A N 1
ATOM 1384 C CA . GLY A 1 184 ? 10.523 17.531 2.488 1 97.75 184 GLY A CA 1
ATOM 1385 C C . GLY A 1 184 ? 11.766 17.766 3.328 1 97.75 184 GLY A C 1
ATOM 1386 O O . GLY A 1 184 ? 12.461 16.828 3.703 1 97.75 184 GLY A O 1
ATOM 1387 N N . HIS A 1 185 ? 12.086 19.031 3.602 1 98.19 185 HIS A N 1
ATOM 1388 C CA . HIS A 1 185 ? 13.32 19.328 4.324 1 98.19 185 HIS A CA 1
ATOM 1389 C C . HIS A 1 185 ? 13.266 18.766 5.746 1 98.19 185 HIS A C 1
ATOM 1391 O O . HIS A 1 185 ? 14.297 18.406 6.312 1 98.19 185 HIS A O 1
ATOM 1397 N N . LEU A 1 186 ? 12.07 18.672 6.316 1 98.62 186 LEU A N 1
ATOM 1398 C CA . LEU A 1 186 ? 11.898 18.031 7.617 1 98.62 186 LEU A CA 1
ATOM 1399 C C . LEU A 1 186 ? 12.047 16.516 7.496 1 98.62 186 LEU A C 1
ATOM 1401 O O . LEU A 1 186 ? 12.633 15.875 8.367 1 98.62 186 LEU A O 1
ATOM 1405 N N . GLY A 1 187 ? 11.5 16 6.406 1 98.75 187 GLY A N 1
ATOM 1406 C CA . GLY A 1 187 ? 11.625 14.578 6.152 1 98.75 187 GLY A CA 1
ATOM 1407 C C . GLY A 1 187 ? 13.062 14.109 6.078 1 98.75 187 GLY A C 1
ATOM 1408 O O . GLY A 1 187 ? 13.406 13.047 6.594 1 98.75 187 GLY A O 1
ATOM 1409 N N . VAL A 1 188 ? 13.922 14.906 5.434 1 98.81 188 VAL A N 1
ATOM 1410 C CA . VAL A 1 188 ? 15.344 14.586 5.344 1 98.81 188 VAL A CA 1
ATOM 1411 C C . VAL A 1 188 ? 15.93 14.453 6.746 1 98.81 188 VAL A C 1
ATOM 1413 O O . VAL A 1 188 ? 16.562 13.445 7.07 1 98.81 188 VAL A O 1
ATOM 1416 N N . GLN A 1 189 ? 15.672 15.406 7.574 1 98.81 189 GLN A N 1
ATOM 1417 C CA . GLN A 1 189 ? 16.234 15.422 8.922 1 98.81 189 GLN A CA 1
ATOM 1418 C C . GLN A 1 189 ? 15.711 14.258 9.758 1 98.81 189 GLN A C 1
ATOM 1420 O O . GLN A 1 189 ? 16.484 13.586 10.445 1 98.81 189 GLN A O 1
ATOM 1425 N N . ILE A 1 190 ? 14.398 14.047 9.719 1 98.88 190 ILE A N 1
ATOM 1426 C CA . ILE A 1 190 ? 13.766 12.984 10.5 1 98.88 190 ILE A CA 1
ATOM 1427 C C . ILE A 1 190 ? 14.328 11.633 10.07 1 98.88 190 ILE A C 1
ATOM 1429 O O . ILE A 1 190 ? 14.633 10.789 10.922 1 98.88 190 ILE A O 1
ATOM 1433 N N . ALA A 1 191 ? 14.453 11.43 8.758 1 98.81 191 ALA A N 1
ATOM 1434 C CA . ALA A 1 191 ? 14.984 10.172 8.234 1 98.81 191 ALA A CA 1
ATOM 1435 C C . ALA A 1 191 ? 16.422 9.953 8.695 1 98.81 191 ALA A C 1
ATOM 1437 O O . ALA A 1 191 ? 16.781 8.852 9.117 1 98.81 191 ALA A O 1
ATOM 1438 N N . ILE A 1 192 ? 17.219 11.008 8.664 1 98.31 192 ILE A N 1
ATOM 1439 C CA . ILE A 1 192 ? 18.609 10.922 9.094 1 98.31 192 ILE A CA 1
ATOM 1440 C C . ILE A 1 192 ? 18.672 10.594 10.578 1 98.31 192 ILE A C 1
ATOM 1442 O O . ILE A 1 192 ? 19.469 9.766 11.008 1 98.31 192 ILE A O 1
ATOM 1446 N N . ALA A 1 193 ? 17.828 11.242 11.32 1 98 193 ALA A N 1
ATOM 1447 C CA . ALA A 1 193 ? 17.781 11 12.758 1 98 193 ALA A CA 1
ATOM 1448 C C . ALA A 1 193 ? 17.453 9.539 13.062 1 98 193 ALA A C 1
ATOM 1450 O O . ALA A 1 193 ? 17.797 9.023 14.125 1 98 193 ALA A O 1
ATOM 1451 N N . GLN A 1 194 ? 16.812 8.852 12.164 1 96.94 194 GLN A N 1
ATOM 1452 C CA . GLN A 1 194 ? 16.453 7.457 12.352 1 96.94 194 GLN A CA 1
ATOM 1453 C C . GLN A 1 194 ? 17.484 6.527 11.734 1 96.94 194 GLN A C 1
ATOM 1455 O O . GLN A 1 194 ? 17.359 5.305 11.797 1 96.94 194 GLN A O 1
ATOM 1460 N N . GLY A 1 195 ? 18.484 7.047 11.102 1 97.94 195 GLY A N 1
ATOM 1461 C CA . GLY A 1 195 ? 19.625 6.277 10.633 1 97.94 195 GLY A CA 1
ATOM 1462 C C . GLY A 1 195 ? 19.5 5.844 9.188 1 97.94 195 GLY A C 1
ATOM 1463 O O . GLY A 1 195 ? 20.172 4.906 8.75 1 97.94 195 GLY A O 1
ATOM 1464 N N . TYR A 1 196 ? 18.656 6.473 8.406 1 98.56 196 TYR A N 1
ATOM 1465 C CA . TYR A 1 196 ? 18.469 6.098 7.008 1 98.56 196 TYR A CA 1
ATOM 1466 C C . TYR A 1 196 ? 19.406 6.898 6.105 1 98.56 196 TYR A C 1
ATOM 1468 O O . TYR A 1 196 ? 19.906 7.957 6.496 1 98.56 196 TYR A O 1
ATOM 1476 N N . ARG A 1 197 ? 19.75 6.367 4.98 1 98.62 197 ARG A N 1
ATOM 1477 C CA . ARG A 1 197 ? 20.453 7.074 3.922 1 98.62 197 ARG A CA 1
ATOM 1478 C C . ARG A 1 197 ? 19.484 7.734 2.951 1 98.62 197 ARG A C 1
ATOM 1480 O O . ARG A 1 1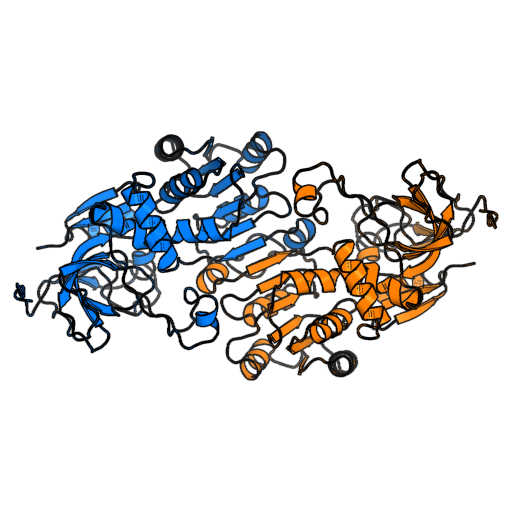97 ? 18.75 7.043 2.234 1 98.62 197 ARG A O 1
ATOM 1487 N N . VAL A 1 198 ? 19.531 9.086 2.834 1 98.94 198 VAL A N 1
ATOM 1488 C CA . VAL A 1 198 ? 18.469 9.805 2.129 1 98.94 198 VAL A CA 1
ATOM 1489 C C . VAL A 1 198 ? 18.984 10.289 0.776 1 98.94 198 VAL A C 1
ATOM 1491 O O . VAL A 1 198 ? 20.062 10.891 0.691 1 98.94 198 VAL A O 1
ATOM 1494 N N . ILE A 1 199 ? 18.312 9.969 -0.246 1 98.94 199 ILE A N 1
ATOM 1495 C CA . ILE A 1 199 ? 18.438 10.609 -1.548 1 98.94 199 ILE A CA 1
ATOM 1496 C C . ILE A 1 199 ? 17.328 11.641 -1.733 1 98.94 199 ILE A C 1
ATOM 1498 O O . ILE A 1 199 ? 16.156 11.289 -1.767 1 98.94 199 ILE A O 1
ATOM 1502 N N . ALA A 1 200 ? 17.734 12.891 -1.857 1 98.88 200 ALA A N 1
ATOM 1503 C CA . ALA A 1 200 ? 16.797 13.984 -2.016 1 98.88 200 ALA A CA 1
ATOM 1504 C C . ALA A 1 200 ? 16.562 14.297 -3.49 1 98.88 200 ALA A C 1
ATOM 1506 O O . ALA A 1 200 ? 17.5 14.398 -4.27 1 98.88 200 ALA A O 1
ATOM 1507 N N . VAL A 1 201 ? 15.305 14.406 -3.838 1 98.81 201 VAL A N 1
ATOM 1508 C CA . VAL A 1 201 ? 14.969 14.789 -5.203 1 98.81 201 VAL A CA 1
ATOM 1509 C C . VAL A 1 201 ? 14.18 16.094 -5.191 1 98.81 201 VAL A C 1
ATOM 1511 O O . VAL A 1 201 ? 13.156 16.203 -4.516 1 98.81 201 VAL A O 1
ATOM 1514 N N . ASP A 1 202 ? 14.648 17.016 -5.836 1 97.69 202 ASP A N 1
ATOM 1515 C CA . ASP A 1 202 ? 14.023 18.312 -6.062 1 97.69 202 ASP A CA 1
ATOM 1516 C C . ASP A 1 202 ? 14.742 19.078 -7.168 1 97.69 202 ASP A C 1
ATOM 1518 O O . ASP A 1 202 ? 15.375 18.484 -8.039 1 97.69 202 ASP A O 1
ATOM 1522 N N . THR A 1 203 ? 14.469 20.391 -7.273 1 96.56 203 THR A N 1
ATOM 1523 C CA . THR A 1 203 ? 15.156 21.172 -8.297 1 96.56 203 THR A CA 1
ATOM 1524 C C . THR A 1 203 ? 15.648 22.5 -7.727 1 96.56 203 THR A C 1
ATOM 1526 O O . THR A 1 203 ? 15.016 23.062 -6.832 1 96.56 203 THR A O 1
ATOM 1529 N N . GLY A 1 204 ? 16.812 22.953 -8.203 1 95.31 204 GLY A N 1
ATOM 1530 C CA . GLY A 1 204 ? 17.359 24.25 -7.852 1 95.31 204 GLY A CA 1
ATOM 1531 C C . GLY A 1 204 ? 18.484 24.172 -6.836 1 95.31 204 GLY A C 1
ATOM 1532 O O . GLY A 1 204 ? 18.469 23.297 -5.957 1 95.31 204 GLY A O 1
ATOM 1533 N N . GLU A 1 205 ? 19.375 25.125 -6.887 1 96.06 205 GLU A N 1
ATOM 1534 C CA . GLU A 1 205 ? 20.578 25.125 -6.062 1 96.06 205 GLU A CA 1
ATOM 1535 C C . GLU A 1 205 ? 20.25 25.375 -4.594 1 96.06 205 GLU A C 1
ATOM 1537 O O . GLU A 1 205 ? 20.906 24.828 -3.701 1 96.06 205 GLU A O 1
ATOM 1542 N N . ASP A 1 206 ? 19.312 26.203 -4.375 1 95 206 ASP A N 1
ATOM 1543 C CA . ASP A 1 206 ? 18.938 26.484 -2.994 1 95 206 ASP A CA 1
ATOM 1544 C C . ASP A 1 206 ? 18.438 25.234 -2.289 1 95 206 ASP A C 1
ATOM 1546 O O . ASP A 1 206 ? 18.859 24.938 -1.163 1 95 206 ASP A O 1
ATOM 1550 N N . LYS A 1 207 ? 17.625 24.516 -2.967 1 96.06 207 LYS A N 1
ATOM 1551 C CA . LYS A 1 207 ? 17.094 23.281 -2.396 1 96.06 207 LYS A CA 1
ATOM 1552 C C . LYS A 1 207 ? 18.188 22.219 -2.268 1 96.06 207 LYS A C 1
ATOM 1554 O O . LYS A 1 207 ? 18.203 21.453 -1.308 1 96.06 207 LYS A O 1
ATOM 1559 N N . ARG A 1 208 ? 19.062 22.203 -3.234 1 97.62 208 ARG A N 1
ATOM 1560 C CA . ARG A 1 208 ? 20.203 21.312 -3.143 1 97.62 208 ARG A CA 1
ATOM 1561 C C . ARG A 1 208 ? 21 21.578 -1.868 1 97.62 208 ARG A C 1
ATOM 1563 O O . ARG A 1 208 ? 21.281 20.656 -1.098 1 97.62 208 ARG A O 1
ATOM 1570 N N . ARG A 1 209 ? 21.312 22.797 -1.688 1 97.25 209 ARG A N 1
ATOM 1571 C CA . ARG A 1 209 ? 22.109 23.188 -0.527 1 97.25 209 ARG A CA 1
ATOM 1572 C C . ARG A 1 209 ? 21.406 22.797 0.771 1 97.25 209 ARG A C 1
ATOM 1574 O O . ARG A 1 209 ? 22.016 22.203 1.66 1 97.25 209 ARG A O 1
ATOM 1581 N N . ILE A 1 210 ? 20.141 23.047 0.827 1 95.75 210 ILE A N 1
ATOM 1582 C CA . ILE A 1 210 ? 19.344 22.797 2.029 1 95.75 210 ILE A CA 1
ATOM 1583 C C . ILE A 1 210 ? 19.312 21.297 2.32 1 95.75 210 ILE A C 1
ATOM 1585 O O . ILE A 1 210 ? 19.578 20.875 3.449 1 95.75 210 ILE A O 1
ATOM 1589 N N . CYS A 1 211 ? 19.031 20.484 1.344 1 98.12 211 CYS A N 1
ATOM 1590 C CA . CYS A 1 211 ? 18.906 19.047 1.522 1 98.12 211 CYS A CA 1
ATOM 1591 C C . CYS A 1 211 ? 20.234 18.422 1.958 1 98.12 211 CYS A C 1
ATOM 1593 O O . CYS A 1 211 ? 20.266 17.609 2.873 1 98.12 211 CYS A O 1
ATOM 1595 N N . LEU A 1 212 ? 21.328 18.891 1.315 1 98.5 212 LEU A N 1
ATOM 1596 C CA . LEU A 1 212 ? 22.641 18.359 1.659 1 98.5 212 LEU A CA 1
ATOM 1597 C C . LEU A 1 212 ? 23.062 18.812 3.053 1 98.5 212 LEU A C 1
ATOM 1599 O O . LEU A 1 212 ? 23.609 18.016 3.824 1 98.5 212 LEU A O 1
ATOM 1603 N N . GLU A 1 213 ? 22.781 20.047 3.363 1 97.31 213 GLU A N 1
ATOM 1604 C CA . GLU A 1 213 ? 23.094 20.578 4.688 1 97.31 213 GLU A CA 1
ATOM 1605 C C . GLU A 1 213 ? 22.359 19.797 5.781 1 97.31 213 GLU A C 1
ATOM 1607 O O . GLU A 1 213 ? 22.906 19.594 6.863 1 97.31 213 GLU A O 1
ATOM 1612 N N . PHE A 1 214 ? 21.156 19.359 5.48 1 97.5 214 PHE A N 1
ATOM 1613 C CA . PHE A 1 214 ? 20.359 18.672 6.484 1 97.5 214 PHE A CA 1
ATOM 1614 C C . PHE A 1 214 ? 20.703 17.188 6.516 1 97.5 214 PHE A C 1
ATOM 1616 O O . PHE A 1 214 ? 20.125 16.422 7.305 1 97.5 214 PHE A O 1
ATOM 1623 N N . GLY A 1 215 ? 21.562 16.719 5.621 1 97.88 215 GLY A N 1
ATOM 1624 C CA . GLY A 1 215 ? 22.156 15.398 5.832 1 97.88 215 GLY A CA 1
ATOM 1625 C C . GLY A 1 215 ? 21.875 14.43 4.703 1 97.88 215 GLY A C 1
ATOM 1626 O O . GLY A 1 215 ? 22.297 13.273 4.75 1 97.88 215 GLY A O 1
ATOM 1627 N N . ALA A 1 216 ? 21.172 14.844 3.688 1 98.75 216 ALA A N 1
ATOM 1628 C CA . ALA A 1 216 ? 20.969 13.945 2.553 1 98.75 216 ALA A CA 1
ATOM 1629 C C . ALA A 1 216 ? 22.297 13.477 1.979 1 98.75 216 ALA A C 1
ATOM 1631 O O . ALA A 1 216 ? 23.234 14.258 1.85 1 98.75 216 ALA A O 1
ATOM 1632 N N . VAL A 1 217 ? 22.359 12.219 1.656 1 98.31 217 VAL A N 1
ATOM 1633 C CA . VAL A 1 217 ? 23.578 11.641 1.103 1 98.31 217 VAL A CA 1
ATOM 1634 C C . VAL A 1 217 ? 23.797 12.148 -0.321 1 98.31 217 VAL A C 1
ATOM 1636 O O . VAL A 1 217 ? 24.938 12.336 -0.756 1 98.31 217 VAL A O 1
ATOM 1639 N N . HIS A 1 218 ? 22.703 12.359 -1.008 1 98.62 218 HIS A N 1
ATOM 1640 C CA . HIS A 1 218 ? 22.75 12.773 -2.404 1 98.62 218 HIS A CA 1
ATOM 1641 C C . HIS A 1 218 ? 21.531 13.602 -2.77 1 98.62 218 HIS A C 1
ATOM 1643 O O . HIS A 1 218 ? 20.469 13.461 -2.15 1 98.62 218 HIS A O 1
ATOM 1649 N N . PHE A 1 219 ? 21.812 14.555 -3.656 1 98.81 219 PHE A N 1
ATOM 1650 C CA . PHE A 1 219 ? 20.734 15.359 -4.219 1 98.81 219 PHE A CA 1
ATOM 1651 C C . PHE A 1 219 ? 20.656 15.18 -5.727 1 98.81 219 PHE A C 1
ATOM 1653 O O . PHE A 1 219 ? 21.672 15.211 -6.418 1 98.81 219 PHE A O 1
ATOM 1660 N N . ILE A 1 220 ? 19.438 14.938 -6.211 1 98.81 220 ILE A N 1
ATOM 1661 C CA . ILE A 1 220 ? 19.203 14.805 -7.648 1 98.81 220 ILE A CA 1
ATOM 1662 C C . ILE A 1 220 ? 18.25 15.891 -8.125 1 98.81 220 ILE A C 1
ATOM 1664 O O . ILE A 1 220 ? 17.125 15.984 -7.648 1 98.81 220 ILE A O 1
ATOM 1668 N N . ASP A 1 221 ? 18.719 16.719 -9.055 1 98.62 221 ASP A N 1
ATOM 1669 C CA . ASP A 1 221 ? 17.844 17.703 -9.711 1 98.62 221 ASP A CA 1
ATOM 1670 C C . ASP A 1 221 ? 17.016 17.047 -10.812 1 98.62 221 ASP A C 1
ATOM 1672 O O . ASP A 1 221 ? 17.547 16.703 -11.875 1 98.62 221 ASP A O 1
ATOM 1676 N N . TYR A 1 222 ? 15.711 16.922 -10.57 1 97.69 222 TYR A N 1
ATOM 1677 C CA . TYR A 1 222 ? 14.891 16.109 -11.461 1 97.69 222 TYR A CA 1
ATOM 1678 C C . TYR A 1 222 ? 14.727 16.781 -12.812 1 97.69 222 TYR A C 1
ATOM 1680 O O . TYR A 1 222 ? 14.273 16.156 -13.781 1 97.69 222 TYR A O 1
ATOM 1688 N N . LEU A 1 223 ? 15.008 18.094 -12.961 1 97 223 LEU A N 1
ATOM 1689 C CA . LEU A 1 223 ? 14.922 18.781 -14.242 1 97 223 LEU A CA 1
ATOM 1690 C C . LEU A 1 223 ? 16.203 18.594 -15.047 1 97 223 LEU A C 1
ATOM 1692 O O . LEU A 1 223 ? 16.188 18.656 -16.281 1 97 223 LEU A O 1
ATOM 1696 N N . ALA A 1 224 ? 17.297 18.344 -14.328 1 96.75 224 ALA A N 1
ATOM 1697 C CA . ALA A 1 224 ? 18.594 18.359 -14.992 1 96.75 224 ALA A CA 1
ATOM 1698 C C . ALA A 1 224 ? 19.172 16.953 -15.094 1 96.75 224 ALA A C 1
ATOM 1700 O O . ALA A 1 224 ? 20.094 16.703 -15.867 1 96.75 224 ALA A O 1
ATOM 1701 N N . GLU A 1 225 ? 18.641 16.062 -14.305 1 96.81 225 GLU A N 1
ATOM 1702 C CA . GLU A 1 225 ? 19.266 14.758 -14.195 1 96.81 225 GLU A CA 1
ATOM 1703 C C . GLU A 1 225 ? 18.25 13.641 -14.383 1 96.81 225 GLU A C 1
ATOM 1705 O O . GLU A 1 225 ? 17.047 13.859 -14.258 1 96.81 225 GLU A O 1
ATOM 1710 N N . ASP A 1 226 ? 18.766 12.43 -14.75 1 97.69 226 ASP A N 1
ATOM 1711 C CA . ASP A 1 226 ? 17.953 11.211 -14.789 1 97.69 226 ASP A CA 1
ATOM 1712 C C . ASP A 1 226 ? 17.812 10.602 -13.398 1 97.69 226 ASP A C 1
ATOM 1714 O O . ASP A 1 226 ? 18.688 9.867 -12.945 1 97.69 226 ASP A O 1
ATOM 1718 N N . VAL A 1 227 ? 16.719 10.836 -12.789 1 98.38 227 VAL A N 1
ATOM 1719 C CA . VAL A 1 227 ? 16.516 10.461 -11.391 1 98.38 227 VAL A CA 1
ATOM 1720 C C . VAL A 1 227 ? 16.688 8.945 -11.234 1 98.38 227 VAL A C 1
ATOM 1722 O O . VAL A 1 227 ? 17.453 8.484 -10.383 1 98.38 227 VAL A O 1
ATOM 1725 N N . SER A 1 228 ? 15.977 8.172 -12.055 1 97.75 228 SER A N 1
ATOM 1726 C CA . SER A 1 228 ? 16 6.715 -11.938 1 97.75 228 SER A CA 1
ATOM 1727 C C . SER A 1 228 ? 17.406 6.164 -12.18 1 97.75 228 SER A C 1
ATOM 1729 O O . SER A 1 228 ? 17.859 5.266 -11.469 1 97.75 228 SER A O 1
ATOM 1731 N N . GLY A 1 229 ? 18.031 6.633 -13.219 1 97.81 229 GLY A N 1
ATOM 1732 C CA . GLY A 1 229 ? 19.391 6.203 -13.5 1 97.81 229 GLY A CA 1
ATOM 1733 C C . GLY A 1 229 ? 20.359 6.496 -12.359 1 97.81 229 GLY A C 1
ATOM 1734 O O . GLY A 1 229 ? 21.172 5.645 -12 1 97.81 229 GLY A O 1
ATOM 1735 N N . GLU A 1 230 ? 20.281 7.727 -11.773 1 98.25 230 GLU A N 1
ATOM 1736 C CA . GLU A 1 230 ? 21.156 8.109 -10.664 1 98.25 230 GLU A CA 1
ATOM 1737 C C . GLU A 1 230 ? 20.891 7.238 -9.43 1 98.25 230 GLU A C 1
ATOM 1739 O O . GLU A 1 230 ? 21.828 6.828 -8.75 1 98.25 230 GLU A O 1
ATOM 1744 N N . VAL A 1 231 ? 19.641 6.973 -9.141 1 98.56 231 VAL A N 1
ATOM 1745 C CA . VAL A 1 231 ? 19.281 6.137 -7.996 1 98.56 231 VAL A CA 1
ATOM 1746 C C . VAL A 1 231 ? 19.859 4.734 -8.18 1 98.56 231 VAL A C 1
ATOM 1748 O O . VAL A 1 231 ? 20.406 4.16 -7.242 1 98.56 231 VAL A O 1
ATOM 1751 N N . THR A 1 232 ? 19.688 4.164 -9.359 1 96.94 232 THR A N 1
ATOM 1752 C CA . THR A 1 232 ? 20.203 2.834 -9.648 1 96.94 232 THR A CA 1
ATOM 1753 C C . THR A 1 232 ? 21.719 2.801 -9.469 1 96.94 232 THR A C 1
ATOM 1755 O O . THR A 1 232 ? 22.266 1.842 -8.914 1 96.94 232 THR A O 1
ATOM 1758 N N . ARG A 1 233 ? 22.391 3.824 -9.945 1 97.25 233 ARG A N 1
ATOM 1759 C CA . ARG A 1 233 ? 23.844 3.914 -9.805 1 97.25 233 ARG A CA 1
ATOM 1760 C C . ARG A 1 233 ? 24.25 3.906 -8.328 1 97.25 233 ARG A C 1
ATOM 1762 O O . ARG A 1 233 ? 25.203 3.225 -7.945 1 97.25 233 ARG A O 1
ATOM 1769 N N . LEU A 1 234 ? 23.516 4.59 -7.504 1 97.5 234 LEU A N 1
ATOM 1770 C CA . LEU A 1 234 ? 23.859 4.758 -6.094 1 97.5 234 LEU A CA 1
ATOM 1771 C C . LEU A 1 234 ? 23.5 3.51 -5.297 1 97.5 234 LEU A C 1
ATOM 1773 O O . LEU A 1 234 ? 24.203 3.152 -4.348 1 97.5 234 LEU A O 1
ATOM 1777 N N . THR A 1 235 ? 22.406 2.771 -5.598 1 96.94 235 THR A N 1
ATOM 1778 C CA . THR A 1 235 ? 21.844 1.759 -4.715 1 96.94 235 THR A CA 1
ATOM 1779 C C . THR A 1 235 ? 21.906 0.378 -5.363 1 96.94 235 THR A C 1
ATOM 1781 O O . THR A 1 235 ? 21.703 -0.637 -4.691 1 96.94 235 THR A O 1
ATOM 1784 N N . SER A 1 236 ? 22.047 0.234 -6.633 1 92.19 236 SER A N 1
ATOM 1785 C CA . SER A 1 236 ? 22.109 -0.973 -7.449 1 92.19 236 SER A CA 1
ATOM 1786 C C . SER A 1 236 ? 20.719 -1.531 -7.719 1 92.19 236 SER A C 1
ATOM 1788 O O . SER A 1 236 ? 20.297 -1.618 -8.875 1 92.19 236 SER A O 1
ATOM 1790 N N . LEU A 1 237 ? 19.938 -1.783 -6.656 1 95.56 237 LEU A N 1
ATOM 1791 C CA . LEU A 1 237 ? 18.641 -2.449 -6.848 1 95.56 237 LEU A CA 1
ATOM 1792 C C . LEU A 1 237 ? 17.5 -1.477 -6.629 1 95.56 237 LEU A C 1
ATOM 1794 O O . LEU A 1 237 ? 16.328 -1.87 -6.68 1 95.56 237 LEU A O 1
ATOM 1798 N N . GLY A 1 238 ? 17.781 -0.166 -6.391 1 98.12 238 GLY A N 1
ATOM 1799 C CA . GLY A 1 238 ? 16.734 0.795 -6.043 1 98.12 238 GLY A CA 1
ATOM 1800 C C . GLY A 1 238 ? 16.656 1.075 -4.555 1 98.12 238 GLY A C 1
ATOM 1801 O O . GLY A 1 238 ? 17.328 0.413 -3.758 1 98.12 238 GLY A O 1
ATOM 1802 N N . VAL A 1 239 ? 15.867 1.996 -4.211 1 98.81 239 VAL A N 1
ATOM 1803 C CA . VAL A 1 239 ? 15.758 2.396 -2.812 1 98.81 239 VAL A CA 1
A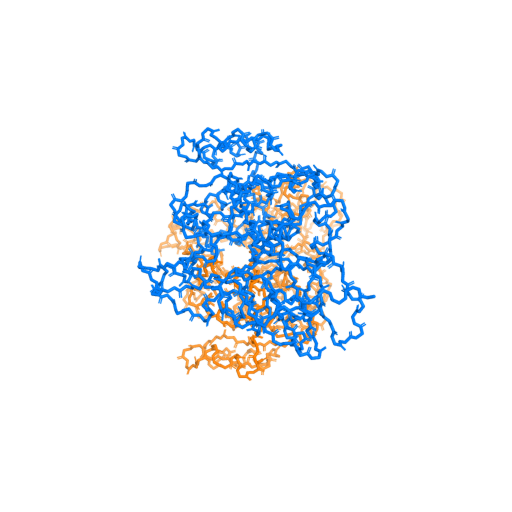TOM 1804 C C . VAL A 1 239 ? 14.766 1.485 -2.094 1 98.81 239 VAL A C 1
ATOM 1806 O O . VAL A 1 239 ? 13.875 0.908 -2.721 1 98.81 239 VAL A O 1
ATOM 1809 N N . HIS A 1 240 ? 14.914 1.407 -0.738 1 98.69 240 HIS A N 1
ATOM 1810 C CA . HIS A 1 240 ? 14.055 0.577 0.098 1 98.69 240 HIS A CA 1
ATOM 1811 C C . HIS A 1 240 ? 12.672 1.2 0.254 1 98.69 240 HIS A C 1
ATOM 1813 O O . HIS A 1 240 ? 11.672 0.486 0.322 1 98.69 240 HIS A O 1
ATOM 1819 N N . GLY A 1 241 ? 12.656 2.459 0.344 1 98.81 241 GLY A N 1
ATOM 1820 C CA . GLY A 1 241 ? 11.406 3.188 0.522 1 98.81 241 GLY A CA 1
ATOM 1821 C C . GLY A 1 241 ? 11.406 4.547 -0.155 1 98.81 241 GLY A C 1
ATOM 1822 O O . GLY A 1 241 ? 12.469 5.109 -0.428 1 98.81 241 GLY A O 1
ATOM 1823 N N . VAL A 1 242 ? 10.25 5.055 -0.464 1 98.94 242 VAL A N 1
ATOM 1824 C CA . VAL A 1 242 ? 10.031 6.402 -0.986 1 98.94 242 VAL A CA 1
ATOM 1825 C C . VAL A 1 242 ? 8.953 7.105 -0.169 1 98.94 242 VAL A C 1
ATOM 1827 O O . VAL A 1 242 ? 7.914 6.512 0.141 1 98.94 242 VAL A O 1
ATOM 1830 N N . ILE A 1 243 ? 9.203 8.289 0.257 1 98.88 243 ILE A N 1
ATOM 1831 C CA . ILE A 1 243 ? 8.18 9.188 0.778 1 98.88 243 ILE A CA 1
ATOM 1832 C C . ILE A 1 243 ? 7.875 10.266 -0.252 1 98.88 243 ILE A C 1
ATOM 1834 O O . ILE A 1 243 ? 8.648 11.211 -0.424 1 98.88 243 ILE A O 1
ATOM 1838 N N . CYS A 1 244 ? 6.746 10.188 -0.85 1 98.62 244 CYS A N 1
ATOM 1839 C CA . CYS A 1 244 ? 6.43 11.156 -1.899 1 98.62 244 CYS A CA 1
ATOM 1840 C C . CYS A 1 244 ? 5.668 12.344 -1.335 1 98.62 244 CYS A C 1
ATOM 1842 O O . CYS A 1 244 ? 4.465 12.258 -1.092 1 98.62 244 CYS A O 1
ATOM 1844 N N . THR A 1 245 ? 6.352 13.406 -1.205 1 97 245 THR A N 1
ATOM 1845 C CA . THR A 1 245 ? 5.73 14.617 -0.666 1 97 245 THR A CA 1
ATOM 1846 C C . THR A 1 245 ? 5.203 15.5 -1.79 1 97 245 THR A C 1
ATOM 1848 O O . THR A 1 245 ? 4.316 16.328 -1.57 1 97 245 THR A O 1
ATOM 1851 N N . ALA A 1 246 ? 5.836 15.344 -2.941 1 93.75 246 ALA A N 1
ATOM 1852 C CA . ALA A 1 246 ? 5.379 16.094 -4.109 1 93.75 246 ALA A CA 1
ATOM 1853 C C . ALA A 1 246 ? 4.062 15.523 -4.641 1 93.75 246 ALA A C 1
ATOM 1855 O O . ALA A 1 246 ? 3.92 14.312 -4.797 1 93.75 246 ALA A O 1
ATOM 1856 N N . GLY A 1 247 ? 3.098 16.359 -4.926 1 92.75 247 GLY A N 1
ATOM 1857 C CA . GLY A 1 247 ? 1.788 15.898 -5.363 1 92.75 247 GLY A CA 1
ATOM 1858 C C . GLY A 1 247 ? 1.679 15.75 -6.871 1 92.75 247 GLY A C 1
ATOM 1859 O O . GLY A 1 247 ? 0.578 15.617 -7.41 1 92.75 247 GLY A O 1
ATOM 1860 N N . SER A 1 248 ? 2.809 15.805 -7.555 1 95.75 248 SER A N 1
ATOM 1861 C CA . SER A 1 248 ? 2.752 15.648 -9.008 1 95.75 248 SER A CA 1
ATOM 1862 C C . SER A 1 248 ? 2.795 14.172 -9.398 1 95.75 248 SER A C 1
ATOM 1864 O O . SER A 1 248 ? 3.455 13.367 -8.742 1 95.75 248 SER A O 1
ATOM 1866 N N . ILE A 1 249 ? 2.148 13.859 -10.492 1 97.5 249 ILE A N 1
ATOM 1867 C CA . ILE A 1 249 ? 2.15 12.477 -10.977 1 97.5 249 ILE A CA 1
ATOM 1868 C C . ILE A 1 249 ? 3.557 12.094 -11.43 1 97.5 249 ILE A C 1
ATOM 1870 O O . ILE A 1 249 ? 3.975 10.945 -11.266 1 97.5 249 ILE A O 1
ATOM 1874 N N . ALA A 1 250 ? 4.328 13.07 -11.898 1 97.31 250 ALA A N 1
ATOM 1875 C CA . ALA A 1 250 ? 5.715 12.828 -12.281 1 97.31 250 ALA A CA 1
ATOM 1876 C C . ALA A 1 250 ? 6.539 12.352 -11.094 1 97.31 250 ALA A C 1
ATOM 1878 O O . ALA A 1 250 ? 7.398 11.477 -11.234 1 97.31 250 ALA A O 1
ATOM 1879 N N . ALA A 1 251 ? 6.328 12.914 -9.961 1 97.88 251 ALA A N 1
ATOM 1880 C CA . ALA A 1 251 ? 7.031 12.492 -8.758 1 97.88 251 ALA A CA 1
ATOM 1881 C C . ALA A 1 251 ? 6.672 11.055 -8.391 1 97.88 251 ALA A C 1
ATOM 1883 O O . ALA A 1 251 ? 7.539 10.273 -7.992 1 97.88 251 ALA A O 1
ATOM 1884 N N . TYR A 1 252 ? 5.414 10.734 -8.539 1 98.56 252 TYR A N 1
ATOM 1885 C CA . TYR A 1 252 ? 4.984 9.375 -8.258 1 98.56 252 TYR A CA 1
ATOM 1886 C C . TYR A 1 252 ? 5.543 8.398 -9.289 1 98.56 252 TYR A C 1
ATOM 1888 O O . TYR A 1 252 ? 5.84 7.246 -8.969 1 98.56 252 TYR A O 1
ATOM 1896 N N . GLN A 1 253 ? 5.645 8.836 -10.531 1 98 253 GLN A N 1
ATOM 1897 C CA . GLN A 1 253 ? 6.312 8.016 -11.531 1 98 253 GLN A CA 1
ATOM 1898 C C . GLN A 1 253 ? 7.762 7.742 -11.141 1 98 253 GLN A C 1
ATOM 1900 O O . GLN A 1 253 ? 8.234 6.609 -11.25 1 98 253 GLN A O 1
ATOM 1905 N N . GLN A 1 254 ? 8.43 8.766 -10.656 1 97.75 254 GLN A N 1
ATOM 1906 C CA . GLN A 1 254 ? 9.797 8.602 -10.188 1 97.75 254 GLN A CA 1
ATOM 1907 C C . GLN A 1 254 ? 9.867 7.629 -9.016 1 97.75 254 GLN A C 1
ATOM 1909 O O . GLN A 1 254 ? 10.766 6.789 -8.945 1 97.75 254 GLN A O 1
ATOM 1914 N N . ALA A 1 255 ? 8.93 7.797 -8.102 1 98.56 255 ALA A N 1
ATOM 1915 C CA . ALA A 1 255 ? 8.867 6.902 -6.949 1 98.56 255 ALA A CA 1
ATOM 1916 C C . ALA A 1 255 ? 8.789 5.445 -7.391 1 98.56 255 ALA A C 1
ATOM 1918 O O . ALA A 1 255 ? 9.555 4.602 -6.918 1 98.56 255 ALA A O 1
ATOM 1919 N N . ALA A 1 256 ? 7.922 5.176 -8.328 1 98.25 256 ALA A N 1
ATOM 1920 C CA . ALA A 1 256 ? 7.699 3.818 -8.82 1 98.25 256 ALA A CA 1
ATOM 1921 C C . ALA A 1 256 ? 8.938 3.281 -9.531 1 98.25 256 ALA A C 1
ATOM 1923 O O . ALA A 1 256 ? 9.25 2.092 -9.43 1 98.25 256 ALA A O 1
ATOM 1924 N N . GLN A 1 257 ? 9.609 4.113 -10.234 1 98.19 257 GLN A N 1
ATOM 1925 C CA . GLN A 1 257 ? 10.781 3.699 -11.008 1 98.19 257 GLN A CA 1
ATOM 1926 C C . GLN A 1 257 ? 11.977 3.445 -10.102 1 98.19 257 GLN A C 1
ATOM 1928 O O . GLN A 1 257 ? 12.844 2.631 -10.43 1 98.19 257 GLN A O 1
ATOM 1933 N N . CYS A 1 258 ? 12.016 4.125 -8.969 1 98.81 258 CYS A N 1
ATOM 1934 C CA . CYS A 1 258 ? 13.227 4.133 -8.156 1 98.81 258 CYS A CA 1
ATOM 1935 C C . CYS A 1 258 ? 13.148 3.105 -7.031 1 98.81 258 CYS A C 1
ATOM 1937 O O . CYS A 1 258 ? 14.172 2.691 -6.484 1 98.81 258 CYS A O 1
ATOM 1939 N N . VAL A 1 259 ? 11.961 2.781 -6.629 1 98.81 259 VAL A N 1
ATOM 1940 C CA . VAL A 1 259 ? 11.812 1.866 -5.5 1 98.81 259 VAL A CA 1
ATOM 1941 C C . VAL A 1 259 ? 12.18 0.448 -5.934 1 98.81 259 VAL A C 1
ATOM 1943 O O . VAL A 1 259 ? 11.852 0.029 -7.047 1 98.81 259 VAL A O 1
ATOM 1946 N N . ARG A 1 260 ? 12.859 -0.276 -5.102 1 98.5 260 ARG A N 1
ATOM 1947 C CA . ARG A 1 260 ? 13.266 -1.641 -5.414 1 98.5 260 ARG A CA 1
ATOM 1948 C C . ARG A 1 260 ? 12.102 -2.611 -5.277 1 98.5 260 ARG A C 1
ATOM 1950 O O . ARG A 1 260 ? 11.047 -2.252 -4.742 1 98.5 260 ARG A O 1
ATOM 1957 N N . ASN A 1 261 ? 12.289 -3.859 -5.777 1 98.5 261 ASN A N 1
ATOM 1958 C CA . ASN A 1 261 ? 11.328 -4.91 -5.465 1 98.5 261 ASN A CA 1
ATOM 1959 C C . ASN A 1 261 ? 11.133 -5.066 -3.959 1 98.5 261 ASN A C 1
ATOM 1961 O O . ASN A 1 261 ? 12.078 -4.91 -3.189 1 98.5 261 ASN A O 1
ATOM 1965 N N . ALA A 1 262 ? 9.891 -5.355 -3.59 1 98.25 262 ALA A N 1
ATOM 1966 C CA . ALA A 1 262 ? 9.5 -5.512 -2.189 1 98.25 262 ALA A CA 1
ATOM 1967 C C . ALA A 1 262 ? 9.664 -4.203 -1.425 1 98.25 262 ALA A C 1
ATOM 1969 O O . ALA A 1 262 ? 9.758 -4.203 -0.195 1 98.25 262 ALA A O 1
ATOM 1970 N N . GLY A 1 263 ? 9.789 -3.098 -2.131 1 98.62 263 GLY A N 1
ATOM 1971 C CA . GLY A 1 263 ? 9.922 -1.804 -1.482 1 98.62 263 GLY A CA 1
ATOM 1972 C C . GLY A 1 263 ? 8.594 -1.154 -1.161 1 98.62 263 GLY A C 1
ATOM 1973 O O . GLY A 1 263 ? 7.535 -1.695 -1.493 1 98.62 263 GLY A O 1
ATOM 1974 N N . THR A 1 264 ? 8.672 0.02 -0.509 1 98.81 264 THR A N 1
ATOM 1975 C CA . THR A 1 264 ? 7.473 0.696 -0.028 1 98.81 264 THR A CA 1
ATOM 1976 C C . THR A 1 264 ? 7.441 2.145 -0.508 1 98.81 264 THR A C 1
ATOM 1978 O O . THR A 1 264 ? 8.461 2.838 -0.473 1 98.81 264 THR A O 1
ATOM 1981 N N . ILE A 1 265 ? 6.336 2.564 -1.031 1 98.88 265 ILE A N 1
ATOM 1982 C CA . ILE A 1 265 ? 6.066 3.963 -1.354 1 98.88 265 ILE A CA 1
ATOM 1983 C C . ILE A 1 265 ? 4.988 4.512 -0.423 1 98.88 265 ILE A C 1
ATOM 1985 O O . ILE A 1 265 ? 3.914 3.92 -0.292 1 98.88 265 ILE A O 1
ATOM 1989 N N . VAL A 1 266 ? 5.246 5.559 0.26 1 98.94 266 VAL A N 1
ATOM 1990 C CA . VAL A 1 266 ? 4.254 6.219 1.101 1 98.94 266 VAL A CA 1
ATOM 1991 C C . VAL A 1 266 ? 3.809 7.527 0.447 1 98.94 266 VAL A C 1
ATOM 1993 O O . VAL A 1 266 ? 4.641 8.359 0.079 1 98.94 266 VAL A O 1
ATOM 1996 N N . CYS A 1 267 ? 2.516 7.715 0.318 1 98.81 267 CYS A N 1
ATOM 1997 C CA . CYS A 1 267 ? 1.904 8.875 -0.319 1 98.81 267 CYS A CA 1
ATOM 1998 C C . CYS A 1 267 ? 1.566 9.953 0.71 1 98.81 267 CYS A C 1
ATOM 2000 O O . CYS A 1 267 ? 0.833 9.688 1.665 1 98.81 267 CYS A O 1
ATOM 2002 N N . ILE A 1 268 ? 2.09 11.102 0.521 1 98.12 268 ILE A N 1
ATOM 2003 C CA . ILE A 1 268 ? 1.708 12.281 1.294 1 98.12 268 ILE A CA 1
ATOM 2004 C C . ILE A 1 268 ? 1.153 13.359 0.36 1 98.12 268 ILE A C 1
ATOM 2006 O O . ILE A 1 268 ? 0.093 13.93 0.623 1 98.12 268 ILE A O 1
ATOM 2010 N N . GLY A 1 269 ? 1.948 13.594 -0.74 1 96.5 269 GLY A N 1
ATOM 2011 C CA . GLY A 1 269 ? 1.482 14.562 -1.723 1 96.5 269 GLY A CA 1
ATOM 2012 C C . GLY A 1 269 ? 0.169 14.172 -2.369 1 96.5 269 GLY A C 1
ATOM 2013 O O . GLY A 1 269 ? 0.061 13.094 -2.967 1 96.5 269 GLY A O 1
ATOM 2014 N N . VAL A 1 270 ? -0.8 15.039 -2.348 1 95.5 270 VAL A N 1
ATOM 2015 C CA . VAL A 1 270 ? -2.137 14.688 -2.809 1 95.5 270 VAL A CA 1
ATOM 2016 C C . VAL A 1 270 ? -2.291 15.047 -4.285 1 95.5 270 VAL A C 1
ATOM 2018 O O . VAL A 1 270 ? -1.78 16.078 -4.73 1 95.5 270 VAL A O 1
ATOM 2021 N N . ASN A 1 271 ? -2.912 14.211 -4.992 1 95.5 271 ASN A N 1
ATOM 2022 C CA . ASN A 1 271 ? -3.252 14.367 -6.402 1 95.5 271 ASN A CA 1
ATOM 2023 C C . ASN A 1 271 ? -4.5 13.57 -6.77 1 95.5 271 ASN A C 1
ATOM 2025 O O . ASN A 1 271 ? -4.621 12.398 -6.41 1 95.5 271 ASN A O 1
ATOM 2029 N N . PRO A 1 272 ? -5.465 14.227 -7.461 1 95.19 272 PRO A N 1
ATOM 2030 C CA . PRO A 1 272 ? -6.703 13.516 -7.781 1 95.19 272 PRO A CA 1
ATOM 2031 C C . PRO A 1 272 ? -6.539 12.531 -8.938 1 95.19 272 PRO A C 1
ATOM 2033 O O . PRO A 1 272 ? -7.418 11.695 -9.172 1 95.19 272 PRO A O 1
ATOM 2036 N N . GLN A 1 273 ? -5.473 12.688 -9.719 1 97.25 273 GLN A N 1
ATOM 2037 C CA . GLN A 1 273 ? -5.238 11.75 -10.812 1 97.25 273 GLN A CA 1
ATOM 2038 C C . GLN A 1 273 ? -4.789 10.391 -10.281 1 97.25 273 GLN A C 1
ATOM 2040 O O . GLN A 1 273 ? -4.219 10.297 -9.195 1 97.25 273 GLN A O 1
ATOM 2045 N N . ASN A 1 274 ? -5.023 9.352 -11.047 1 98 274 ASN A N 1
ATOM 2046 C CA . ASN A 1 274 ? -4.672 7.996 -10.648 1 98 274 ASN A CA 1
ATOM 2047 C C . ASN A 1 274 ? -3.164 7.84 -10.469 1 98 274 ASN A C 1
ATOM 2049 O O . ASN A 1 274 ? -2.381 8.469 -11.188 1 98 274 ASN A O 1
ATOM 2053 N N . LEU A 1 275 ? -2.793 6.957 -9.578 1 98.25 275 LEU A N 1
ATOM 2054 C CA . LEU A 1 275 ? -1.395 6.574 -9.422 1 98.25 275 LEU A CA 1
ATOM 2055 C C . LEU A 1 275 ? -0.848 5.973 -10.719 1 98.25 275 LEU A C 1
ATOM 2057 O O . LEU A 1 275 ? -1.53 5.188 -11.375 1 98.25 275 LEU A O 1
ATOM 2061 N N . PRO A 1 276 ? 0.336 6.391 -11.125 1 98.38 276 PRO A N 1
ATOM 2062 C CA . PRO A 1 276 ? 0.956 5.828 -12.328 1 98.38 276 PRO A CA 1
ATOM 2063 C C . PRO A 1 276 ? 1.655 4.496 -12.062 1 98.38 276 PRO A C 1
ATOM 2065 O O . PRO A 1 276 ? 2.803 4.305 -12.469 1 98.38 276 PRO A O 1
ATOM 2068 N N . ILE A 1 277 ? 1.052 3.557 -11.422 1 98.38 277 ILE A N 1
ATOM 2069 C CA . ILE A 1 277 ? 1.499 2.207 -11.094 1 98.38 277 ILE A CA 1
ATOM 2070 C C . ILE A 1 277 ? 0.402 1.203 -11.445 1 98.38 277 ILE A C 1
ATOM 2072 O O . ILE A 1 277 ? -0.763 1.4 -11.094 1 98.38 277 ILE A O 1
ATOM 2076 N N . SER A 1 278 ? 0.71 0.133 -12.102 1 98.31 278 SER A N 1
ATOM 2077 C CA . SER A 1 278 ? -0.271 -0.856 -12.539 1 98.31 278 SER A CA 1
ATOM 2078 C C . SER A 1 278 ? -0.327 -2.039 -11.578 1 98.31 278 SER A C 1
ATOM 2080 O O . SER A 1 278 ? 0.623 -2.285 -10.836 1 98.31 278 SER A O 1
ATOM 2082 N N . PRO A 1 279 ? -1.466 -2.789 -11.594 1 98 279 PRO A N 1
ATOM 2083 C CA . PRO A 1 279 ? -1.471 -4.059 -10.867 1 98 279 PRO A CA 1
ATOM 2084 C C . PRO A 1 279 ? -0.327 -4.98 -11.281 1 98 279 PRO A C 1
ATOM 2086 O O . PRO A 1 279 ? 0.239 -5.684 -10.438 1 98 279 PRO A O 1
ATOM 2089 N N . LEU A 1 280 ? 0.021 -4.969 -12.547 1 97 280 LEU A N 1
ATOM 2090 C CA . LEU A 1 280 ? 1.139 -5.77 -13.039 1 97 280 LEU A CA 1
ATOM 2091 C C . LEU A 1 280 ? 2.428 -5.406 -12.312 1 97 280 LEU A C 1
ATOM 2093 O O . LEU A 1 280 ? 3.139 -6.285 -11.82 1 97 280 LEU A O 1
ATOM 2097 N N . ASP A 1 281 ? 2.695 -4.125 -12.188 1 97.69 281 ASP A N 1
ATOM 2098 C CA . ASP A 1 281 ? 3.891 -3.662 -11.492 1 97.69 281 ASP A CA 1
ATOM 2099 C C . ASP A 1 281 ? 3.852 -4.051 -10.016 1 97.69 281 ASP A C 1
ATOM 2101 O O . ASP A 1 281 ? 4.848 -4.527 -9.469 1 97.69 281 ASP A O 1
ATOM 2105 N N . MET A 1 282 ? 2.701 -3.818 -9.422 1 98.56 282 MET A N 1
ATOM 2106 C CA . MET A 1 282 ? 2.535 -4.148 -8.016 1 98.56 282 MET A CA 1
ATOM 2107 C C . MET A 1 282 ? 2.859 -5.617 -7.758 1 98.56 282 MET A C 1
ATOM 2109 O O . MET A 1 282 ? 3.625 -5.938 -6.848 1 98.56 282 MET A O 1
ATOM 2113 N N . VAL A 1 283 ? 2.305 -6.469 -8.547 1 98 283 VAL A N 1
ATOM 2114 C CA . VAL A 1 283 ? 2.387 -7.91 -8.336 1 98 283 VAL A CA 1
ATOM 2115 C C . VAL A 1 283 ? 3.793 -8.406 -8.672 1 98 283 VAL A C 1
ATOM 2117 O O . VAL A 1 283 ? 4.422 -9.102 -7.871 1 98 283 VAL A O 1
ATOM 2120 N N . ARG A 1 284 ? 4.285 -8.031 -9.812 1 96.12 284 ARG A N 1
ATOM 2121 C CA . ARG A 1 284 ? 5.578 -8.5 -10.297 1 96.12 284 ARG A CA 1
ATOM 2122 C C . ARG A 1 284 ? 6.695 -8.117 -9.328 1 96.12 284 ARG A C 1
ATOM 2124 O O . ARG A 1 284 ? 7.637 -8.883 -9.133 1 96.12 284 ARG A O 1
ATOM 2131 N N . ARG A 1 285 ? 6.562 -6.977 -8.719 1 98.25 285 ARG A N 1
ATOM 2132 C CA . ARG A 1 285 ? 7.672 -6.445 -7.934 1 98.25 285 ARG A CA 1
ATOM 2133 C C . ARG A 1 285 ? 7.395 -6.562 -6.441 1 98.25 285 ARG A C 1
ATOM 2135 O O . ARG A 1 285 ? 8.25 -6.242 -5.617 1 98.25 285 ARG A O 1
ATOM 2142 N N . GLY A 1 286 ? 6.188 -7 -6.059 1 98.44 286 GLY A N 1
ATOM 2143 C CA . GLY A 1 286 ? 5.84 -7.113 -4.652 1 98.44 286 GLY A CA 1
ATOM 2144 C C . GLY A 1 286 ? 5.879 -5.785 -3.92 1 98.44 286 GLY A C 1
ATOM 2145 O O . GLY A 1 286 ? 6.441 -5.684 -2.828 1 98.44 286 GLY A O 1
ATOM 2146 N N . LEU A 1 287 ? 5.32 -4.734 -4.574 1 98.75 287 LEU A N 1
ATOM 2147 C CA . LEU A 1 287 ? 5.402 -3.387 -4.016 1 98.75 287 LEU A CA 1
ATOM 2148 C C . LEU A 1 287 ? 4.352 -3.18 -2.934 1 98.75 287 LEU A C 1
ATOM 2150 O O . LEU A 1 287 ? 3.354 -3.902 -2.885 1 98.75 287 LEU A O 1
ATOM 2154 N N . ARG A 1 288 ? 4.602 -2.248 -2.09 1 98.62 288 ARG A N 1
ATOM 2155 C CA . ARG A 1 288 ? 3.656 -1.758 -1.094 1 98.62 288 ARG A CA 1
ATOM 2156 C C . ARG A 1 288 ? 3.43 -0.257 -1.246 1 98.62 288 ARG A C 1
ATOM 2158 O O . ARG A 1 288 ? 4.387 0.514 -1.349 1 98.62 288 ARG A O 1
ATOM 2165 N N . LEU A 1 289 ? 2.201 0.167 -1.282 1 98.88 289 LEU A N 1
ATOM 2166 C CA . LEU A 1 289 ? 1.796 1.567 -1.281 1 98.88 289 LEU A CA 1
ATOM 2167 C C . LEU A 1 289 ? 0.945 1.887 -0.057 1 98.88 289 LEU A C 1
ATOM 2169 O O . LEU A 1 289 ? 0.013 1.147 0.266 1 98.88 289 LEU A O 1
ATOM 2173 N N . ILE A 1 290 ? 1.296 2.992 0.604 1 98.81 290 ILE A N 1
ATOM 2174 C CA . ILE A 1 290 ? 0.59 3.371 1.823 1 98.81 290 ILE A CA 1
ATOM 2175 C C . ILE A 1 290 ? 0.213 4.852 1.762 1 98.81 290 ILE A C 1
ATOM 2177 O O . ILE A 1 290 ? 1.032 5.691 1.386 1 98.81 290 ILE A O 1
ATOM 2181 N N . GLY A 1 291 ? -1.021 5.148 2.07 1 98.75 291 GLY A N 1
ATOM 2182 C CA . GLY A 1 291 ? -1.426 6.531 2.26 1 98.75 291 GLY A CA 1
ATOM 2183 C C . GLY A 1 291 ? -1.21 7.027 3.678 1 98.75 291 GLY A C 1
ATOM 2184 O O . GLY A 1 291 ? -1.47 6.305 4.641 1 98.75 291 GLY A O 1
ATOM 2185 N N . SER A 1 292 ? -0.724 8.227 3.791 1 98.38 292 SER A N 1
ATOM 2186 C CA . SER A 1 292 ? -0.477 8.805 5.105 1 98.38 292 SER A CA 1
ATOM 2187 C C . SER A 1 292 ? -0.902 10.266 5.156 1 98.38 292 SER A C 1
ATOM 2189 O O . SER A 1 292 ? -0.373 11.102 4.418 1 98.38 292 SER A O 1
ATOM 2191 N N . ALA A 1 293 ? -1.795 10.609 5.996 1 95.62 293 ALA A N 1
ATOM 2192 C CA . ALA A 1 293 ? -2.273 11.984 6.09 1 95.62 293 ALA A CA 1
ATOM 2193 C C . ALA A 1 293 ? -1.542 12.75 7.191 1 95.62 293 ALA A C 1
ATOM 2195 O O . ALA A 1 293 ? -1.018 13.836 6.961 1 95.62 293 ALA A O 1
ATOM 2196 N N . VAL A 1 294 ? -1.56 12.18 8.383 1 96.56 294 VAL A N 1
ATOM 2197 C CA . VAL A 1 294 ? -0.958 12.805 9.555 1 96.56 294 VAL A CA 1
ATOM 2198 C C . VAL A 1 294 ? -0.559 11.734 10.562 1 96.56 294 VAL A C 1
ATOM 2200 O O . VAL A 1 294 ? -0.713 10.539 10.305 1 96.56 294 VAL A O 1
ATOM 2203 N N . GLY A 1 295 ? 0.024 12.156 11.695 1 97.44 295 GLY A N 1
ATOM 2204 C CA . GLY A 1 295 ? 0.471 11.195 12.695 1 97.44 295 GLY A CA 1
ATOM 2205 C C . GLY A 1 295 ? -0.336 11.25 13.977 1 97.44 295 GLY A C 1
ATOM 2206 O O . GLY A 1 295 ? -1.309 12 14.07 1 97.44 295 GLY A O 1
ATOM 2207 N N . THR A 1 296 ? 0.024 10.445 14.898 1 97.25 296 THR A N 1
ATOM 2208 C CA . THR A 1 296 ? -0.688 10.258 16.156 1 97.25 296 THR A CA 1
ATOM 2209 C C . THR A 1 296 ? -0.094 11.148 17.25 1 97.25 296 THR A C 1
ATOM 2211 O O . THR A 1 296 ? 0.962 11.758 17.047 1 97.25 296 THR A O 1
ATOM 2214 N N . LEU A 1 297 ? -0.79 11.188 18.375 1 96.75 297 LEU A N 1
ATOM 2215 C CA . LEU A 1 297 ? -0.336 11.961 19.531 1 96.75 297 LEU A CA 1
ATOM 2216 C C . LEU A 1 297 ? 1.012 11.453 20.031 1 96.75 297 LEU A C 1
ATOM 2218 O O . LEU A 1 297 ? 1.94 12.234 20.234 1 96.75 297 LEU A O 1
ATOM 2222 N N . PRO A 1 298 ? 1.173 10.125 20.172 1 97.56 298 PRO A N 1
ATOM 2223 C CA . PRO A 1 298 ? 2.488 9.656 20.609 1 97.56 298 PRO A CA 1
ATOM 2224 C C . PRO A 1 298 ? 3.598 10 19.609 1 97.56 298 PRO A C 1
ATOM 2226 O O . PRO A 1 298 ? 4.707 10.352 20.016 1 97.56 298 PRO A O 1
ATOM 2229 N N . GLU A 1 299 ? 3.293 9.914 18.344 1 98.25 299 GLU A N 1
ATOM 2230 C CA . GLU A 1 299 ? 4.285 10.258 17.328 1 98.25 299 GLU A CA 1
ATOM 2231 C C . GLU A 1 299 ? 4.699 11.727 17.438 1 98.25 299 GLU A C 1
ATOM 2233 O O . GLU A 1 299 ? 5.867 12.062 17.25 1 98.25 299 GLU A O 1
ATOM 2238 N N . MET A 1 300 ? 3.754 12.547 17.703 1 98.5 300 MET A N 1
ATOM 2239 C CA . MET A 1 300 ? 4.059 13.969 17.844 1 98.5 300 MET A CA 1
ATOM 2240 C C . MET A 1 300 ? 5.008 14.203 19.016 1 98.5 300 MET A C 1
ATOM 2242 O O . MET A 1 300 ? 5.938 15.008 18.922 1 98.5 300 MET A O 1
ATOM 2246 N N . GLN A 1 301 ? 4.77 13.508 20.094 1 98.38 301 GLN A N 1
ATOM 2247 C CA . GLN A 1 301 ? 5.633 13.664 21.266 1 98.38 301 GLN A CA 1
ATOM 2248 C C . GLN A 1 301 ? 7.059 13.211 20.953 1 98.38 301 GLN A C 1
ATOM 2250 O O . GLN A 1 301 ? 8.023 13.859 21.359 1 98.38 301 GLN A O 1
ATOM 2255 N N . GLU A 1 302 ? 7.137 12.125 20.219 1 98.5 302 GLU A N 1
ATOM 2256 C CA . GLU A 1 302 ? 8.453 11.656 19.812 1 98.5 302 GLU A CA 1
ATOM 2257 C C . GLU A 1 302 ? 9.148 12.68 18.922 1 98.5 302 GLU A C 1
ATOM 2259 O O . GLU A 1 302 ? 10.344 12.938 19.062 1 98.5 302 GLU A O 1
ATOM 2264 N N . LEU A 1 303 ? 8.406 13.234 18.031 1 98.75 303 LEU A N 1
ATOM 2265 C CA . LEU A 1 303 ? 8.953 14.242 17.141 1 98.75 303 LEU A CA 1
ATOM 2266 C C . LEU A 1 303 ? 9.398 15.484 17.906 1 98.75 303 LEU A C 1
ATOM 2268 O O . LEU A 1 303 ? 10.461 16.031 17.641 1 98.75 303 LEU A O 1
ATOM 2272 N N . PHE A 1 304 ? 8.594 15.898 18.859 1 98.69 304 PHE A N 1
ATOM 2273 C CA . PHE A 1 304 ? 8.953 17.047 19.688 1 98.69 304 PHE A CA 1
ATOM 2274 C C . PHE A 1 304 ? 10.266 16.797 20.422 1 98.69 304 PHE A C 1
ATOM 2276 O O . PHE A 1 304 ? 11.094 17.703 20.562 1 98.69 304 PHE A O 1
ATOM 2283 N N . GLN A 1 305 ? 10.438 15.594 20.844 1 98.19 305 GLN A N 1
ATOM 2284 C CA . GLN A 1 305 ? 11.672 15.266 21.547 1 98.19 305 GLN A CA 1
ATOM 2285 C C . GLN A 1 305 ? 12.875 15.359 20.609 1 98.19 305 GLN A C 1
ATOM 2287 O O . GLN A 1 305 ? 13.938 15.836 21.016 1 98.19 305 GLN A O 1
ATOM 2292 N N . LEU A 1 306 ? 12.727 14.906 19.422 1 98.25 306 LEU A N 1
ATOM 2293 C CA . LEU A 1 306 ? 13.789 15.039 18.422 1 98.25 306 LEU A CA 1
ATOM 2294 C C . LEU A 1 306 ? 14.133 16.5 18.203 1 98.25 306 LEU A C 1
ATOM 2296 O O . LEU A 1 306 ? 15.312 16.875 18.109 1 98.25 306 LEU A O 1
ATOM 2300 N N . ALA A 1 307 ? 13.102 17.266 18.078 1 98.62 307 ALA A N 1
ATOM 2301 C CA . ALA A 1 307 ? 13.297 18.703 17.844 1 98.62 307 ALA A CA 1
ATOM 2302 C C . ALA A 1 307 ? 13.938 19.375 19.047 1 98.62 307 ALA A C 1
ATOM 2304 O O . ALA A 1 307 ? 14.812 20.219 18.906 1 98.62 307 ALA A O 1
ATOM 2305 N N . ALA A 1 308 ? 13.492 18.969 20.234 1 98.12 308 ALA A N 1
ATOM 2306 C CA . ALA A 1 308 ? 14.016 19.547 21.469 1 98.12 308 ALA A CA 1
ATOM 2307 C C . ALA A 1 308 ? 15.508 19.234 21.625 1 98.12 308 ALA A C 1
ATOM 2309 O O . ALA A 1 308 ? 16.25 20.016 22.219 1 98.12 308 ALA A O 1
ATOM 2310 N N . ARG A 1 309 ? 15.945 18.125 21.047 1 97.38 309 ARG A N 1
ATOM 2311 C CA . ARG A 1 309 ? 17.359 17.734 21.094 1 97.38 309 ARG A CA 1
ATOM 2312 C C . ARG A 1 309 ? 18.141 18.375 19.953 1 97.38 309 ARG A C 1
ATOM 2314 O O . ARG A 1 309 ? 19.344 18.156 19.828 1 97.38 309 ARG A O 1
ATOM 2321 N N . GLY A 1 310 ? 17.484 19.031 19.109 1 96.69 310 GLY A N 1
ATOM 2322 C CA . GLY A 1 310 ? 18.141 19.734 18.016 1 96.69 310 GLY A CA 1
ATOM 2323 C C . GLY A 1 310 ? 18.359 18.859 16.797 1 96.69 310 GLY A C 1
ATOM 2324 O O . GLY A 1 310 ? 19.047 19.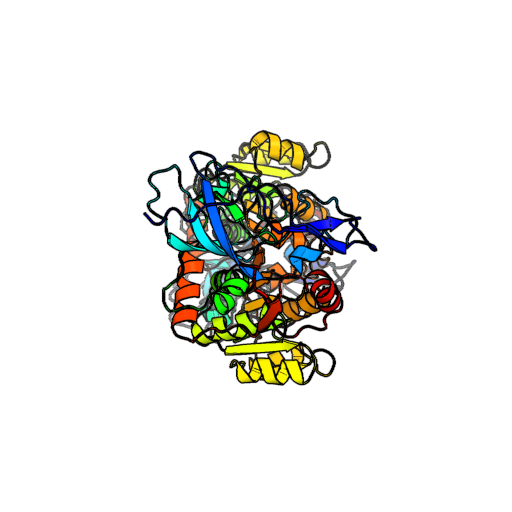266 15.852 1 96.69 310 GLY A O 1
ATOM 2325 N N . GLU A 1 311 ? 17.703 17.734 16.719 1 97.88 311 GLU A N 1
ATOM 2326 C CA . GLU A 1 311 ? 17.906 16.797 15.625 1 97.88 311 GLU A CA 1
ATOM 2327 C C . GLU A 1 311 ? 17 17.125 14.438 1 97.88 311 GLU A C 1
ATOM 2329 O O . GLU A 1 311 ? 17.266 16.688 13.312 1 97.88 311 GLU A O 1
ATOM 2334 N N . VAL A 1 312 ? 15.945 17.859 14.711 1 98.38 312 VAL A N 1
ATOM 2335 C CA . VAL A 1 312 ? 15.023 18.328 13.672 1 98.38 312 VAL A CA 1
ATOM 2336 C C . VAL A 1 312 ? 14.719 19.797 13.883 1 98.38 312 VAL A C 1
ATOM 2338 O O . VAL A 1 312 ? 14.305 20.203 14.969 1 98.38 312 VAL A O 1
ATOM 2341 N N . LYS A 1 313 ? 14.938 20.516 12.898 1 97.19 313 LYS A N 1
ATOM 2342 C CA . LYS A 1 313 ? 14.711 21.953 12.977 1 97.19 313 LYS A CA 1
ATOM 2343 C C . LYS A 1 313 ? 14.141 22.5 11.664 1 97.19 313 LYS A C 1
ATOM 2345 O O . LYS A 1 313 ? 14.828 22.5 10.641 1 97.19 313 LYS A O 1
ATOM 2350 N N . PRO A 1 314 ? 12.977 23 11.727 1 98.12 314 PRO A N 1
ATOM 2351 C CA . PRO A 1 314 ? 12.422 23.578 10.5 1 98.12 314 PRO A CA 1
ATOM 2352 C C . PRO A 1 314 ? 13.094 24.891 10.117 1 98.12 314 PRO A C 1
ATOM 2354 O O . PRO A 1 314 ? 13.445 25.688 10.984 1 98.12 314 PRO A O 1
ATOM 2357 N N . LEU A 1 315 ? 13.266 25.062 8.812 1 97.69 315 LEU A N 1
ATOM 2358 C CA . LEU A 1 315 ? 13.547 26.391 8.289 1 97.69 315 LEU A CA 1
ATOM 2359 C C . LEU A 1 315 ? 12.289 27.266 8.312 1 97.69 315 LEU A C 1
ATOM 2361 O O . LEU A 1 315 ? 11.281 26.922 7.699 1 97.69 315 LEU A O 1
ATOM 2365 N N . ILE A 1 316 ? 12.398 28.375 9.055 1 97.75 316 ILE A N 1
ATOM 2366 C CA . ILE A 1 316 ? 11.164 29.141 9.211 1 97.75 316 ILE A CA 1
ATOM 2367 C C . ILE A 1 316 ? 11.391 30.594 8.781 1 97.75 316 ILE A C 1
ATOM 2369 O O . ILE A 1 316 ? 12.516 31.094 8.844 1 97.75 316 ILE A O 1
ATOM 2373 N N . THR A 1 317 ? 10.414 31.156 8.266 1 97.62 317 THR A N 1
ATOM 2374 C CA . THR A 1 317 ? 10.266 32.594 8.133 1 97.62 317 THR A CA 1
ATOM 2375 C C . THR A 1 317 ? 9.242 33.125 9.125 1 97.62 317 THR A C 1
ATOM 2377 O O . THR A 1 317 ? 8.055 32.812 9.039 1 97.62 317 THR A O 1
ATOM 2380 N N . LEU A 1 318 ? 9.75 33.906 10.086 1 98.06 318 LEU A N 1
ATOM 2381 C CA . LEU A 1 318 ? 8.891 34.469 11.117 1 98.06 318 LEU A CA 1
ATOM 2382 C C . LEU A 1 318 ? 8.391 35.844 10.711 1 98.06 318 LEU A C 1
ATOM 2384 O O . LEU A 1 318 ? 9.18 36.719 10.367 1 98.06 318 LEU A O 1
ATOM 2388 N N . VAL A 1 319 ? 7.086 36.031 10.656 1 98.44 319 VAL A N 1
ATOM 2389 C CA . VAL A 1 319 ? 6.496 37.281 10.25 1 98.44 319 VAL A CA 1
ATOM 2390 C C . VAL A 1 319 ? 5.352 37.656 11.195 1 98.44 319 VAL A C 1
ATOM 2392 O O . VAL A 1 319 ? 4.844 36.812 11.922 1 98.44 319 VAL A O 1
ATOM 2395 N N . PRO A 1 320 ? 4.906 38.906 11.195 1 98.38 320 PRO A N 1
ATOM 2396 C CA . PRO A 1 320 ? 3.717 39.281 11.977 1 98.38 320 PRO A CA 1
ATOM 2397 C C . PRO A 1 320 ? 2.432 38.688 11.391 1 98.38 320 PRO A C 1
ATOM 2399 O O . PRO A 1 320 ? 2.314 38.531 10.172 1 98.38 320 PRO A O 1
ATOM 2402 N N . PHE A 1 321 ? 1.518 38.5 12.234 1 98.44 321 PHE A N 1
ATOM 2403 C CA . PHE A 1 321 ? 0.255 37.875 11.867 1 98.44 321 PHE A CA 1
ATOM 2404 C C . PHE A 1 321 ? -0.465 38.656 10.797 1 98.44 321 PHE A C 1
ATOM 2406 O O . PHE A 1 321 ? -1.111 38.094 9.914 1 98.44 321 PHE A O 1
ATOM 2413 N N . ASP A 1 322 ? -0.365 39.875 10.836 1 97.12 322 ASP A N 1
ATOM 2414 C CA . ASP A 1 322 ? -1.137 40.75 9.938 1 97.12 322 ASP A CA 1
ATOM 2415 C C . ASP A 1 322 ? -0.591 40.656 8.516 1 97.12 322 ASP A C 1
ATOM 2417 O O . ASP A 1 322 ? -1.172 41.25 7.594 1 97.12 322 ASP A O 1
ATOM 2421 N N . GLN A 1 323 ? 0.51 39.938 8.312 1 97.94 323 GLN A N 1
ATOM 2422 C CA . GLN A 1 323 ? 1.056 39.719 6.969 1 97.94 323 GLN A CA 1
ATOM 2423 C C . GLN A 1 323 ? 0.493 38.469 6.332 1 97.94 323 GLN A C 1
ATOM 2425 O O . GLN A 1 323 ? 0.934 38.062 5.254 1 97.94 323 GLN A O 1
ATOM 2430 N N . ILE A 1 324 ? -0.481 37.875 6.914 1 98.25 324 ILE A N 1
ATOM 2431 C CA . ILE A 1 324 ? -0.975 36.531 6.527 1 98.25 324 ILE A CA 1
ATOM 2432 C C . ILE A 1 324 ? -1.412 36.562 5.066 1 98.25 324 ILE A C 1
ATOM 2434 O O . ILE A 1 324 ? -1.128 35.625 4.309 1 98.25 324 ILE A O 1
ATOM 2438 N N . ASP A 1 325 ? -2.047 37.562 4.594 1 98.19 325 ASP A N 1
ATOM 2439 C CA . ASP A 1 325 ? -2.543 37.594 3.223 1 98.19 325 ASP A CA 1
ATOM 2440 C C . ASP A 1 325 ? -1.389 37.656 2.223 1 98.19 325 ASP A C 1
ATOM 2442 O O . ASP A 1 325 ? -1.396 36.938 1.225 1 98.19 325 ASP A O 1
ATOM 2446 N N . ALA A 1 326 ? -0.445 38.531 2.521 1 97.38 326 ALA A N 1
ATOM 2447 C CA . ALA A 1 326 ? 0.729 38.625 1.66 1 97.38 326 ALA A CA 1
ATOM 2448 C C . ALA A 1 326 ? 1.521 37.344 1.633 1 97.38 326 ALA A C 1
ATOM 2450 O O . ALA A 1 326 ? 1.979 36.906 0.573 1 97.38 326 ALA A O 1
ATOM 2451 N N . MET A 1 327 ? 1.661 36.719 2.775 1 97.5 327 MET A N 1
ATOM 2452 C CA . MET A 1 327 ? 2.428 35.5 2.871 1 97.5 327 MET A CA 1
ATOM 2453 C C . MET A 1 327 ? 1.699 34.344 2.174 1 97.5 327 MET A C 1
ATOM 2455 O O . MET A 1 327 ? 2.334 33.469 1.58 1 97.5 327 MET A O 1
ATOM 2459 N N . ALA A 1 328 ? 0.362 34.312 2.289 1 97.38 328 ALA A N 1
ATOM 2460 C CA . ALA A 1 328 ? -0.432 33.281 1.607 1 97.38 328 ALA A CA 1
ATOM 2461 C C . ALA A 1 328 ? -0.213 33.344 0.098 1 97.38 328 ALA A C 1
ATOM 2463 O O . ALA A 1 328 ? -0.069 32.312 -0.552 1 97.38 328 ALA A O 1
ATOM 2464 N N . LYS A 1 329 ? -0.145 34.5 -0.465 1 95.62 329 LYS A N 1
ATOM 2465 C CA . LYS A 1 329 ? 0.074 34.688 -1.897 1 95.62 329 LYS A CA 1
ATOM 2466 C C . LYS A 1 329 ? 1.468 34.219 -2.303 1 95.62 329 LYS A C 1
ATOM 2468 O O . LYS A 1 329 ? 1.634 33.562 -3.336 1 95.62 329 LYS A O 1
ATOM 2473 N N . LYS A 1 330 ? 2.43 34.562 -1.472 1 94.81 330 LYS A N 1
ATOM 2474 C CA . LYS A 1 330 ? 3.793 34.125 -1.739 1 94.81 330 LYS A CA 1
ATOM 2475 C C . LYS A 1 330 ? 3.891 32.594 -1.696 1 94.81 330 LYS A C 1
ATOM 2477 O O . LYS A 1 330 ? 4.555 31.984 -2.537 1 94.81 330 LYS A O 1
ATOM 2482 N N . LEU A 1 331 ? 3.248 32.031 -0.719 1 93.88 331 LEU A N 1
ATOM 2483 C CA . LEU A 1 331 ? 3.246 30.578 -0.559 1 93.88 331 LEU A CA 1
ATOM 2484 C C . LEU A 1 331 ? 2.586 29.906 -1.755 1 93.88 331 LEU A C 1
ATOM 2486 O O . LEU A 1 331 ? 3.1 28.906 -2.271 1 93.88 331 LEU A O 1
ATOM 2490 N N . GLU A 1 332 ? 1.505 30.406 -2.18 1 90.62 332 GLU A N 1
ATOM 2491 C CA . GLU A 1 332 ? 0.764 29.859 -3.314 1 90.62 332 GLU A CA 1
ATOM 2492 C C . GLU A 1 332 ? 1.617 29.859 -4.578 1 90.62 332 GLU A C 1
ATOM 2494 O O . GLU A 1 332 ? 1.477 28.984 -5.43 1 90.62 332 GLU A O 1
ATOM 2499 N N . LYS A 1 333 ? 2.514 30.844 -4.652 1 88 333 LYS A N 1
ATOM 2500 C CA . LYS A 1 333 ? 3.367 30.984 -5.828 1 88 333 LYS A CA 1
ATOM 2501 C C . LYS A 1 333 ? 4.66 30.203 -5.668 1 88 333 LYS A C 1
ATOM 2503 O O . LYS A 1 333 ? 5.531 30.234 -6.539 1 88 333 LYS A O 1
ATOM 2508 N N . GLY A 1 334 ? 4.777 29.547 -4.559 1 84.75 334 GLY A N 1
ATOM 2509 C CA . GLY A 1 334 ? 5.957 28.734 -4.332 1 84.75 334 GLY A CA 1
ATOM 2510 C C . GLY A 1 334 ? 7.203 29.547 -4.035 1 84.75 334 GLY A C 1
ATOM 2511 O O . GLY A 1 334 ? 8.32 29.109 -4.32 1 84.75 334 GLY A O 1
ATOM 2512 N N . GLN A 1 335 ? 7.113 30.672 -3.449 1 84.94 335 GLN A N 1
ATOM 2513 C CA . GLN A 1 335 ? 8.219 31.609 -3.238 1 84.94 335 GLN A CA 1
ATOM 2514 C C . GLN A 1 335 ? 8.68 31.594 -1.783 1 84.94 335 GLN A C 1
ATOM 2516 O O . GLN A 1 335 ? 9.18 32.594 -1.28 1 84.94 335 GLN A O 1
ATOM 2521 N N . VAL A 1 336 ? 8.391 30.594 -1.106 1 87.19 336 VAL A N 1
ATOM 2522 C CA . VAL A 1 336 ? 8.781 30.484 0.295 1 87.19 336 VAL A CA 1
ATOM 2523 C C . VAL A 1 336 ? 9.664 29.25 0.488 1 87.19 336 VAL A C 1
ATOM 2525 O O . VAL A 1 336 ? 9.32 28.156 0.033 1 87.19 336 VAL A O 1
ATOM 2528 N N . ASN A 1 337 ? 10.836 29.484 1.028 1 87.44 337 ASN A N 1
ATOM 2529 C CA . ASN A 1 337 ? 11.688 28.375 1.448 1 87.44 337 ASN A CA 1
ATOM 2530 C C . ASN A 1 337 ? 11.398 27.953 2.889 1 87.44 337 ASN A C 1
ATOM 2532 O O . ASN A 1 337 ? 11.383 28.797 3.789 1 87.44 337 ASN A O 1
ATOM 2536 N N . GLY A 1 338 ? 11.094 26.734 3.047 1 94.56 338 GLY A N 1
ATOM 2537 C CA . GLY A 1 338 ? 10.781 26.266 4.391 1 94.56 338 GLY A CA 1
ATOM 2538 C C . GLY A 1 338 ? 9.336 26.516 4.785 1 94.56 338 GLY A C 1
ATOM 2539 O O . GLY A 1 338 ? 8.414 26.234 4.012 1 94.56 338 GLY A O 1
ATOM 2540 N N . ARG A 1 339 ? 9.18 27.016 6.02 1 97.62 339 ARG A N 1
ATOM 2541 C CA . ARG A 1 339 ? 7.844 27.156 6.594 1 97.62 339 ARG A CA 1
ATOM 2542 C C . ARG A 1 339 ? 7.613 28.578 7.082 1 97.62 339 ARG A C 1
ATOM 2544 O O . ARG A 1 339 ? 8.531 29.219 7.602 1 97.62 339 ARG A O 1
ATOM 2551 N N . ILE A 1 340 ? 6.398 29.047 6.895 1 98.31 340 ILE A N 1
ATOM 2552 C CA . ILE A 1 340 ? 6.023 30.359 7.414 1 98.31 340 ILE A CA 1
ATOM 2553 C C . ILE A 1 340 ? 5.406 30.219 8.805 1 98.31 340 ILE A C 1
ATOM 2555 O O . ILE A 1 340 ? 4.539 29.359 9.016 1 98.31 340 ILE A O 1
ATOM 2559 N N . VAL A 1 341 ? 5.895 30.953 9.742 1 98.75 341 VAL A N 1
ATOM 2560 C CA . VAL A 1 341 ? 5.328 31.047 11.086 1 98.75 341 VAL A CA 1
ATOM 2561 C C . VAL A 1 341 ? 4.969 32.5 11.391 1 98.75 341 VAL A C 1
ATOM 2563 O O . VAL A 1 341 ? 5.746 33.406 11.109 1 98.75 341 VAL A O 1
ATOM 2566 N N . MET A 1 342 ? 3.82 32.656 11.922 1 98.81 342 MET A N 1
ATOM 2567 C CA . MET A 1 342 ? 3.348 34.031 12.195 1 98.81 342 MET A CA 1
ATOM 2568 C C . MET A 1 342 ? 3.23 34.25 13.695 1 98.81 342 MET A C 1
ATOM 2570 O O . MET A 1 342 ? 2.703 33.406 14.43 1 98.81 342 MET A O 1
ATOM 2574 N N . GLU A 1 343 ? 3.68 35.375 14.133 1 98.69 343 GLU A N 1
ATOM 2575 C CA . GLU A 1 343 ? 3.555 35.781 15.523 1 98.69 343 GLU A CA 1
ATOM 2576 C C . GLU A 1 343 ? 2.191 36.406 15.789 1 98.69 343 GLU A C 1
ATOM 2578 O O . GLU A 1 343 ? 1.814 37.375 15.133 1 98.69 343 GLU A O 1
ATOM 2583 N N . MET A 1 344 ? 1.527 35.906 16.75 1 97.94 344 MET A N 1
ATOM 2584 C CA . MET A 1 344 ? 0.186 36.375 17.062 1 97.94 344 MET A CA 1
ATOM 2585 C C . MET A 1 344 ? 0.249 37.719 17.797 1 97.94 344 MET A C 1
ATOM 2587 O O . MET A 1 344 ? 1.158 37.938 18.594 1 97.94 344 MET A O 1
ATOM 2591 N N . PRO A 1 345 ? -0.757 38.531 17.484 1 93.19 345 PRO A N 1
ATOM 2592 C CA . PRO A 1 345 ? -0.778 39.781 18.25 1 93.19 345 PRO A CA 1
ATOM 2593 C C . PRO A 1 345 ? -1.031 39.531 19.75 1 93.19 345 PRO A C 1
ATOM 2595 O O . PRO A 1 345 ? -1.782 38.625 20.109 1 93.19 345 PRO A O 1
ATOM 2598 N N . GLN A 1 346 ? -0.271 40.188 20.609 1 81 346 GLN A N 1
ATOM 2599 C CA . GLN A 1 346 ? -0.423 40.031 22.047 1 81 346 GLN A CA 1
ATOM 2600 C C . GLN A 1 346 ? -1.474 40.969 22.609 1 81 346 GLN A C 1
ATOM 2602 O O . GLN A 1 346 ? -1.671 42.062 22.078 1 81 346 GLN A O 1
ATOM 2607 N N . MET B 1 1 ? 16.844 -50.25 -3.934 1 35.84 1 MET B N 1
ATOM 2608 C CA . MET B 1 1 ? 16.531 -48.938 -4.492 1 35.84 1 MET B CA 1
ATOM 2609 C C . MET B 1 1 ? 15.836 -49.062 -5.84 1 35.84 1 MET B C 1
ATOM 2611 O O . MET B 1 1 ? 16.406 -49.594 -6.793 1 35.84 1 MET B O 1
ATOM 2615 N N . CYS B 1 2 ? 14.633 -49.406 -5.828 1 42.19 2 CYS B N 1
ATOM 2616 C CA . CYS B 1 2 ? 13.969 -49.656 -7.098 1 42.19 2 CYS B CA 1
ATOM 2617 C C . CYS B 1 2 ? 14.273 -48.594 -8.125 1 42.19 2 CYS B C 1
ATOM 2619 O O . CYS B 1 2 ? 13.805 -47.438 -7.988 1 42.19 2 CYS B O 1
ATOM 2621 N N . THR B 1 3 ? 15.477 -48.406 -8.461 1 47.94 3 THR B N 1
ATOM 2622 C CA . THR B 1 3 ? 15.938 -47.5 -9.516 1 47.94 3 THR B CA 1
ATOM 2623 C C . THR B 1 3 ? 15.031 -47.594 -10.734 1 47.94 3 THR B C 1
ATOM 2625 O O . THR B 1 3 ? 15.023 -48.594 -11.453 1 47.94 3 THR B O 1
ATOM 2628 N N . THR B 1 4 ? 13.789 -47.125 -10.539 1 61.81 4 THR B N 1
ATOM 2629 C CA . THR B 1 4 ? 12.93 -47.125 -11.719 1 61.81 4 THR B CA 1
ATOM 2630 C C . THR B 1 4 ? 13.734 -46.75 -12.961 1 61.81 4 THR B C 1
ATOM 2632 O O . THR B 1 4 ? 14.547 -45.812 -12.922 1 61.81 4 THR B O 1
ATOM 2635 N N . ASP B 1 5 ? 13.82 -47.656 -13.867 1 85.25 5 ASP B N 1
ATOM 2636 C CA . ASP B 1 5 ? 14.477 -47.438 -15.156 1 85.25 5 ASP B CA 1
ATOM 2637 C C . ASP B 1 5 ? 14.008 -46.156 -15.812 1 85.25 5 ASP B C 1
ATOM 2639 O O . ASP B 1 5 ? 12.844 -46.031 -16.203 1 85.25 5 ASP B O 1
ATOM 2643 N N . ILE B 1 6 ? 14.773 -45.031 -15.617 1 93.06 6 ILE B N 1
ATOM 2644 C CA . ILE B 1 6 ? 14.484 -43.75 -16.25 1 93.06 6 ILE B CA 1
ATOM 2645 C C . ILE B 1 6 ? 14.688 -43.844 -17.75 1 93.06 6 ILE B C 1
ATOM 2647 O O . ILE B 1 6 ? 15.781 -44.188 -18.219 1 93.06 6 ILE B O 1
ATOM 2651 N N . PRO B 1 7 ? 13.68 -43.625 -18.469 1 95.44 7 PRO B N 1
ATOM 2652 C CA . PRO B 1 7 ? 13.836 -43.719 -19.922 1 95.44 7 PRO B CA 1
ATOM 2653 C C . PRO B 1 7 ? 14.727 -42.625 -20.5 1 95.44 7 PRO B C 1
ATOM 2655 O O . PRO B 1 7 ? 15.023 -41.625 -19.797 1 95.44 7 PRO B O 1
ATOM 2658 N N . VAL B 1 8 ? 15.117 -42.812 -21.781 1 95.75 8 VAL B N 1
ATOM 2659 C CA . VAL B 1 8 ? 15.969 -41.844 -22.453 1 95.75 8 VAL B CA 1
ATOM 2660 C C . VAL B 1 8 ? 15.109 -40.688 -22.984 1 95.75 8 VAL B C 1
ATOM 2662 O O . VAL B 1 8 ? 15.555 -39.531 -23.031 1 95.75 8 VAL B O 1
ATOM 2665 N N . THR B 1 9 ? 13.922 -41.094 -23.406 1 97.06 9 THR B N 1
ATOM 2666 C CA . THR B 1 9 ? 13 -40.094 -23.953 1 97.06 9 THR B CA 1
ATOM 2667 C C . THR B 1 9 ? 11.703 -40.062 -23.156 1 97.06 9 THR B C 1
ATOM 2669 O O . THR B 1 9 ? 11.445 -40.938 -22.344 1 97.06 9 THR B O 1
ATOM 2672 N N . GLN B 1 10 ? 10.984 -38.969 -23.375 1 97.31 10 GLN B N 1
ATOM 2673 C CA . GLN B 1 10 ? 9.742 -38.781 -22.641 1 97.31 10 GLN B CA 1
ATOM 2674 C C . GLN B 1 10 ? 8.688 -38.125 -23.5 1 97.31 10 GLN B C 1
ATOM 2676 O O . GLN B 1 10 ? 8.984 -37.656 -24.609 1 97.31 10 GLN B O 1
ATOM 2681 N N . THR B 1 11 ? 7.457 -38.125 -22.938 1 97.69 11 THR B N 1
ATOM 2682 C CA . THR B 1 11 ? 6.348 -37.375 -23.516 1 97.69 11 THR B CA 1
ATOM 2683 C C . THR B 1 11 ? 6.309 -35.969 -22.953 1 97.69 11 THR B C 1
ATOM 2685 O O . THR B 1 11 ? 6.457 -35.781 -21.734 1 97.69 11 THR B O 1
ATOM 2688 N N . ALA B 1 12 ? 6.207 -34.969 -23.812 1 98.12 12 ALA B N 1
ATOM 2689 C CA . ALA B 1 12 ? 6.082 -33.562 -23.422 1 98.12 12 ALA B CA 1
ATOM 2690 C C . ALA B 1 12 ? 5.133 -32.812 -24.359 1 98.12 12 ALA B C 1
ATOM 2692 O O . ALA B 1 12 ? 4.84 -33.281 -25.453 1 98.12 12 ALA B O 1
ATOM 2693 N N . ALA B 1 13 ? 4.543 -31.844 -23.844 1 98.19 13 ALA B N 1
ATOM 2694 C CA . ALA B 1 13 ? 3.791 -30.906 -24.688 1 98.19 13 ALA B CA 1
ATOM 2695 C C . ALA B 1 13 ? 4.609 -29.656 -24.984 1 98.19 13 ALA B C 1
ATOM 2697 O O . ALA B 1 13 ? 5.016 -28.938 -24.078 1 98.19 13 ALA B O 1
ATOM 2698 N N . ARG B 1 14 ? 4.844 -29.375 -26.219 1 97.19 14 ARG B N 1
ATOM 2699 C CA . ARG B 1 14 ? 5.59 -28.203 -26.641 1 97.19 14 ARG B CA 1
ATOM 2700 C C . ARG B 1 14 ? 4.68 -27.203 -27.359 1 97.19 14 ARG B C 1
ATOM 2702 O O . ARG B 1 14 ? 3.779 -27.594 -28.094 1 97.19 14 ARG B O 1
ATOM 2709 N N . VAL B 1 15 ? 4.93 -25.938 -27.078 1 96.94 15 VAL B N 1
ATOM 2710 C CA . VAL B 1 15 ? 4.184 -24.875 -27.75 1 96.94 15 VAL B CA 1
ATOM 2711 C C . VAL B 1 15 ? 4.73 -24.688 -29.172 1 96.94 15 VAL B C 1
ATOM 2713 O O . VAL B 1 15 ? 5.941 -24.547 -29.359 1 96.94 15 VAL B O 1
ATOM 2716 N N . GLN B 1 16 ? 3.893 -24.719 -30.094 1 94.88 16 GLN B N 1
ATOM 2717 C CA . GLN B 1 16 ? 4.246 -24.406 -31.469 1 94.88 16 GLN B CA 1
ATOM 2718 C C . GLN B 1 16 ? 3.549 -23.141 -31.938 1 94.88 16 GLN B C 1
ATOM 2720 O O . GLN B 1 16 ? 2.404 -22.875 -31.562 1 94.88 16 GLN B O 1
ATOM 2725 N N . ASN B 1 17 ? 4.234 -22.344 -32.688 1 92.75 17 ASN B N 1
ATOM 2726 C CA . ASN B 1 17 ? 3.717 -21.109 -33.312 1 92.75 17 ASN B CA 1
ATOM 2727 C C . ASN B 1 17 ? 3.119 -20.172 -32.25 1 92.75 17 ASN B C 1
ATOM 2729 O O . ASN B 1 17 ? 1.949 -19.812 -32.344 1 92.75 17 ASN B O 1
ATOM 2733 N N . PRO B 1 18 ? 3.879 -19.781 -31.281 1 92.81 18 PRO B N 1
ATOM 2734 C CA . PRO B 1 18 ? 3.332 -18.859 -30.266 1 92.81 18 PRO B CA 1
ATOM 2735 C C . PRO B 1 18 ? 2.596 -17.672 -30.891 1 92.81 18 PRO B C 1
ATOM 2737 O O . PRO B 1 18 ? 2.979 -17.188 -31.953 1 92.81 18 PRO B O 1
ATOM 2740 N N . GLY B 1 19 ? 1.568 -17.141 -30.188 1 91.44 19 GLY B N 1
ATOM 2741 C CA . GLY B 1 19 ? 0.647 -16.141 -30.688 1 91.44 19 GLY B CA 1
ATOM 2742 C C . GLY B 1 19 ? -0.751 -16.672 -30.938 1 91.44 19 GLY B C 1
ATOM 2743 O O . GLY B 1 19 ? -1.161 -17.656 -30.297 1 91.44 19 GLY B O 1
ATOM 2744 N N . ALA B 1 20 ? -1.479 -16.094 -31.859 1 89.12 20 ALA B N 1
ATOM 2745 C CA . ALA B 1 20 ? -2.891 -16.391 -32.094 1 89.12 20 ALA B CA 1
ATOM 2746 C C . ALA B 1 20 ? -3.066 -17.828 -32.594 1 89.12 20 ALA B C 1
ATOM 2748 O O . ALA B 1 20 ? -4.086 -18.469 -32.312 1 89.12 20 ALA B O 1
ATOM 2749 N N . GLU B 1 21 ? -2.074 -18.406 -33.219 1 92.25 21 GLU B N 1
ATOM 2750 C CA . GLU B 1 21 ? -2.178 -19.734 -33.812 1 92.25 21 GLU B CA 1
ATOM 2751 C C . GLU B 1 21 ? -1.436 -20.781 -32.969 1 92.25 21 GLU B C 1
ATOM 2753 O O . GLU B 1 21 ? -1.163 -21.891 -33.438 1 92.25 21 GLU B O 1
ATOM 2758 N N . ALA B 1 22 ? -1.121 -20.391 -31.781 1 95.62 22 ALA B N 1
ATOM 2759 C CA . ALA B 1 22 ? -0.338 -21.281 -30.922 1 95.62 22 ALA B CA 1
ATOM 2760 C C . ALA B 1 22 ? -1.083 -22.578 -30.672 1 95.62 22 ALA B C 1
ATOM 2762 O O . ALA B 1 22 ? -2.314 -22.594 -30.578 1 95.62 22 ALA B O 1
ATOM 2763 N N . ARG B 1 23 ? -0.309 -23.672 -30.562 1 95.94 23 ARG B N 1
ATOM 2764 C CA . ARG B 1 23 ? -0.875 -24.953 -30.172 1 95.94 23 ARG B CA 1
ATOM 2765 C C . ARG B 1 23 ? 0.109 -25.766 -29.328 1 95.94 23 ARG B C 1
ATOM 2767 O O . ARG B 1 23 ? 1.324 -25.609 -29.469 1 95.94 23 ARG B O 1
ATOM 2774 N N . PHE B 1 24 ? -0.469 -26.484 -28.422 1 97.81 24 PHE B N 1
ATOM 2775 C CA . PHE B 1 24 ? 0.329 -27.484 -27.719 1 97.81 24 PHE B CA 1
ATOM 2776 C C . PHE B 1 24 ? 0.426 -28.766 -28.531 1 97.81 24 PHE B C 1
ATOM 2778 O O . PHE B 1 24 ? -0.594 -29.344 -28.906 1 97.81 24 PHE B O 1
ATOM 2785 N N . VAL B 1 25 ? 1.639 -29.219 -28.797 1 97.75 25 VAL B N 1
ATOM 2786 C CA . VAL B 1 25 ? 1.864 -30.453 -29.547 1 97.75 25 VAL B CA 1
ATOM 2787 C C . VAL B 1 25 ? 2.557 -31.484 -28.656 1 97.75 25 VAL B C 1
ATOM 2789 O O . VAL B 1 25 ? 3.619 -31.219 -28.094 1 97.75 25 VAL B O 1
ATOM 2792 N N . ILE B 1 26 ? 1.929 -32.625 -28.594 1 97.81 26 ILE B N 1
ATOM 2793 C CA . ILE B 1 26 ? 2.498 -33.719 -27.812 1 97.81 26 ILE B CA 1
ATOM 2794 C C . ILE B 1 26 ? 3.646 -34.375 -28.594 1 97.81 26 ILE B C 1
ATOM 2796 O O . ILE B 1 26 ? 3.482 -34.75 -29.75 1 97.81 26 ILE B O 1
ATOM 2800 N N . GLN B 1 27 ? 4.785 -34.406 -27.922 1 96.62 27 GLN B N 1
ATOM 2801 C CA . GLN B 1 27 ? 5.965 -35.062 -28.453 1 96.62 27 GLN B CA 1
ATOM 2802 C C . GLN B 1 27 ? 6.41 -36.219 -27.547 1 96.62 27 GLN B C 1
ATOM 2804 O O . GLN B 1 27 ? 6.523 -36.031 -26.328 1 96.62 27 GLN B O 1
ATOM 2809 N N . ASN B 1 28 ? 6.758 -37.312 -28.125 1 95.44 28 ASN B N 1
ATOM 2810 C CA . ASN B 1 28 ? 7.059 -38.469 -27.312 1 95.44 28 ASN B CA 1
ATOM 2811 C C . ASN B 1 28 ? 8.555 -38.781 -27.297 1 95.44 28 ASN B C 1
ATOM 2813 O O . ASN B 1 28 ? 9.008 -39.688 -26.594 1 95.44 28 ASN B O 1
ATOM 2817 N N . GLU B 1 29 ? 9.25 -38 -28 1 94.62 29 GLU B N 1
ATOM 2818 C CA . GLU B 1 29 ? 10.664 -38.312 -28.156 1 94.62 29 GLU B CA 1
ATOM 2819 C C . GLU B 1 29 ? 11.531 -37.219 -27.547 1 94.62 29 GLU B C 1
ATOM 2821 O O . GLU B 1 29 ? 12.695 -37.031 -27.922 1 94.62 29 GLU B O 1
ATOM 2826 N N . GLN B 1 30 ? 10.953 -36.5 -26.688 1 94.06 30 GLN B N 1
ATOM 2827 C CA . GLN B 1 30 ? 11.758 -35.5 -26 1 94.06 30 GLN B CA 1
ATOM 2828 C C . GLN B 1 30 ? 12.758 -36.156 -25.047 1 94.06 30 GLN B C 1
ATOM 2830 O O . GLN B 1 30 ? 12.422 -37.094 -24.344 1 94.06 30 GLN B O 1
ATOM 2835 N N . ALA B 1 31 ? 13.977 -35.656 -25.031 1 96.06 31 ALA B N 1
ATOM 2836 C CA . ALA B 1 31 ? 14.992 -36.219 -24.141 1 96.06 31 ALA B CA 1
ATOM 2837 C C . ALA B 1 31 ? 14.633 -35.969 -22.688 1 96.06 31 ALA B C 1
ATOM 2839 O O . ALA B 1 31 ? 14.18 -34.875 -22.328 1 96.06 31 ALA B O 1
ATOM 2840 N N . VAL B 1 32 ? 14.758 -36.969 -21.859 1 97.62 32 VAL B N 1
ATOM 2841 C CA . VAL B 1 32 ? 14.695 -36.75 -20.422 1 97.62 32 VAL B CA 1
ATOM 2842 C C . VAL B 1 32 ? 15.898 -35.906 -19.969 1 97.62 32 VAL B C 1
ATOM 2844 O O . VAL B 1 32 ? 17.031 -36.219 -20.344 1 97.62 32 VAL B O 1
ATOM 2847 N N . PRO B 1 33 ? 15.672 -34.875 -19.219 1 96.75 33 PRO B N 1
ATOM 2848 C CA . PRO B 1 33 ? 16.797 -34 -18.875 1 96.75 33 PRO B CA 1
ATOM 2849 C C . PRO B 1 33 ? 17.766 -34.688 -17.891 1 96.75 33 PRO B C 1
ATOM 2851 O O . PRO B 1 33 ? 17.344 -35.469 -17.047 1 96.75 33 PRO B O 1
ATOM 2854 N N . GLN B 1 34 ? 18.984 -34.312 -18.031 1 95.38 34 GLN B N 1
ATOM 2855 C CA . GLN B 1 34 ? 19.984 -34.656 -17.016 1 95.38 34 GLN B CA 1
ATOM 2856 C C . GLN B 1 34 ? 19.953 -33.656 -15.859 1 95.38 34 GLN B C 1
ATOM 2858 O O . GLN B 1 34 ? 19.688 -32.469 -16.062 1 95.38 34 GLN B O 1
ATOM 2863 N N . ILE B 1 35 ? 20.281 -34.188 -14.672 1 94.75 35 ILE B N 1
ATOM 2864 C CA . ILE B 1 35 ? 20.25 -33.312 -13.516 1 94.75 35 ILE B CA 1
ATOM 2865 C C . ILE B 1 35 ? 21.672 -32.875 -13.141 1 94.75 35 ILE B C 1
ATOM 2867 O O . ILE B 1 35 ? 22.625 -33.625 -13.383 1 94.75 35 ILE B O 1
ATOM 2871 N N . THR B 1 36 ? 21.75 -31.672 -12.609 1 91.88 36 THR B N 1
ATOM 2872 C CA . THR B 1 36 ? 23 -31.188 -12.023 1 91.88 36 THR B CA 1
ATOM 2873 C C . THR B 1 36 ? 23.031 -31.453 -10.523 1 91.88 36 THR B C 1
ATOM 2875 O O . THR B 1 36 ? 22.078 -32 -9.961 1 91.88 36 THR B O 1
ATOM 2878 N N . GLU B 1 37 ? 24.156 -31.156 -9.867 1 90.19 37 GLU B N 1
ATOM 2879 C CA . GLU B 1 37 ? 24.406 -31.5 -8.469 1 90.19 37 GLU B CA 1
ATOM 2880 C C . GLU B 1 37 ? 23.312 -30.922 -7.562 1 90.19 37 GLU B C 1
ATOM 2882 O O . GLU B 1 37 ? 22.938 -31.547 -6.562 1 90.19 37 GLU B O 1
ATOM 2887 N N . SER B 1 38 ? 22.719 -29.859 -7.883 1 90.69 38 SER B N 1
ATOM 2888 C CA . SER B 1 38 ? 21.734 -29.234 -7 1 90.69 38 SER B CA 1
ATOM 2889 C C . SER B 1 38 ? 20.312 -29.578 -7.422 1 90.69 38 SER B C 1
ATOM 2891 O O . SER B 1 38 ? 19.344 -29.141 -6.793 1 90.69 38 SER B O 1
ATOM 2893 N N . GLN B 1 39 ? 20.203 -30.469 -8.398 1 95.06 39 GLN B N 1
ATOM 2894 C CA . GLN B 1 39 ? 18.875 -30.75 -8.969 1 95.06 39 GLN B CA 1
ATOM 2895 C C . GLN B 1 39 ? 18.422 -32.156 -8.633 1 95.06 39 GLN B C 1
ATOM 2897 O O . GLN B 1 39 ? 19.234 -33 -8.219 1 95.06 39 GLN B O 1
ATOM 2902 N N . ILE B 1 40 ? 17.172 -32.375 -8.766 1 96.38 40 ILE B N 1
ATOM 2903 C CA . ILE B 1 40 ? 16.531 -33.688 -8.719 1 96.38 40 ILE B CA 1
ATOM 2904 C C . ILE B 1 40 ? 15.695 -33.906 -9.969 1 96.38 40 ILE B C 1
ATOM 2906 O O . ILE B 1 40 ? 15.305 -32.938 -10.633 1 96.38 40 ILE B O 1
ATOM 2910 N N . LEU B 1 41 ? 15.523 -35.156 -10.273 1 97.25 41 LEU B N 1
ATOM 2911 C CA . LEU B 1 41 ? 14.609 -35.531 -11.352 1 97.25 41 LEU B CA 1
ATOM 2912 C C . LEU B 1 41 ? 13.266 -36 -10.797 1 97.25 41 LEU B C 1
ATOM 2914 O O . LEU B 1 41 ? 13.227 -36.875 -9.945 1 97.25 41 LEU B O 1
ATOM 2918 N N . VAL B 1 42 ? 12.258 -35.375 -11.227 1 97.81 42 VAL B N 1
ATOM 2919 C CA . VAL B 1 42 ? 10.922 -35.719 -10.75 1 97.81 42 VAL B CA 1
ATOM 2920 C C . VAL B 1 42 ? 10.109 -36.312 -11.883 1 97.81 42 VAL B C 1
ATOM 2922 O O . VAL B 1 42 ? 10.047 -35.781 -12.984 1 97.81 42 VAL B O 1
ATOM 2925 N N . LYS B 1 43 ? 9.555 -37.469 -11.625 1 98.44 43 LYS B N 1
ATOM 2926 C CA . LYS B 1 43 ? 8.555 -38.031 -12.523 1 98.44 43 LYS B CA 1
ATOM 2927 C C . LYS B 1 43 ? 7.152 -37.531 -12.164 1 98.44 43 LYS B C 1
ATOM 2929 O O . LYS B 1 43 ? 6.602 -37.906 -11.125 1 98.44 43 LYS B O 1
ATOM 2934 N N . LEU B 1 44 ? 6.598 -36.781 -13.047 1 98.62 44 LEU B N 1
ATOM 2935 C CA . LEU B 1 44 ? 5.324 -36.125 -12.75 1 98.62 44 LEU B CA 1
ATOM 2936 C C . LEU B 1 44 ? 4.164 -37.094 -12.922 1 98.62 44 LEU B C 1
ATOM 2938 O O . LEU B 1 44 ? 4.156 -37.906 -13.852 1 98.62 44 LEU B O 1
ATOM 2942 N N . VAL B 1 45 ? 3.211 -37 -12.008 1 98.5 45 VAL B N 1
ATOM 2943 C CA . VAL B 1 45 ? 2.008 -37.812 -12.078 1 98.5 45 VAL B CA 1
ATOM 2944 C C . VAL B 1 45 ? 0.833 -36.969 -12.57 1 98.5 45 VAL B C 1
ATOM 2946 O O . VAL B 1 45 ? -0.055 -37.469 -13.258 1 98.5 45 VAL B O 1
ATOM 2949 N N . VAL B 1 46 ? 0.807 -35.719 -12.148 1 98.81 46 VAL B N 1
ATOM 2950 C CA . VAL B 1 46 ? -0.193 -34.781 -12.641 1 98.81 46 VAL B CA 1
ATOM 2951 C C . VAL B 1 46 ? 0.444 -33.406 -12.828 1 98.81 46 VAL B C 1
ATOM 2953 O O . VAL B 1 46 ? 1.495 -33.125 -12.258 1 98.81 46 VAL B O 1
ATOM 2956 N N . THR B 1 47 ? -0.149 -32.594 -13.625 1 98.75 47 THR B N 1
ATOM 2957 C CA . THR B 1 47 ? 0.18 -31.188 -13.781 1 98.75 47 THR B CA 1
ATOM 2958 C C . THR B 1 47 ? -1.085 -30.344 -13.969 1 98.75 47 THR B C 1
ATOM 2960 O O . THR B 1 47 ? -2.061 -30.828 -14.555 1 98.75 47 THR B O 1
ATOM 2963 N N . GLY B 1 48 ? -1.079 -29.203 -13.359 1 98.38 48 GLY B N 1
ATOM 2964 C CA . GLY B 1 48 ? -2.188 -28.281 -13.57 1 98.38 48 GLY B CA 1
ATOM 2965 C C . GLY B 1 48 ? -2.027 -27.422 -14.812 1 98.38 48 GLY B C 1
ATOM 2966 O O . GLY B 1 48 ? -0.928 -27.312 -15.359 1 98.38 48 GLY B O 1
ATOM 2967 N N . LEU B 1 49 ? -3.117 -26.938 -15.328 1 97.75 49 LEU B N 1
ATOM 2968 C CA . LEU B 1 49 ? -3.164 -25.938 -16.391 1 97.75 49 LEU B CA 1
ATOM 2969 C C . LEU B 1 49 ? -3.75 -24.625 -15.875 1 97.75 49 LEU B C 1
ATOM 2971 O O . LEU B 1 49 ? -4.887 -24.594 -15.391 1 97.75 49 LEU B O 1
ATOM 2975 N N . CYS B 1 50 ? -2.971 -23.609 -15.938 1 95 50 CYS B N 1
ATOM 2976 C CA . CYS B 1 50 ? -3.33 -22.312 -15.383 1 95 50 CYS B CA 1
ATOM 2977 C C . CYS B 1 50 ? -3.398 -21.266 -16.484 1 95 50 CYS B C 1
ATOM 2979 O O . CYS B 1 50 ? -2.723 -21.375 -17.5 1 95 50 CYS B O 1
ATOM 2981 N N . HIS B 1 51 ? -4.227 -20.266 -16.266 1 92.25 51 HIS B N 1
ATOM 2982 C CA . HIS B 1 51 ? -4.32 -19.188 -17.234 1 92.25 51 HIS B CA 1
ATOM 2983 C C . HIS B 1 51 ? -2.969 -18.516 -17.438 1 92.25 51 HIS B C 1
ATOM 2985 O O . HIS B 1 51 ? -2.656 -18.062 -18.547 1 92.25 51 HIS B O 1
ATOM 2991 N N . SER B 1 52 ? -2.188 -18.438 -16.453 1 91.19 52 SER B N 1
ATOM 2992 C CA . SER B 1 52 ? -0.88 -17.797 -16.562 1 91.19 52 SER B CA 1
ATOM 2993 C C . SER B 1 52 ? 0.033 -18.578 -17.5 1 91.19 52 SER B C 1
ATOM 2995 O O . SER B 1 52 ? 1.007 -18.031 -18.031 1 91.19 52 SER B O 1
ATOM 2997 N N . ASP B 1 53 ? -0.186 -19.828 -17.688 1 94.12 53 ASP B N 1
ATOM 2998 C CA . ASP B 1 53 ? 0.57 -20.609 -18.672 1 94.12 53 ASP B CA 1
ATOM 2999 C C . ASP B 1 53 ? 0.326 -20.078 -20.078 1 94.12 53 ASP B C 1
ATOM 3001 O O . ASP B 1 53 ? 1.178 -20.234 -20.969 1 94.12 53 ASP B O 1
ATOM 3005 N N . LEU B 1 54 ? -0.839 -19.484 -20.281 1 92.62 54 LEU B N 1
ATOM 3006 C CA . LEU B 1 54 ? -1.31 -19.188 -21.641 1 92.62 54 LEU B CA 1
ATOM 3007 C C . LEU B 1 54 ? -0.914 -17.766 -22.047 1 92.62 54 LEU B C 1
ATOM 3009 O O . LEU B 1 54 ? -1.017 -17.406 -23.219 1 92.62 54 LEU B O 1
ATOM 3013 N N . ASN B 1 55 ? -0.494 -16.953 -21.047 1 85.88 55 ASN B N 1
ATOM 3014 C CA . ASN B 1 55 ? -0.221 -15.547 -21.312 1 85.88 55 ASN B CA 1
ATOM 3015 C C . ASN B 1 55 ? 0.802 -15.375 -22.438 1 85.88 55 ASN B C 1
ATOM 3017 O O . ASN B 1 55 ? 0.652 -14.5 -23.281 1 85.88 55 ASN B O 1
ATOM 3021 N N . ARG B 1 56 ? 1.843 -16.203 -22.438 1 85.56 56 ARG B N 1
ATOM 3022 C CA . ARG B 1 56 ? 2.877 -16.062 -23.469 1 85.56 56 ARG B CA 1
ATOM 3023 C C . ARG B 1 56 ? 2.619 -17.016 -24.625 1 85.56 56 ARG B C 1
ATOM 3025 O O . ARG B 1 56 ? 3.215 -16.859 -25.703 1 85.56 56 ARG B O 1
ATOM 3032 N N . VAL B 1 57 ? 1.751 -17.922 -24.438 1 93.12 57 VAL B N 1
ATOM 3033 C CA . VAL B 1 57 ? 1.461 -18.906 -25.469 1 93.12 57 VAL B CA 1
ATOM 3034 C C . VAL B 1 57 ? 0.622 -18.281 -26.578 1 93.12 57 VAL B C 1
ATOM 3036 O O . VAL B 1 57 ? 0.973 -18.359 -27.75 1 93.12 57 VAL B O 1
ATOM 3039 N N . TYR B 1 58 ? -0.355 -17.531 -26.141 1 91.31 58 TYR B N 1
ATOM 3040 C CA . TYR B 1 58 ? -1.306 -17 -27.109 1 91.31 58 TYR B CA 1
ATOM 3041 C C . TYR B 1 58 ? -1.041 -15.523 -27.375 1 91.31 58 TYR B C 1
ATOM 3043 O O . TYR B 1 58 ? -1.676 -14.922 -28.25 1 91.31 58 TYR B O 1
ATOM 3051 N N . ASP B 1 59 ? -0.211 -14.945 -26.562 1 84.25 59 ASP B N 1
ATOM 3052 C CA . ASP B 1 59 ? 0.134 -13.539 -26.781 1 84.25 59 ASP B CA 1
ATOM 3053 C C . ASP B 1 59 ? 1.379 -13.406 -27.656 1 84.25 59 ASP B C 1
ATOM 3055 O O . ASP B 1 59 ? 1.959 -14.414 -28.078 1 84.25 59 ASP B O 1
ATOM 3059 N N . THR B 1 60 ? 1.718 -12.039 -27.828 1 76.06 60 THR B N 1
ATOM 3060 C CA . THR B 1 60 ? 2.797 -11.766 -28.766 1 76.06 60 THR B CA 1
ATOM 3061 C C . THR B 1 60 ? 4.145 -11.742 -28.047 1 76.06 60 THR B C 1
ATOM 3063 O O . THR B 1 60 ? 5.195 -11.68 -28.703 1 76.06 60 THR B O 1
ATOM 3066 N N . LEU B 1 61 ? 4.09 -11.922 -26.797 1 77.19 61 LEU B N 1
ATOM 3067 C CA . LEU B 1 61 ? 5.355 -11.898 -26.078 1 77.19 61 LEU B CA 1
ATOM 3068 C C . LEU B 1 61 ? 6.168 -13.156 -26.375 1 77.19 61 LEU B C 1
ATOM 3070 O O . LEU B 1 61 ? 5.602 -14.242 -26.547 1 77.19 61 LEU B O 1
ATOM 3074 N N . PRO B 1 62 ? 7.418 -12.938 -26.375 1 80.25 62 PRO B N 1
ATOM 3075 C CA . PRO B 1 62 ? 8.266 -14.086 -26.719 1 80.25 62 PRO B CA 1
ATOM 3076 C C . PRO B 1 62 ? 8.188 -15.203 -25.688 1 80.25 62 PRO B C 1
ATOM 3078 O O . PRO B 1 62 ? 8.227 -14.945 -24.484 1 80.25 62 PRO B O 1
ATOM 3081 N N . LEU B 1 63 ? 8.07 -16.344 -26.297 1 83.69 63 LEU B N 1
ATOM 3082 C CA . LEU B 1 63 ? 8.148 -17.547 -25.469 1 83.69 63 LEU B CA 1
ATOM 3083 C C . LEU B 1 63 ? 9.594 -17.875 -25.109 1 83.69 63 LEU B C 1
ATOM 3085 O O . LEU B 1 63 ? 10.453 -17.969 -25.984 1 83.69 63 LEU B O 1
ATOM 3089 N N . ILE B 1 64 ? 9.914 -18.016 -23.828 1 83.81 64 ILE B N 1
ATOM 3090 C CA . ILE B 1 64 ? 11.266 -18.344 -23.391 1 83.81 64 ILE B CA 1
ATOM 3091 C C . ILE B 1 64 ? 11.445 -19.859 -23.359 1 83.81 64 ILE B C 1
ATOM 3093 O O . ILE B 1 64 ? 12.336 -20.406 -24.016 1 83.81 64 ILE B O 1
ATOM 3097 N N . SER B 1 65 ? 10.594 -20.562 -22.75 1 90.12 65 SER B N 1
ATOM 3098 C CA . SER B 1 65 ? 10.547 -22.016 -22.75 1 90.12 65 SER B CA 1
ATOM 3099 C C . SER B 1 65 ? 9.375 -22.516 -23.578 1 90.12 65 SER B C 1
ATOM 3101 O O . SER B 1 65 ? 8.25 -22.031 -23.453 1 90.12 65 SER B O 1
ATOM 3103 N N . GLU B 1 66 ? 9.664 -23.516 -24.391 1 94.06 66 GLU B N 1
ATOM 3104 C CA . GLU B 1 66 ? 8.602 -24.094 -25.203 1 94.06 66 GLU B CA 1
ATOM 3105 C C . GLU B 1 66 ? 7.781 -25.094 -24.406 1 94.06 66 GLU B C 1
ATOM 3107 O O . GLU B 1 66 ? 6.703 -25.516 -24.844 1 94.06 66 GLU B O 1
ATOM 3112 N N . ILE B 1 67 ? 8.312 -25.578 -23.344 1 97.06 67 ILE B N 1
ATOM 3113 C CA . ILE B 1 67 ? 7.551 -26.406 -22.422 1 97.06 67 ILE B CA 1
ATOM 3114 C C 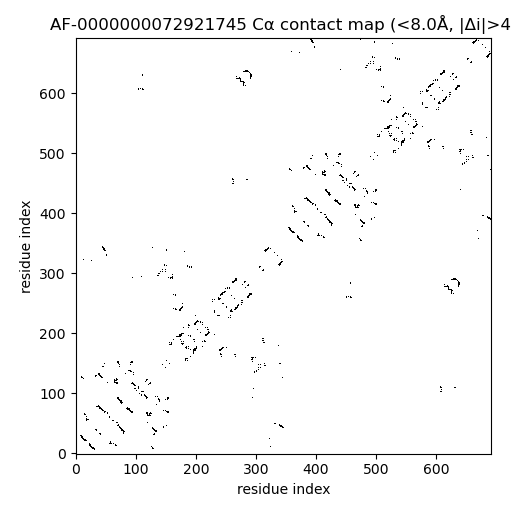. ILE B 1 67 ? 7.102 -25.578 -21.234 1 97.06 67 ILE B C 1
ATOM 3116 O O . ILE B 1 67 ? 7.895 -25.297 -20.328 1 97.06 67 ILE B O 1
ATOM 3120 N N . VAL B 1 68 ? 5.828 -25.266 -21.234 1 97.12 68 VAL B N 1
ATOM 3121 C CA . VAL B 1 68 ? 5.312 -24.406 -20.172 1 97.12 68 VAL B CA 1
ATOM 3122 C C . VAL B 1 68 ? 4.734 -25.25 -19.047 1 97.12 68 VAL B C 1
ATOM 3124 O O . VAL B 1 68 ? 5.125 -26.422 -18.875 1 97.12 68 VAL B O 1
ATOM 3127 N N . GLY B 1 69 ? 4.004 -24.672 -18.156 1 97.75 69 GLY B N 1
ATOM 3128 C CA . GLY B 1 69 ? 3.465 -25.359 -17 1 97.75 69 GLY B CA 1
ATOM 3129 C C . GLY B 1 69 ? 4.227 -25.047 -15.719 1 97.75 69 GLY B C 1
ATOM 3130 O O . GLY B 1 69 ? 5.453 -24.938 -15.734 1 97.75 69 GLY B O 1
ATOM 3131 N N . HIS B 1 70 ? 3.453 -24.922 -14.57 1 97.69 70 HIS B N 1
ATOM 3132 C CA . HIS B 1 70 ? 4.152 -24.531 -13.344 1 97.69 70 HIS B CA 1
ATOM 3133 C C . HIS B 1 70 ? 3.422 -25.047 -12.109 1 97.69 70 HIS B C 1
ATOM 3135 O O . HIS B 1 70 ? 3.549 -24.469 -11.023 1 97.69 70 HIS B O 1
ATOM 3141 N N . GLU B 1 71 ? 2.576 -26.078 -12.305 1 97.56 71 GLU B N 1
ATOM 3142 C CA . GLU B 1 71 ? 1.832 -26.719 -11.227 1 97.56 71 GLU B CA 1
ATOM 3143 C C . GLU B 1 71 ? 1.889 -28.25 -11.344 1 97.56 71 GLU B C 1
ATOM 3145 O O . GLU B 1 71 ? 0.909 -28.875 -11.742 1 97.56 71 GLU B O 1
ATOM 3150 N N . GLY B 1 72 ? 2.93 -28.828 -10.891 1 98.5 72 GLY B N 1
ATOM 3151 C CA . GLY B 1 72 ? 3.066 -30.266 -11.062 1 98.5 72 GLY B CA 1
ATOM 3152 C C . GLY B 1 72 ? 3.297 -31 -9.758 1 98.5 72 GLY B C 1
ATOM 3153 O O . GLY B 1 72 ? 3.846 -30.438 -8.805 1 98.5 72 GLY B O 1
ATOM 3154 N N . VAL B 1 73 ? 2.834 -32.219 -9.664 1 98.81 73 VAL B N 1
ATOM 3155 C CA . VAL B 1 73 ? 3.119 -33.125 -8.562 1 98.81 73 VAL B CA 1
ATOM 3156 C C . VAL B 1 73 ? 3.715 -34.406 -9.109 1 98.81 73 VAL B C 1
ATOM 3158 O O . VAL B 1 73 ? 3.25 -34.938 -10.117 1 98.81 73 VAL B O 1
ATOM 3161 N N . GLY B 1 74 ? 4.723 -34.906 -8.469 1 98.38 74 GLY B N 1
ATOM 3162 C CA . GLY B 1 74 ? 5.355 -36.125 -8.906 1 98.38 74 GLY B CA 1
ATOM 3163 C 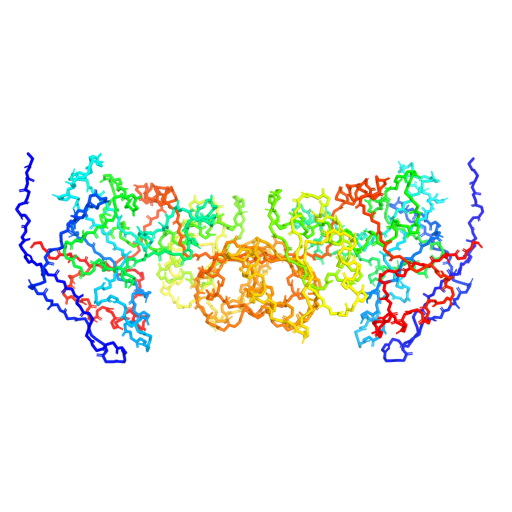C . GLY B 1 74 ? 6.195 -36.781 -7.824 1 98.38 74 GLY B C 1
ATOM 3164 O O . GLY B 1 74 ? 6.066 -36.438 -6.645 1 98.38 74 GLY B O 1
ATOM 3165 N N . ILE B 1 75 ? 6.965 -37.75 -8.273 1 97.69 75 ILE B N 1
ATOM 3166 C CA . ILE B 1 75 ? 7.836 -38.531 -7.395 1 97.69 75 ILE B CA 1
ATOM 3167 C C . ILE B 1 75 ? 9.297 -38.312 -7.785 1 97.69 75 ILE B C 1
ATOM 3169 O O . ILE B 1 75 ? 9.633 -38.312 -8.969 1 97.69 75 ILE B O 1
ATOM 3173 N N . VAL B 1 76 ? 10.133 -38.094 -6.773 1 97.5 76 VAL B N 1
ATOM 3174 C CA . VAL B 1 76 ? 11.562 -37.969 -7.043 1 97.5 76 VAL B CA 1
ATOM 3175 C C . VAL B 1 76 ? 12.141 -39.312 -7.449 1 97.5 76 VAL B C 1
ATOM 3177 O O . VAL B 1 76 ? 12.055 -40.281 -6.699 1 97.5 76 VAL B O 1
ATOM 3180 N N . VAL B 1 77 ? 12.805 -39.375 -8.609 1 96.88 77 VAL B N 1
ATOM 3181 C CA . VAL B 1 77 ? 13.273 -40.656 -9.109 1 96.88 77 VAL B CA 1
ATOM 3182 C C . VAL B 1 77 ? 14.789 -40.656 -9.227 1 96.88 77 VAL B C 1
ATOM 3184 O O . VAL B 1 77 ? 15.414 -41.688 -9.383 1 96.88 77 VAL B O 1
ATOM 3187 N N . LYS B 1 78 ? 15.406 -39.5 -9.25 1 95.94 78 LYS B N 1
ATOM 3188 C CA . LYS B 1 78 ? 16.859 -39.375 -9.273 1 95.94 78 LYS B CA 1
ATOM 3189 C C . LYS B 1 78 ? 17.344 -38.156 -8.484 1 95.94 78 LYS B C 1
ATOM 3191 O O . LYS B 1 78 ? 16.719 -37.125 -8.523 1 95.94 78 LYS B O 1
ATOM 3196 N N . GLU B 1 79 ? 18.391 -38.281 -7.68 1 93.75 79 GLU B N 1
ATOM 3197 C CA . GLU B 1 79 ? 19.062 -37.188 -6.984 1 93.75 79 GLU B CA 1
ATOM 3198 C C . GLU B 1 79 ? 20.578 -37.406 -6.941 1 93.75 79 GLU B C 1
ATOM 3200 O O . GLU B 1 79 ? 21.047 -38.531 -7.031 1 93.75 79 GLU B O 1
ATOM 3205 N N . LEU B 1 80 ? 21.297 -36.375 -7.074 1 87.5 80 LEU B N 1
ATOM 3206 C CA . LEU B 1 80 ? 22.75 -36.438 -7.012 1 87.5 80 LEU B CA 1
ATOM 3207 C C . LEU B 1 80 ? 23.266 -35.938 -5.672 1 87.5 80 LEU B C 1
ATOM 3209 O O . LEU B 1 80 ? 24.359 -36.312 -5.246 1 87.5 80 LEU B O 1
ATOM 3213 N N . ALA B 1 81 ? 22.562 -35.031 -5.051 1 74.62 81 ALA B N 1
ATOM 3214 C CA . ALA B 1 81 ? 22.984 -34.469 -3.773 1 74.62 81 ALA B CA 1
ATOM 3215 C C . ALA B 1 81 ? 22.344 -35.188 -2.604 1 74.62 81 ALA B C 1
ATOM 3217 O O . ALA B 1 81 ? 21.469 -36.031 -2.801 1 74.62 81 ALA B O 1
ATOM 3218 N N . THR B 1 82 ? 22.812 -34.906 -1.458 1 74.75 82 THR B N 1
ATOM 3219 C CA . THR B 1 82 ? 22.406 -35.562 -0.219 1 74.75 82 THR B CA 1
ATOM 3220 C C . THR B 1 82 ? 21.031 -35.094 0.212 1 74.75 82 THR B C 1
ATOM 3222 O O . THR B 1 82 ? 20.75 -34.969 1.407 1 74.75 82 THR B O 1
ATOM 3225 N N . SER B 1 83 ? 20.141 -34.719 -0.702 1 76.19 83 SER B N 1
ATOM 3226 C CA . SER B 1 83 ? 18.828 -34.219 -0.338 1 76.19 83 SER B CA 1
ATOM 3227 C C . SER B 1 83 ? 17.969 -35.312 0.293 1 76.19 83 SER B C 1
ATOM 3229 O O . SER B 1 83 ? 17.031 -35 1.032 1 76.19 83 SER B O 1
ATOM 3231 N N . HIS B 1 84 ? 18.266 -36.562 0.037 1 86.75 84 HIS B N 1
ATOM 3232 C CA . HIS B 1 84 ? 17.547 -37.719 0.55 1 86.75 84 HIS B CA 1
ATOM 3233 C C . HIS B 1 84 ? 16.047 -37.625 0.26 1 86.75 84 HIS B C 1
ATOM 3235 O O . HIS B 1 84 ? 15.227 -37.812 1.156 1 86.75 84 HIS B O 1
ATOM 3241 N N . MET B 1 85 ? 15.664 -37.219 -1.02 1 92.19 85 MET B N 1
ATOM 3242 C CA . MET B 1 85 ? 14.266 -37.031 -1.397 1 92.19 85 MET B CA 1
ATOM 3243 C C . MET B 1 85 ? 13.789 -38.156 -2.33 1 92.19 85 MET B C 1
ATOM 3245 O O . MET B 1 85 ? 12.641 -38.125 -2.775 1 92.19 85 MET B O 1
ATOM 3249 N N . ILE B 1 86 ? 14.602 -39.125 -2.553 1 94 86 ILE B N 1
ATOM 3250 C CA . ILE B 1 86 ? 14.25 -40.188 -3.486 1 94 86 ILE B CA 1
ATOM 3251 C C . ILE B 1 86 ? 12.961 -40.875 -3.035 1 94 86 ILE B C 1
ATOM 3253 O O . ILE B 1 86 ? 12.766 -41.125 -1.843 1 94 86 ILE B O 1
ATOM 3257 N N . ASN B 1 87 ? 12.016 -41 -3.994 1 95.31 87 ASN B N 1
ATOM 3258 C CA . ASN B 1 87 ? 10.742 -41.688 -3.83 1 95.31 87 ASN B CA 1
ATOM 3259 C C . ASN B 1 87 ? 9.734 -40.844 -3.061 1 95.31 87 ASN B C 1
ATOM 3261 O O . ASN B 1 87 ? 8.625 -41.281 -2.768 1 95.31 87 ASN B O 1
ATOM 3265 N N . LYS B 1 88 ? 10.062 -39.625 -2.73 1 95.88 88 LYS B N 1
ATOM 3266 C CA . LYS B 1 88 ? 9.125 -38.719 -2.068 1 95.88 88 LYS B CA 1
ATOM 3267 C C . LYS B 1 88 ? 8.227 -38.031 -3.082 1 95.88 88 LYS B C 1
ATOM 3269 O O . LYS B 1 88 ? 8.664 -37.719 -4.188 1 95.88 88 LYS B O 1
ATOM 3274 N N . ARG B 1 89 ? 6.953 -37.812 -2.709 1 98 89 ARG B N 1
ATOM 3275 C CA . ARG B 1 89 ? 6.051 -37 -3.494 1 98 89 ARG B CA 1
ATOM 3276 C C . ARG B 1 89 ? 6.348 -35.5 -3.283 1 98 89 ARG B C 1
ATOM 3278 O O . ARG B 1 89 ? 6.422 -35.031 -2.146 1 98 89 ARG B O 1
ATOM 3285 N N . VAL B 1 90 ? 6.531 -34.812 -4.367 1 98.38 90 VAL B N 1
ATOM 3286 C CA . VAL B 1 90 ? 6.848 -33.375 -4.258 1 98.38 90 VAL B CA 1
ATOM 3287 C C . VAL B 1 90 ? 5.973 -32.594 -5.219 1 98.38 90 VAL B C 1
ATOM 3289 O O . VAL B 1 90 ? 5.57 -33.094 -6.27 1 98.38 90 VAL B O 1
ATOM 3292 N N . GLY B 1 91 ? 5.605 -31.438 -4.762 1 98.69 91 GLY B N 1
ATOM 3293 C CA . GLY B 1 91 ? 4.953 -30.453 -5.617 1 98.69 91 GLY B CA 1
ATOM 3294 C C . GLY B 1 91 ? 5.918 -29.438 -6.191 1 98.69 91 GLY B C 1
ATOM 3295 O O . GLY B 1 91 ? 6.848 -29 -5.508 1 98.69 91 GLY B O 1
ATOM 3296 N N . LEU B 1 92 ? 5.688 -29.109 -7.445 1 98.44 92 LEU B N 1
ATOM 3297 C CA . LEU B 1 92 ? 6.461 -28.094 -8.148 1 98.44 92 LEU B CA 1
ATOM 3298 C C . LEU B 1 92 ? 5.613 -26.844 -8.398 1 98.44 92 LEU B C 1
ATOM 3300 O O . LEU B 1 92 ? 4.512 -26.938 -8.945 1 98.44 92 LEU B O 1
ATOM 3304 N N . GLY B 1 93 ? 6.082 -25.719 -7.965 1 97 93 GLY B N 1
ATOM 3305 C CA . GLY B 1 93 ? 5.363 -24.469 -8.141 1 97 93 GLY B CA 1
ATOM 3306 C C . GLY B 1 93 ? 6.066 -23.5 -9.07 1 97 93 GLY B C 1
ATOM 3307 O O . GLY B 1 93 ? 7.09 -23.844 -9.672 1 97 93 GLY B O 1
ATOM 3308 N N . TRP B 1 94 ? 5.527 -22.375 -9.18 1 94.62 94 TRP B N 1
ATOM 3309 C CA . TRP B 1 94 ? 5.949 -21.312 -10.102 1 94.62 94 TRP B CA 1
ATOM 3310 C C . TRP B 1 94 ? 7.387 -20.891 -9.82 1 94.62 94 TRP B C 1
ATOM 3312 O O . TRP B 1 94 ? 8.227 -20.875 -10.727 1 94.62 94 TRP B O 1
ATOM 3322 N N . LEU B 1 95 ? 7.582 -20.547 -8.57 1 94.75 95 LEU B N 1
ATOM 3323 C CA . LEU B 1 95 ? 8.898 -20.062 -8.18 1 94.75 95 LEU B CA 1
ATOM 3324 C C . LEU B 1 95 ? 9.875 -21.219 -8.016 1 94.75 95 LEU B C 1
ATOM 3326 O O . LEU B 1 95 ? 9.695 -22.078 -7.141 1 94.75 95 LEU B O 1
ATOM 3330 N N . SER B 1 96 ? 10.922 -21.266 -8.852 1 94.25 96 SER B N 1
ATOM 3331 C CA . SER B 1 96 ? 11.789 -22.438 -8.859 1 94.25 96 SER B CA 1
ATOM 3332 C C . SER B 1 96 ? 13.219 -22.062 -8.461 1 94.25 96 SER B C 1
ATOM 3334 O O . SER B 1 96 ? 13.953 -22.891 -7.922 1 94.25 96 SER B O 1
ATOM 3336 N N . ARG B 1 97 ? 13.578 -20.797 -8.797 1 94.75 97 ARG B N 1
ATOM 3337 C CA . ARG B 1 97 ? 14.969 -20.438 -8.539 1 94.75 97 ARG B CA 1
ATOM 3338 C C . ARG B 1 97 ? 15.109 -18.953 -8.234 1 94.75 97 ARG B C 1
ATOM 3340 O O . ARG B 1 97 ? 15.516 -18.172 -9.102 1 94.75 97 ARG B O 1
ATOM 3347 N N . PRO B 1 98 ? 14.781 -18.516 -7.039 1 96.69 98 PRO B N 1
ATOM 3348 C CA . PRO B 1 98 ? 15.305 -17.219 -6.59 1 96.69 98 PRO B CA 1
ATOM 3349 C C . PRO B 1 98 ? 16.812 -17.25 -6.336 1 96.69 98 PRO B C 1
ATOM 3351 O O . PRO B 1 98 ? 17.375 -18.312 -6.047 1 96.69 98 PRO B O 1
ATOM 3354 N N . CYS B 1 99 ? 17.547 -16.188 -6.391 1 96.38 99 CYS B N 1
ATOM 3355 C CA . CYS B 1 99 ? 19 -16.219 -6.324 1 96.38 99 CYS B CA 1
ATOM 3356 C C . CYS B 1 99 ? 19.484 -16.5 -4.898 1 96.38 99 CYS B C 1
ATOM 3358 O O . CYS B 1 99 ? 20.578 -17.016 -4.695 1 96.38 99 CYS B O 1
ATOM 3360 N N . MET B 1 100 ? 18.719 -16.141 -3.963 1 96.25 100 MET B N 1
ATOM 3361 C CA . MET B 1 100 ? 18.969 -16.328 -2.537 1 96.25 100 MET B CA 1
ATOM 3362 C C . MET B 1 100 ? 20.266 -15.633 -2.115 1 96.25 100 MET B C 1
ATOM 3364 O O . MET B 1 100 ? 20.828 -15.961 -1.071 1 96.25 100 MET B O 1
ATOM 3368 N N . GLU B 1 101 ? 20.766 -14.719 -2.943 1 96.44 101 GLU B N 1
ATOM 3369 C CA . GLU B 1 101 ? 22.016 -14.031 -2.67 1 96.44 101 GLU B CA 1
ATOM 3370 C C . GLU B 1 101 ? 21.828 -12.523 -2.588 1 96.44 101 GLU B C 1
ATOM 3372 O O . GLU B 1 101 ? 22.656 -11.812 -2.027 1 96.44 101 GLU B O 1
ATOM 3377 N N . CYS B 1 102 ? 20.812 -12.062 -3.145 1 96.19 102 CYS B N 1
ATOM 3378 C CA . CYS B 1 102 ? 20.625 -10.617 -3.178 1 96.19 102 CYS B CA 1
ATOM 3379 C C . CYS B 1 102 ? 19.875 -10.133 -1.934 1 96.19 102 CYS B C 1
ATOM 3381 O O . CYS B 1 102 ? 19.281 -10.938 -1.219 1 96.19 102 CYS B O 1
ATOM 3383 N N . GLU B 1 103 ? 19.844 -8.812 -1.716 1 95.19 103 GLU B N 1
ATOM 3384 C CA . GLU B 1 103 ? 19.25 -8.203 -0.527 1 95.19 103 GLU B CA 1
ATOM 3385 C C . GLU B 1 103 ? 17.734 -8.391 -0.516 1 95.19 103 GLU B C 1
ATOM 3387 O O . GLU B 1 103 ? 17.109 -8.477 0.551 1 95.19 103 GLU B O 1
ATOM 3392 N N . ILE B 1 104 ? 17.125 -8.484 -1.686 1 97.5 104 ILE B N 1
ATOM 3393 C CA . ILE B 1 104 ? 15.688 -8.656 -1.77 1 97.5 104 ILE B CA 1
ATOM 3394 C C . ILE B 1 104 ? 15.305 -10.055 -1.291 1 97.5 104 ILE B C 1
ATOM 3396 O O . ILE B 1 104 ? 14.312 -10.227 -0.577 1 97.5 104 ILE B O 1
ATOM 3400 N N . CYS B 1 105 ? 16.094 -11.055 -1.621 1 97.25 105 CYS B N 1
ATOM 3401 C CA . CYS B 1 105 ? 15.844 -12.422 -1.184 1 97.25 105 CYS B CA 1
ATOM 3402 C C . CYS B 1 105 ? 15.914 -12.531 0.335 1 97.25 105 CYS B C 1
ATOM 3404 O O . CYS B 1 105 ? 15.211 -13.352 0.935 1 97.25 105 CYS B O 1
ATOM 3406 N N . ASP B 1 106 ? 16.672 -11.633 0.952 1 95.31 106 ASP B N 1
ATOM 3407 C CA . ASP B 1 106 ? 16.797 -11.641 2.406 1 95.31 106 ASP B CA 1
ATOM 3408 C C . ASP B 1 106 ? 15.469 -11.258 3.07 1 95.31 106 ASP B C 1
ATOM 3410 O O . ASP B 1 106 ? 15.227 -11.609 4.227 1 95.31 106 ASP B O 1
ATOM 3414 N N . VAL B 1 107 ? 14.648 -10.547 2.322 1 94.69 107 VAL B N 1
ATOM 3415 C CA . VAL B 1 107 ? 13.43 -10.031 2.926 1 94.69 107 VAL B CA 1
ATOM 3416 C C . VAL B 1 107 ? 12.211 -10.727 2.318 1 94.69 107 VAL B C 1
ATOM 3418 O O . VAL B 1 107 ? 11.242 -11.023 3.021 1 94.69 107 VAL B O 1
ATOM 3421 N N . GLU B 1 108 ? 12.273 -10.977 0.999 1 96.56 108 GLU B N 1
ATOM 3422 C CA . GLU B 1 108 ? 11.164 -11.578 0.264 1 96.56 108 GLU B CA 1
ATOM 3423 C C . GLU B 1 108 ? 11.648 -12.211 -1.038 1 96.56 108 GLU B C 1
ATOM 3425 O O . GLU B 1 108 ? 11.508 -11.617 -2.111 1 96.56 108 GLU B O 1
ATOM 3430 N N . TYR B 1 109 ? 12.023 -13.422 -0.949 1 97.38 109 TYR B N 1
ATOM 3431 C CA . TYR B 1 109 ? 12.641 -14.055 -2.113 1 97.38 109 TYR B CA 1
ATOM 3432 C C . TYR B 1 109 ? 11.617 -14.258 -3.227 1 97.38 109 TYR B C 1
ATOM 3434 O O . TYR B 1 109 ? 11.992 -14.508 -4.375 1 97.38 109 TYR B O 1
ATOM 3442 N N . THR B 1 110 ? 10.273 -14.156 -2.877 1 97.5 110 THR B N 1
ATOM 3443 C CA . THR B 1 110 ? 9.242 -14.289 -3.896 1 97.5 110 THR B CA 1
ATOM 3444 C C . THR B 1 110 ? 9.266 -13.102 -4.852 1 97.5 110 THR B C 1
ATOM 3446 O O . THR B 1 110 ? 8.641 -13.133 -5.91 1 97.5 110 THR B O 1
ATOM 3449 N N . SER B 1 111 ? 10.008 -12.039 -4.504 1 97.75 111 SER B N 1
ATOM 3450 C CA . SER B 1 111 ? 10.102 -10.852 -5.336 1 97.75 111 SER B CA 1
ATOM 3451 C C . SER B 1 111 ? 11.523 -10.664 -5.863 1 97.75 111 SER B C 1
ATOM 3453 O O . SER B 1 111 ? 11.914 -9.547 -6.23 1 97.75 111 SER B O 1
ATOM 3455 N N . CYS B 1 112 ? 12.32 -11.727 -5.898 1 97.75 112 CYS B N 1
ATOM 3456 C CA . CYS B 1 112 ? 13.688 -11.68 -6.41 1 97.75 112 CYS B CA 1
ATOM 3457 C C . CYS B 1 112 ? 13.711 -11.219 -7.863 1 97.75 112 CYS B C 1
ATOM 3459 O O . CYS B 1 112 ? 13.055 -11.812 -8.719 1 97.75 112 CYS B O 1
ATOM 3461 N N . PRO B 1 113 ? 14.461 -10.188 -8.148 1 96.25 113 PRO B N 1
ATOM 3462 C CA . PRO B 1 113 ? 14.508 -9.727 -9.539 1 96.25 113 PRO B CA 1
ATOM 3463 C C . PRO B 1 113 ? 15.242 -10.695 -10.461 1 96.25 113 PRO B C 1
ATOM 3465 O O . PRO B 1 113 ? 15.148 -10.578 -11.688 1 96.25 113 PRO B O 1
ATOM 3468 N N . LYS B 1 114 ? 15.969 -11.656 -9.93 1 96.5 114 LYS B N 1
ATOM 3469 C CA . LYS B 1 114 ? 16.75 -12.602 -10.719 1 96.5 114 LYS B CA 1
ATOM 3470 C C . LYS B 1 114 ? 16.109 -13.984 -10.727 1 96.5 114 LYS B C 1
ATOM 3472 O O . LYS B 1 114 ? 16.703 -14.953 -11.18 1 96.5 114 LYS B O 1
ATOM 3477 N N . GLN B 1 115 ? 14.922 -14.031 -10.258 1 96.56 115 GLN B N 1
ATOM 3478 C CA . GLN B 1 115 ? 14.297 -15.336 -10.102 1 96.56 115 GLN B CA 1
ATOM 3479 C C . GLN B 1 115 ? 14.047 -15.992 -11.461 1 96.56 115 GLN B C 1
ATOM 3481 O O . GLN B 1 115 ? 13.852 -15.305 -12.461 1 96.56 115 GLN B O 1
ATOM 3486 N N . GLN B 1 116 ? 14.086 -17.266 -11.469 1 96.44 116 GLN B N 1
ATOM 3487 C CA . GLN B 1 116 ? 13.672 -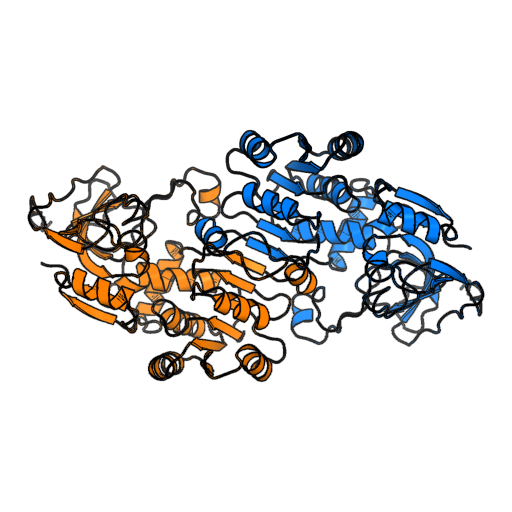18.062 -12.609 1 96.44 116 GLN B CA 1
ATOM 3488 C C . GLN B 1 116 ? 12.438 -18.906 -12.273 1 96.44 116 GLN B C 1
ATOM 3490 O O . GLN B 1 116 ? 12.344 -19.453 -11.18 1 96.44 116 GLN B O 1
ATOM 3495 N N . ASN B 1 117 ? 11.539 -18.969 -13.195 1 96 117 ASN B N 1
ATOM 3496 C CA . ASN B 1 117 ? 10.234 -19.578 -12.953 1 96 117 ASN B CA 1
ATOM 3497 C C . ASN B 1 117 ? 9.977 -20.734 -13.898 1 96 117 ASN B C 1
ATOM 3499 O O . ASN B 1 117 ? 10.344 -20.688 -15.078 1 96 117 ASN B O 1
ATOM 3503 N N . LEU B 1 118 ? 9.32 -21.766 -13.352 1 96.38 118 LEU B N 1
ATOM 3504 C CA . LEU B 1 118 ? 8.938 -22.906 -14.156 1 96.38 118 LEU B CA 1
ATOM 3505 C C . LEU B 1 118 ? 7.941 -22.5 -15.242 1 96.38 118 LEU B C 1
ATOM 3507 O O . LEU B 1 118 ? 6.973 -21.797 -14.969 1 96.38 118 LEU B O 1
ATOM 3511 N N . GLY B 1 119 ? 8.211 -22.969 -16.453 1 95.5 119 GLY B N 1
ATOM 3512 C CA . GLY B 1 119 ? 7.297 -22.688 -17.547 1 95.5 119 GLY B CA 1
ATOM 3513 C C . GLY B 1 119 ? 7.527 -21.328 -18.188 1 95.5 119 GLY B C 1
ATOM 3514 O O . GLY B 1 119 ? 6.832 -20.969 -19.141 1 95.5 119 GLY B O 1
ATOM 3515 N N . ARG B 1 120 ? 8.422 -20.578 -17.609 1 93.81 120 ARG B N 1
ATOM 3516 C CA . ARG B 1 120 ? 8.789 -19.281 -18.188 1 93.81 120 ARG B CA 1
ATOM 3517 C C . ARG B 1 120 ? 10.273 -19.234 -18.531 1 93.81 120 ARG B C 1
ATOM 3519 O O . ARG B 1 120 ? 10.664 -19.469 -19.672 1 93.81 120 ARG B O 1
ATOM 3526 N N . ASP B 1 121 ? 11.141 -19.172 -17.484 1 94.31 121 ASP B N 1
ATOM 3527 C CA . ASP B 1 121 ? 12.594 -19.141 -17.656 1 94.31 121 ASP B CA 1
ATOM 3528 C C . ASP B 1 121 ? 13.164 -20.547 -17.781 1 94.31 121 ASP B C 1
ATOM 3530 O O . ASP B 1 121 ? 14.18 -20.766 -18.438 1 94.31 121 ASP B O 1
ATOM 3534 N N . LEU B 1 122 ? 12.492 -21.453 -17.109 1 95.5 122 LEU B N 1
ATOM 3535 C CA . LEU B 1 122 ? 12.859 -22.859 -17.094 1 95.5 122 LEU B CA 1
ATOM 3536 C C . LEU B 1 122 ? 11.781 -23.719 -17.734 1 95.5 122 LEU B C 1
ATOM 3538 O O . LEU B 1 122 ? 10.617 -23.312 -17.812 1 95.5 122 LEU B O 1
ATOM 3542 N N . ALA B 1 123 ? 12.156 -24.891 -18.172 1 96.06 123 ALA B N 1
ATOM 3543 C CA . ALA B 1 123 ? 11.148 -25.812 -18.688 1 96.06 123 ALA B CA 1
ATOM 3544 C C . ALA B 1 123 ? 10.117 -26.156 -17.609 1 96.06 123 ALA B C 1
ATOM 3546 O O . ALA B 1 123 ? 10.461 -26.359 -16.453 1 96.06 123 ALA B O 1
ATOM 3547 N N . GLY B 1 124 ? 8.883 -26.219 -18.094 1 97.69 124 GLY B N 1
ATOM 3548 C CA . GLY B 1 124 ? 7.793 -26.359 -17.141 1 97.69 124 GLY B CA 1
ATOM 3549 C C . GLY B 1 124 ? 7.34 -27.797 -16.953 1 97.69 124 GLY B C 1
ATOM 3550 O O . GLY B 1 124 ? 8.07 -28.734 -17.297 1 97.69 124 GLY B O 1
ATOM 3551 N N . THR B 1 125 ? 6.207 -27.938 -16.391 1 98.5 125 THR B N 1
ATOM 3552 C CA . THR B 1 125 ? 5.727 -29.219 -15.906 1 98.5 125 THR B CA 1
ATOM 3553 C C . THR B 1 125 ? 4.973 -29.969 -17 1 98.5 125 THR B C 1
ATOM 3555 O O . THR B 1 125 ? 4.492 -31.078 -16.781 1 98.5 125 THR B O 1
ATOM 3558 N N . PHE B 1 126 ? 4.844 -29.406 -18.203 1 98.5 126 PHE B N 1
ATOM 3559 C CA . PHE B 1 126 ? 4.137 -30.109 -19.25 1 98.5 126 PHE B CA 1
ATOM 3560 C C . PHE B 1 126 ? 5.043 -31.141 -19.922 1 98.5 126 PHE B C 1
ATOM 3562 O O . PHE B 1 126 ? 5.176 -31.172 -21.141 1 98.5 126 PHE B O 1
ATOM 3569 N N . GLN B 1 127 ? 5.641 -31.969 -19.109 1 98.25 127 GLN B N 1
ATOM 3570 C CA . GLN B 1 127 ? 6.496 -33.094 -19.5 1 98.25 127 GLN B CA 1
ATOM 3571 C C . GLN B 1 127 ? 6.539 -34.156 -18.422 1 98.25 127 GLN B C 1
ATOM 3573 O O . GLN B 1 127 ? 6.316 -33.875 -17.234 1 98.25 127 GLN B O 1
ATOM 3578 N N . GLN B 1 128 ? 6.824 -35.375 -18.719 1 98.19 128 GLN B N 1
ATOM 3579 C CA . GLN B 1 128 ? 6.738 -36.5 -17.781 1 98.19 128 GLN B CA 1
ATOM 3580 C C . GLN B 1 128 ? 7.824 -36.406 -16.719 1 98.19 128 GLN B C 1
ATOM 3582 O O . GLN B 1 128 ? 7.586 -36.719 -15.555 1 98.19 128 GLN B O 1
ATOM 3587 N N . TYR B 1 129 ? 9.055 -36.094 -17.156 1 98 129 TYR B N 1
ATOM 3588 C CA . TYR B 1 129 ? 10.211 -35.969 -16.281 1 98 129 TYR B CA 1
ATOM 3589 C C . TYR B 1 129 ? 10.781 -34.562 -16.328 1 98 129 TYR B C 1
ATOM 3591 O O . TYR B 1 129 ? 11.008 -34 -17.391 1 98 129 TYR B O 1
ATOM 3599 N N . ILE B 1 130 ? 11.039 -34.062 -15.195 1 98 130 ILE B N 1
ATOM 3600 C CA . ILE B 1 130 ? 11.516 -32.688 -15.141 1 98 130 ILE B CA 1
ATOM 3601 C C . ILE B 1 130 ? 12.648 -32.562 -14.133 1 98 130 ILE B C 1
ATOM 3603 O O . ILE B 1 130 ? 12.594 -33.156 -13.055 1 98 130 ILE B O 1
ATOM 3607 N N . ALA B 1 131 ? 13.711 -31.891 -14.531 1 96.88 131 ALA B N 1
ATOM 3608 C CA . ALA B 1 131 ? 14.812 -31.562 -13.633 1 96.88 131 ALA B CA 1
ATOM 3609 C C . ALA B 1 131 ? 14.562 -30.234 -12.93 1 96.88 131 ALA B C 1
ATOM 3611 O O . ALA B 1 131 ? 14.328 -29.203 -13.578 1 96.88 131 ALA B O 1
ATOM 3612 N N . VAL B 1 132 ? 14.539 -30.203 -11.609 1 96.44 132 VAL B N 1
ATOM 3613 C CA . VAL B 1 132 ? 14.289 -28.984 -10.844 1 96.44 132 VAL B CA 1
ATOM 3614 C C . VAL B 1 132 ? 15.266 -28.891 -9.68 1 96.44 132 VAL B C 1
ATOM 3616 O O . VAL B 1 132 ? 15.836 -29.906 -9.258 1 96.44 132 VAL B O 1
ATOM 3619 N N . ASP B 1 133 ? 15.461 -27.672 -9.18 1 94.12 133 ASP B N 1
ATOM 3620 C CA . ASP B 1 133 ? 16.297 -27.484 -8.008 1 94.12 133 ASP B CA 1
ATOM 3621 C C . ASP B 1 133 ? 15.656 -28.094 -6.762 1 94.12 133 ASP B C 1
ATOM 3623 O O . ASP B 1 133 ? 14.477 -27.859 -6.488 1 94.12 133 ASP B O 1
ATOM 3627 N N . ALA B 1 134 ? 16.438 -28.797 -5.996 1 94.31 134 ALA B N 1
ATOM 3628 C CA . ALA B 1 134 ? 15.93 -29.531 -4.84 1 94.31 134 ALA B CA 1
ATOM 3629 C C . ALA B 1 134 ? 15.438 -28.578 -3.756 1 94.31 134 ALA B C 1
ATOM 3631 O O . ALA B 1 134 ? 14.555 -28.938 -2.969 1 94.31 134 ALA B O 1
ATOM 3632 N N . ASP B 1 135 ? 15.906 -27.359 -3.73 1 91.44 135 ASP B N 1
ATOM 3633 C CA . ASP B 1 135 ? 15.656 -26.438 -2.627 1 91.44 135 ASP B CA 1
ATOM 3634 C C . ASP B 1 135 ? 14.273 -25.797 -2.742 1 91.44 135 ASP B C 1
ATOM 3636 O O . ASP B 1 135 ? 13.773 -25.219 -1.778 1 91.44 135 ASP B O 1
ATOM 3640 N N . PHE B 1 136 ? 13.625 -25.859 -3.85 1 92.38 136 PHE B N 1
ATOM 3641 C CA . PHE B 1 136 ? 12.383 -25.125 -4.02 1 92.38 136 PHE B CA 1
ATOM 3642 C C . PHE B 1 136 ? 11.266 -26.031 -4.492 1 92.38 136 PHE B C 1
ATOM 3644 O O . PHE B 1 136 ? 10.445 -25.641 -5.332 1 92.38 136 PHE B O 1
ATOM 3651 N N . VAL B 1 137 ? 11.273 -27.234 -4.07 1 96.19 137 VAL B N 1
ATOM 3652 C CA . VAL B 1 137 ? 10.148 -28.141 -4.254 1 96.19 137 VAL B CA 1
ATOM 3653 C C . VAL B 1 137 ? 9.359 -28.266 -2.953 1 96.19 137 VAL B C 1
ATOM 3655 O O . VAL B 1 137 ? 9.844 -27.859 -1.891 1 96.19 137 VAL B O 1
ATOM 3658 N N . HIS B 1 138 ? 8.148 -28.766 -3.055 1 97.75 138 HIS B N 1
ATOM 3659 C CA . HIS B 1 138 ? 7.238 -28.812 -1.911 1 97.75 138 HIS B CA 1
ATOM 3660 C C . HIS B 1 138 ? 6.867 -30.25 -1.556 1 97.75 138 HIS B C 1
ATOM 3662 O O . HIS B 1 138 ? 6.066 -30.875 -2.252 1 97.75 138 HIS B O 1
ATOM 3668 N N . PRO B 1 139 ? 7.449 -30.75 -0.465 1 97.12 139 PRO B N 1
ATOM 3669 C CA . PRO B 1 139 ? 7.012 -32.094 -0.045 1 97.12 139 PRO B CA 1
ATOM 3670 C C . PRO B 1 139 ? 5.516 -32.156 0.251 1 97.12 139 PRO B C 1
ATOM 3672 O O . PRO B 1 139 ? 4.957 -31.203 0.829 1 97.12 139 PRO B O 1
ATOM 3675 N N . LEU B 1 140 ? 4.863 -33.188 -0.143 1 97.75 140 LEU B N 1
ATOM 3676 C CA . LEU B 1 140 ? 3.426 -33.344 0.07 1 97.75 140 LEU B CA 1
ATOM 3677 C C . LEU B 1 140 ? 3.143 -34.219 1.27 1 97.75 140 LEU B C 1
ATOM 3679 O O . LEU B 1 140 ? 3.814 -35.25 1.464 1 97.75 140 LEU B O 1
ATOM 3683 N N . PRO B 1 141 ? 2.1 -33.875 1.977 1 96.94 141 PRO B N 1
ATOM 3684 C CA . PRO B 1 141 ? 1.589 -34.844 2.939 1 96.94 141 PRO B CA 1
ATOM 3685 C C . PRO B 1 141 ? 1.079 -36.125 2.273 1 96.94 141 PRO B C 1
ATOM 3687 O O . PRO B 1 141 ? 0.556 -36.062 1.157 1 96.94 141 PRO B O 1
ATOM 3690 N N . ASP B 1 142 ? 1.147 -37.219 3.014 1 95.56 142 ASP B N 1
ATOM 3691 C CA . ASP B 1 142 ? 0.772 -38.5 2.477 1 95.56 142 ASP B CA 1
ATOM 3692 C C . ASP B 1 142 ? -0.718 -38.562 2.146 1 95.56 142 ASP B C 1
ATOM 3694 O O . ASP B 1 142 ? -1.13 -39.25 1.211 1 95.56 142 ASP B O 1
ATOM 3698 N N . ASN B 1 143 ? -1.444 -37.844 2.861 1 96.81 143 ASN B N 1
ATOM 3699 C CA . ASN B 1 143 ? -2.893 -37.938 2.717 1 96.81 143 ASN B CA 1
ATOM 3700 C C . ASN B 1 143 ? -3.445 -36.875 1.782 1 96.81 143 ASN B C 1
ATOM 3702 O O . ASN B 1 143 ? -4.656 -36.656 1.738 1 96.81 143 ASN B O 1
ATOM 3706 N N . LEU B 1 144 ? -2.662 -36.219 1.07 1 98.31 144 LEU B N 1
ATOM 3707 C CA . LEU B 1 144 ? -3.117 -35.219 0.115 1 98.31 144 LEU B CA 1
ATOM 3708 C C . LEU B 1 144 ? -2.994 -35.719 -1.315 1 98.31 144 LEU B C 1
ATOM 3710 O O . LEU B 1 144 ? -1.885 -35.906 -1.822 1 98.31 144 LEU B O 1
ATOM 3714 N N . PRO B 1 145 ? -4.129 -36 -1.962 1 98.44 145 PRO B N 1
ATOM 3715 C CA . PRO B 1 145 ? -4.07 -36.5 -3.338 1 98.44 145 PRO B CA 1
ATOM 3716 C C . PRO B 1 145 ? -3.352 -35.531 -4.281 1 98.44 145 PRO B C 1
ATOM 3718 O O . PRO B 1 145 ? -3.484 -34.312 -4.148 1 98.44 145 PRO B O 1
ATOM 3721 N N . SER B 1 146 ? -2.635 -36.094 -5.238 1 98.62 146 SER B N 1
ATOM 3722 C CA . SER B 1 146 ? -1.826 -35.312 -6.168 1 98.62 146 SER B CA 1
ATOM 3723 C C . SER B 1 146 ? -2.688 -34.344 -6.977 1 98.62 146 SER B C 1
ATOM 3725 O O . SER B 1 146 ? -2.303 -33.219 -7.195 1 98.62 146 SER B O 1
ATOM 3727 N N . GLU B 1 147 ? -3.859 -34.844 -7.41 1 98.38 147 GLU B N 1
ATOM 3728 C CA . GLU B 1 147 ? -4.719 -34 -8.258 1 98.38 147 GLU B CA 1
ATOM 3729 C C . GLU B 1 147 ? -5.301 -32.844 -7.477 1 98.38 147 GLU B C 1
ATOM 3731 O O . GLU B 1 147 ? -5.668 -31.812 -8.062 1 98.38 147 GLU B O 1
ATOM 3736 N N . ILE B 1 148 ? -5.375 -32.969 -6.113 1 98.5 148 ILE B N 1
ATOM 3737 C CA . ILE B 1 148 ? -5.84 -31.875 -5.258 1 98.5 148 ILE B CA 1
ATOM 3738 C C . ILE B 1 148 ? -4.691 -30.906 -4.988 1 98.5 148 ILE B C 1
ATOM 3740 O O . ILE B 1 148 ? -4.891 -29.688 -4.957 1 98.5 148 ILE B O 1
ATOM 3744 N N . ALA B 1 149 ? -3.496 -31.375 -4.91 1 98.75 149 ALA B N 1
ATOM 3745 C CA . ALA B 1 149 ? -2.324 -30.578 -4.555 1 98.75 149 ALA B CA 1
ATOM 3746 C C . ALA B 1 149 ? -1.896 -29.688 -5.715 1 98.75 149 ALA B C 1
ATOM 3748 O O . ALA B 1 149 ? -1.425 -28.562 -5.504 1 98.75 149 ALA B O 1
ATOM 3749 N N . ALA B 1 150 ? -2.066 -30.125 -6.941 1 98.69 150 ALA B N 1
ATOM 3750 C CA . ALA B 1 150 ? -1.491 -29.469 -8.109 1 98.69 150 ALA B CA 1
ATOM 3751 C C . ALA B 1 150 ? -1.983 -28.031 -8.219 1 98.69 150 ALA B C 1
ATOM 3753 O O . ALA B 1 150 ? -1.182 -27.094 -8.273 1 98.69 150 ALA B O 1
ATOM 3754 N N . PRO B 1 151 ? -3.357 -27.812 -8.125 1 98.38 151 PRO B N 1
ATOM 3755 C CA . PRO B 1 151 ? -3.83 -26.438 -8.242 1 98.38 151 PRO B CA 1
ATOM 3756 C C . PRO B 1 151 ? -3.375 -25.562 -7.074 1 98.38 151 PRO B C 1
ATOM 3758 O O . PRO B 1 151 ? -3.338 -24.328 -7.199 1 98.38 151 PRO B O 1
ATOM 3761 N N . LEU B 1 152 ? -3.037 -26.156 -5.941 1 98.75 152 LEU B N 1
ATOM 3762 C CA . LEU B 1 152 ? -2.627 -25.391 -4.766 1 98.75 152 LEU B CA 1
ATOM 3763 C C . LEU B 1 152 ? -1.238 -24.797 -4.965 1 98.75 152 LEU B C 1
ATOM 3765 O O . LEU B 1 152 ? -0.882 -23.812 -4.309 1 98.75 152 LEU B O 1
ATOM 3769 N N . LEU B 1 153 ? -0.464 -25.328 -5.906 1 98.5 153 LEU B N 1
ATOM 3770 C CA . LEU B 1 153 ? 0.93 -24.953 -6.117 1 98.5 153 LEU B CA 1
ATOM 3771 C C . LEU B 1 153 ? 1.027 -23.641 -6.875 1 98.5 153 LEU B C 1
ATOM 3773 O O . LEU B 1 153 ? 2.119 -23.094 -7.035 1 98.5 153 LEU B O 1
ATOM 3777 N N . CYS B 1 154 ? -0.058 -23.078 -7.348 1 97.44 154 CYS B N 1
ATOM 3778 C CA . CYS B 1 154 ? -0.107 -21.734 -7.93 1 97.44 154 CYS B CA 1
ATOM 3779 C C . CYS B 1 154 ? -1.305 -20.953 -7.398 1 97.44 154 CYS B C 1
ATOM 3781 O O . CYS B 1 154 ? -1.147 -20.047 -6.57 1 97.44 154 CYS B O 1
ATOM 3783 N N . ALA B 1 155 ? -2.521 -21.422 -7.766 1 97.81 155 ALA B N 1
ATOM 3784 C CA . ALA B 1 155 ? -3.736 -20.719 -7.371 1 97.81 155 ALA B CA 1
ATOM 3785 C C . ALA B 1 155 ? -3.869 -20.656 -5.852 1 97.81 155 ALA B C 1
ATOM 3787 O O . ALA B 1 155 ? -4.098 -19.578 -5.285 1 97.81 155 ALA B O 1
ATOM 3788 N N . GLY B 1 156 ? -3.684 -21.797 -5.207 1 98.56 156 GLY B N 1
ATOM 3789 C CA . GLY B 1 156 ? -3.824 -21.859 -3.76 1 98.56 156 GLY B CA 1
ATOM 3790 C C . GLY B 1 156 ? -2.801 -21.016 -3.025 1 98.56 156 GLY B C 1
ATOM 3791 O O . GLY B 1 156 ? -3.16 -20.188 -2.176 1 98.56 156 GLY B O 1
ATOM 3792 N N . ILE B 1 157 ? -1.545 -21.219 -3.387 1 98.5 157 ILE B N 1
ATOM 3793 C CA . ILE B 1 157 ? -0.467 -20.547 -2.664 1 98.5 157 ILE B CA 1
ATOM 3794 C C . ILE B 1 157 ? -0.527 -19.047 -2.918 1 98.5 157 ILE B C 1
ATOM 3796 O O . ILE B 1 157 ? -0.214 -18.25 -2.031 1 98.5 157 ILE B O 1
ATOM 3800 N N . SER B 1 158 ? -0.939 -18.625 -4.129 1 98.19 158 SER B N 1
ATOM 3801 C CA . SER B 1 158 ? -1.127 -17.203 -4.418 1 98.19 158 SER B CA 1
ATOM 3802 C C . SER B 1 158 ? -2.176 -16.578 -3.498 1 98.19 158 SER B C 1
ATOM 3804 O O . SER B 1 158 ? -1.951 -15.523 -2.912 1 98.19 158 SER B O 1
ATOM 3806 N N . MET B 1 159 ? -3.256 -17.281 -3.32 1 98.75 159 MET B N 1
ATOM 3807 C CA . MET B 1 159 ? -4.332 -16.781 -2.471 1 98.75 159 MET B CA 1
ATOM 3808 C C . MET B 1 159 ? -3.924 -16.812 -1.002 1 98.75 159 MET B C 1
ATOM 3810 O O . MET B 1 159 ? -4.195 -15.867 -0.258 1 98.75 159 MET B O 1
ATOM 3814 N N . TYR B 1 160 ? -3.287 -17.906 -0.585 1 98.81 160 TYR B N 1
ATOM 3815 C CA . TYR B 1 160 ? -2.871 -18.031 0.807 1 98.81 160 TYR B CA 1
ATOM 3816 C C . TYR B 1 160 ? -1.957 -16.891 1.208 1 98.81 160 TYR B C 1
ATOM 3818 O O . TYR B 1 160 ? -2.174 -16.234 2.236 1 98.81 160 TYR B O 1
ATOM 3826 N N . SER B 1 161 ? -0.98 -16.656 0.389 1 98.69 161 SER B N 1
ATOM 3827 C CA . SER B 1 161 ? -0.013 -15.602 0.679 1 98.69 161 SER B CA 1
ATOM 3828 C C . SER B 1 161 ? -0.674 -14.227 0.678 1 98.69 161 SER B C 1
ATOM 3830 O O . SER B 1 161 ? -0.389 -13.398 1.542 1 98.69 161 SER B O 1
ATOM 3832 N N . ALA B 1 162 ? -1.508 -13.953 -0.299 1 98.69 162 ALA B N 1
ATOM 3833 C CA . ALA B 1 162 ? -2.191 -12.664 -0.4 1 98.69 162 ALA B CA 1
ATOM 3834 C C . ALA B 1 162 ? -3.061 -12.414 0.828 1 98.69 162 ALA B C 1
ATOM 3836 O O . ALA B 1 162 ? -3.062 -11.305 1.375 1 98.69 162 ALA B O 1
ATOM 3837 N N . ILE B 1 163 ? -3.771 -13.422 1.242 1 98.75 163 ILE B N 1
ATOM 3838 C CA . ILE B 1 163 ? -4.66 -13.281 2.393 1 98.75 163 ILE B CA 1
ATOM 3839 C C . ILE B 1 163 ? -3.836 -13.016 3.65 1 98.75 163 ILE B C 1
ATOM 3841 O O . ILE B 1 163 ? -4.215 -12.195 4.484 1 98.75 163 ILE B O 1
ATOM 3845 N N . ARG B 1 164 ? -2.744 -13.688 3.742 1 97.88 164 ARG B N 1
ATOM 3846 C CA . ARG B 1 164 ? -1.857 -13.43 4.875 1 97.88 164 ARG B CA 1
ATOM 3847 C C . ARG B 1 164 ? -1.352 -11.992 4.863 1 97.88 164 ARG B C 1
ATOM 3849 O O . ARG B 1 164 ? -1.29 -11.344 5.91 1 97.88 164 ARG B O 1
ATOM 3856 N N . LYS B 1 165 ? -0.999 -11.5 3.719 1 97.62 165 LYS B N 1
ATOM 3857 C CA . LYS B 1 165 ? -0.463 -10.148 3.58 1 97.62 165 LYS B CA 1
ATOM 3858 C C . LYS B 1 165 ? -1.519 -9.102 3.922 1 97.62 165 LYS B C 1
ATOM 3860 O O . LYS B 1 165 ? -1.186 -7.961 4.262 1 97.62 165 LYS B O 1
ATOM 3865 N N . CYS B 1 166 ? -2.717 -9.484 3.76 1 96.69 166 CYS B N 1
ATOM 3866 C CA . CYS B 1 166 ? -3.797 -8.562 4.105 1 96.69 166 CYS B CA 1
ATOM 3867 C C . CYS B 1 166 ? -3.803 -8.266 5.602 1 96.69 166 CYS B C 1
ATOM 3869 O O . CYS B 1 166 ? -4.289 -7.219 6.031 1 96.69 166 CYS B O 1
ATOM 3871 N N . ASP B 1 167 ? -3.377 -9.172 6.469 1 96.12 167 ASP B N 1
ATOM 3872 C CA . ASP B 1 167 ? -3.143 -9.008 7.902 1 96.12 167 ASP B CA 1
ATOM 3873 C C . ASP B 1 167 ? -4.434 -8.648 8.633 1 96.12 167 ASP B C 1
ATOM 3875 O O . ASP B 1 167 ? -4.488 -7.645 9.344 1 96.12 167 ASP B O 1
ATOM 3879 N N . LEU B 1 168 ? -5.457 -9.453 8.43 1 97.81 168 LEU B N 1
ATOM 3880 C CA . LEU B 1 168 ? -6.762 -9.227 9.047 1 97.81 168 LEU B CA 1
ATOM 3881 C C . LEU B 1 168 ? -6.879 -9.984 10.359 1 97.81 168 LEU B C 1
ATOM 3883 O O . LEU B 1 168 ? -6.039 -10.828 10.672 1 97.81 168 LEU B O 1
ATOM 3887 N N . GLN B 1 169 ? -7.863 -9.648 11.148 1 97.25 169 GLN B N 1
ATOM 3888 C CA . GLN B 1 169 ? -8.234 -10.367 12.359 1 97.25 169 GLN B CA 1
ATOM 3889 C C . GLN B 1 169 ? -9.461 -11.25 12.125 1 97.25 169 GLN B C 1
ATOM 3891 O O . GLN B 1 169 ? -10.25 -10.984 11.219 1 97.25 169 GLN B O 1
ATOM 3896 N N . THR B 1 170 ? -9.531 -12.312 12.969 1 97.88 170 THR B N 1
ATOM 3897 C CA . THR B 1 170 ? -10.703 -13.18 12.906 1 97.88 170 THR B CA 1
ATOM 3898 C C . THR B 1 170 ? -11.984 -12.352 12.992 1 97.88 170 THR B C 1
ATOM 3900 O O . THR B 1 170 ? -12.078 -11.422 13.797 1 97.88 170 THR B O 1
ATOM 3903 N N . GLY B 1 171 ? -12.93 -12.648 12.133 1 97.75 171 GLY B N 1
ATOM 3904 C CA . GLY B 1 171 ? -14.203 -11.953 12.133 1 97.75 171 GLY B CA 1
ATOM 3905 C C . GLY B 1 171 ? -14.242 -10.781 11.164 1 97.75 171 GLY B C 1
ATOM 3906 O O . GLY B 1 171 ? -15.312 -10.266 10.852 1 97.75 171 GLY B O 1
ATOM 3907 N N . ASN B 1 172 ? -13.086 -10.312 10.648 1 98.31 172 ASN B N 1
ATOM 3908 C CA . ASN B 1 172 ? -13.039 -9.188 9.711 1 98.31 172 ASN B CA 1
ATOM 3909 C C . ASN B 1 172 ? -13.68 -9.547 8.375 1 98.31 172 ASN B C 1
ATOM 3911 O O . ASN B 1 172 ? -13.727 -10.727 8 1 98.31 172 ASN B O 1
ATOM 3915 N N . TRP B 1 173 ? -14.18 -8.555 7.707 1 98.75 173 TRP B N 1
ATOM 3916 C CA . TRP B 1 173 ? -14.766 -8.695 6.379 1 98.75 173 TRP B CA 1
ATOM 3917 C C . TRP B 1 173 ? -13.688 -8.703 5.305 1 98.75 173 TRP B C 1
ATOM 3919 O O . TRP B 1 173 ? -12.773 -7.867 5.324 1 98.75 173 TRP B O 1
ATOM 3929 N N . LEU B 1 174 ? -13.797 -9.656 4.414 1 98.94 174 LEU B N 1
ATOM 3930 C CA . LEU B 1 174 ? -12.914 -9.766 3.26 1 98.94 174 LEU B CA 1
ATOM 3931 C C . LEU B 1 174 ? -13.711 -9.828 1.965 1 98.94 174 LEU B C 1
ATOM 3933 O O . LEU B 1 174 ? -14.641 -10.625 1.845 1 98.94 174 LEU B O 1
ATOM 3937 N N . LEU B 1 175 ? -13.414 -8.938 1.047 1 98.94 175 LEU B N 1
ATOM 3938 C CA . LEU B 1 175 ? -14.031 -8.93 -0.274 1 98.94 175 LEU B CA 1
ATOM 3939 C C . LEU B 1 175 ? -13.109 -9.562 -1.311 1 98.94 175 LEU B C 1
ATOM 3941 O O . LEU B 1 175 ? -11.914 -9.281 -1.338 1 98.94 175 LEU B O 1
ATOM 3945 N N . ILE B 1 176 ? -13.656 -10.398 -2.156 1 98.88 176 ILE B N 1
ATOM 3946 C CA . ILE B 1 176 ? -12.852 -11.023 -3.201 1 98.88 176 ILE B CA 1
ATOM 3947 C C . ILE B 1 176 ? -13.516 -10.812 -4.559 1 98.88 176 ILE B C 1
ATOM 3949 O O . ILE B 1 176 ? -14.336 -11.633 -4.992 1 98.88 176 ILE B O 1
ATOM 3953 N N . PRO B 1 177 ? -13.18 -9.711 -5.262 1 98.69 177 PRO B N 1
ATOM 3954 C CA . PRO B 1 177 ? -13.547 -9.648 -6.68 1 98.69 177 PRO B CA 1
ATOM 3955 C C . PRO B 1 177 ? -12.914 -10.766 -7.504 1 98.69 177 PRO B C 1
ATOM 3957 O O . PRO B 1 177 ? -11.688 -10.914 -7.508 1 98.69 177 PRO B O 1
ATOM 3960 N N . GLY B 1 178 ? -13.711 -11.523 -8.172 1 97.25 178 GLY B N 1
ATOM 3961 C CA . GLY B 1 178 ? -13.234 -12.711 -8.875 1 97.25 178 GLY B CA 1
ATOM 3962 C C . GLY B 1 178 ? -13.312 -13.969 -8.039 1 97.25 178 GLY B C 1
ATOM 3963 O O . GLY B 1 178 ? -12.586 -14.938 -8.289 1 97.25 178 GLY B O 1
ATOM 3964 N N . ALA B 1 179 ? -14.227 -14.016 -7.145 1 98 179 ALA B N 1
ATOM 3965 C CA . ALA B 1 179 ? -14.289 -15.078 -6.145 1 98 179 ALA B CA 1
ATOM 3966 C C . ALA B 1 179 ? -14.664 -16.406 -6.781 1 98 179 ALA B C 1
ATOM 3968 O O . ALA B 1 179 ? -14.289 -17.469 -6.277 1 98 179 ALA B O 1
ATOM 3969 N N . GLY B 1 180 ? -15.367 -16.391 -7.812 1 96.38 180 GLY B N 1
ATOM 3970 C CA . GLY B 1 180 ? -15.844 -17.625 -8.406 1 96.38 180 GLY B CA 1
ATOM 3971 C C . GLY B 1 180 ? -14.867 -18.219 -9.406 1 96.38 180 GLY B C 1
ATOM 3972 O O . GLY B 1 180 ? -15.141 -19.266 -10 1 96.38 180 GLY B O 1
ATOM 3973 N N . GLY B 1 181 ? -13.75 -17.562 -9.57 1 94.88 181 GLY B N 1
ATOM 3974 C CA . GLY B 1 181 ? -12.773 -18.016 -10.547 1 94.88 181 GLY B CA 1
ATOM 3975 C C . GLY B 1 181 ? -11.805 -19.047 -9.992 1 94.88 181 GLY B C 1
ATOM 3976 O O . GLY B 1 181 ? -12.031 -19.594 -8.914 1 94.88 181 GLY B O 1
ATOM 3977 N N . GLY B 1 182 ? -10.812 -19.406 -10.867 1 94.81 182 GLY B N 1
ATOM 3978 C CA . GLY B 1 182 ? -9.828 -20.422 -10.523 1 94.81 182 GLY B CA 1
ATOM 3979 C C . GLY B 1 182 ? -9.102 -20.141 -9.219 1 94.81 182 GLY B C 1
ATOM 3980 O O . GLY B 1 182 ? -8.906 -21.031 -8.398 1 94.81 182 GLY B O 1
ATOM 3981 N N . LEU B 1 183 ? -8.703 -18.922 -9 1 96.56 183 LEU B N 1
ATOM 3982 C CA . LEU B 1 183 ? -8.047 -18.531 -7.758 1 96.56 183 LEU B CA 1
ATOM 3983 C C . LEU B 1 183 ? -9.078 -18.203 -6.684 1 96.56 183 LEU B C 1
ATOM 3985 O O . LEU B 1 183 ? -8.906 -18.578 -5.52 1 96.56 183 LEU B O 1
ATOM 3989 N N . GLY B 1 184 ? -10.117 -17.578 -7.121 1 97.75 184 GLY B N 1
ATOM 3990 C CA . GLY B 1 184 ? -11.078 -17 -6.203 1 97.75 184 GLY B CA 1
ATOM 3991 C C . GLY B 1 184 ? -11.758 -18.031 -5.312 1 97.75 184 GLY B C 1
ATOM 3992 O O . GLY B 1 184 ? -11.93 -17.797 -4.113 1 97.75 184 GLY B O 1
ATOM 3993 N N . HIS B 1 185 ? -12.172 -19.156 -5.883 1 98.19 185 HIS B N 1
ATOM 3994 C CA . HIS B 1 185 ? -12.906 -20.141 -5.086 1 98.19 185 HIS B CA 1
ATOM 3995 C C . HIS B 1 185 ? -12.023 -20.719 -3.992 1 98.19 185 HIS B C 1
ATOM 3997 O O . HIS B 1 185 ? -12.516 -21.109 -2.932 1 98.19 185 HIS B O 1
ATOM 4003 N N . LEU B 1 186 ? -10.719 -20.797 -4.242 1 98.62 186 LEU B N 1
ATOM 4004 C CA . LEU B 1 186 ? -9.781 -21.219 -3.207 1 98.62 186 LEU B CA 1
ATOM 4005 C C . LEU B 1 186 ? -9.617 -20.125 -2.146 1 98.62 186 LEU B C 1
ATOM 4007 O O . LEU B 1 186 ? -9.523 -20.438 -0.954 1 98.62 186 LEU B O 1
ATOM 4011 N N . GLY B 1 187 ? -9.586 -18.906 -2.623 1 98.75 187 GLY B N 1
ATOM 4012 C CA . GLY B 1 187 ? -9.492 -17.781 -1.7 1 98.75 187 GLY B CA 1
ATOM 4013 C C . GLY B 1 187 ? -10.625 -17.734 -0.692 1 98.75 187 GLY B C 1
ATOM 4014 O O . GLY B 1 187 ? -10.406 -17.453 0.485 1 98.75 187 GLY B O 1
ATOM 4015 N N . VAL B 1 188 ? -11.836 -18.031 -1.148 1 98.81 188 VAL B N 1
ATOM 4016 C CA . VAL B 1 188 ? -12.992 -18.078 -0.259 1 98.81 188 VAL B CA 1
ATOM 4017 C C . VAL B 1 188 ? -12.75 -19.094 0.85 1 98.81 188 VAL B C 1
ATOM 4019 O O . VAL B 1 188 ? -12.883 -18.781 2.035 1 98.81 188 VAL B O 1
ATOM 4022 N N . GLN B 1 189 ? -12.344 -20.266 0.487 1 98.88 189 GLN B N 1
ATOM 4023 C CA . GLN B 1 189 ? -12.141 -21.344 1.449 1 98.88 189 GLN B CA 1
ATOM 4024 C C . GLN B 1 189 ? -11.016 -21 2.426 1 98.88 189 GLN B C 1
ATOM 4026 O O . GLN B 1 189 ? -11.156 -21.203 3.635 1 98.88 189 GLN B O 1
ATOM 4031 N N . ILE B 1 190 ? -9.898 -20.531 1.896 1 98.88 190 ILE B N 1
ATOM 4032 C CA . ILE B 1 190 ? -8.734 -20.203 2.717 1 98.88 190 ILE B CA 1
ATOM 4033 C C . ILE B 1 190 ? -9.102 -19.109 3.721 1 98.88 190 ILE B C 1
ATOM 4035 O O . ILE B 1 190 ? -8.742 -19.203 4.898 1 98.88 190 ILE B O 1
ATOM 4039 N N . ALA B 1 191 ? -9.82 -18.094 3.242 1 98.81 191 ALA B N 1
ATOM 4040 C CA . ALA B 1 191 ? -10.242 -17 4.109 1 98.81 191 ALA B CA 1
ATOM 4041 C C . ALA B 1 191 ? -11.156 -17.5 5.227 1 98.81 191 ALA B C 1
ATOM 4043 O O . ALA B 1 191 ? -10.984 -17.125 6.387 1 98.81 191 ALA B O 1
ATOM 4044 N N . ILE B 1 192 ? -12.078 -18.375 4.867 1 98.31 192 ILE B N 1
ATOM 4045 C CA . ILE B 1 192 ? -13 -18.938 5.848 1 98.31 192 ILE B CA 1
ATOM 4046 C C . ILE B 1 192 ? -12.234 -19.766 6.875 1 98.31 192 ILE B C 1
ATOM 4048 O O . ILE B 1 192 ? -12.5 -19.672 8.078 1 98.31 192 ILE B O 1
ATOM 4052 N N . ALA B 1 193 ? -11.312 -20.516 6.387 1 98 193 ALA B N 1
ATOM 4053 C CA . ALA B 1 193 ? -10.5 -21.344 7.277 1 98 193 ALA B CA 1
ATOM 4054 C C . ALA B 1 193 ? -9.742 -20.484 8.281 1 98 193 ALA B C 1
ATOM 4056 O O . ALA B 1 193 ? -9.367 -20.953 9.359 1 98 193 ALA B O 1
ATOM 4057 N N . GLN B 1 194 ? -9.492 -19.234 7.969 1 96.94 194 GLN B N 1
ATOM 4058 C CA . GLN B 1 194 ? -8.773 -18.328 8.852 1 96.94 194 GLN B CA 1
ATOM 4059 C C . GLN B 1 194 ? -9.734 -17.5 9.703 1 96.94 194 GLN B C 1
ATOM 4061 O O . GLN B 1 194 ? -9.312 -16.688 10.508 1 96.94 194 GLN B O 1
ATOM 4066 N N . GLY B 1 195 ? -11 -17.656 9.516 1 97.94 195 GLY B N 1
ATOM 4067 C CA . GLY B 1 195 ? -12.008 -17.062 10.383 1 97.94 195 GLY B CA 1
ATOM 4068 C C . GLY B 1 195 ? -12.531 -15.734 9.867 1 97.94 195 GLY B C 1
ATOM 4069 O O . GLY B 1 195 ? -13.094 -14.945 10.633 1 97.94 195 GLY B O 1
ATOM 4070 N N . TYR B 1 196 ? -12.367 -15.43 8.609 1 98.56 196 TYR B N 1
ATOM 4071 C CA . TYR B 1 196 ? -12.836 -14.164 8.055 1 98.56 196 TYR B CA 1
ATOM 4072 C C . TYR B 1 196 ? -14.25 -14.297 7.5 1 98.56 196 TYR B C 1
ATOM 4074 O O . TYR B 1 196 ? -14.711 -15.406 7.223 1 98.56 196 TYR B O 1
ATOM 4082 N N . ARG B 1 197 ? -14.969 -13.242 7.449 1 98.62 197 ARG B N 1
ATOM 4083 C CA . ARG B 1 197 ? -16.25 -13.148 6.77 1 98.62 197 ARG B CA 1
ATOM 4084 C C . ARG B 1 197 ? -16.078 -12.695 5.324 1 98.62 197 ARG B C 1
ATOM 4086 O O . ARG B 1 197 ? -15.664 -11.562 5.066 1 98.62 197 ARG B O 1
ATOM 4093 N N . VAL B 1 198 ? -16.484 -13.555 4.344 1 98.94 198 VAL B N 1
ATOM 4094 C CA . VAL B 1 198 ? -16.125 -13.312 2.951 1 98.94 198 VAL B CA 1
ATOM 4095 C C . VAL B 1 198 ? -17.344 -12.82 2.178 1 98.94 198 VAL B C 1
ATOM 4097 O O . VAL B 1 198 ? -18.422 -13.414 2.26 1 98.94 198 VAL B O 1
ATOM 4100 N N . ILE B 1 199 ? -17.219 -11.727 1.532 1 98.94 199 ILE B N 1
ATOM 4101 C CA . ILE B 1 199 ? -18.125 -11.289 0.481 1 98.94 199 ILE B CA 1
ATOM 4102 C C . ILE B 1 199 ? -17.531 -11.609 -0.887 1 98.94 199 ILE B C 1
ATOM 4104 O O . ILE B 1 199 ? -16.484 -11.078 -1.253 1 98.94 199 ILE B O 1
ATOM 4108 N N . ALA B 1 200 ? -18.219 -12.469 -1.62 1 98.88 200 ALA B N 1
ATOM 4109 C CA . ALA B 1 200 ? -17.766 -12.898 -2.939 1 98.88 200 ALA B CA 1
ATOM 4110 C C . ALA B 1 200 ? -18.375 -12.031 -4.039 1 98.88 200 ALA B C 1
ATOM 4112 O O . ALA B 1 200 ? -19.578 -11.766 -4.031 1 98.88 200 ALA B O 1
ATOM 4113 N N . VAL B 1 201 ? -17.531 -11.57 -4.914 1 98.81 201 VAL B N 1
ATOM 4114 C CA . VAL B 1 201 ? -18.016 -10.805 -6.059 1 98.81 201 VAL B CA 1
ATOM 4115 C C . VAL B 1 201 ? -17.656 -11.531 -7.355 1 98.81 201 VAL B C 1
ATOM 4117 O O . VAL B 1 201 ? -16.484 -11.844 -7.594 1 98.81 201 VAL B O 1
ATOM 4120 N N . ASP B 1 202 ? -18.578 -11.82 -8.094 1 97.69 202 ASP B N 1
ATOM 4121 C CA . ASP B 1 202 ? -18.469 -12.406 -9.422 1 97.69 202 ASP B CA 1
ATOM 4122 C C . ASP B 1 202 ? -19.797 -12.336 -10.164 1 97.69 202 ASP B C 1
ATOM 4124 O O . ASP B 1 202 ? -20.625 -11.477 -9.875 1 97.69 202 ASP B O 1
ATOM 4128 N N . THR B 1 203 ? -19.906 -13.086 -11.281 1 96.56 203 THR B N 1
ATOM 4129 C CA . THR B 1 203 ? -21.172 -13.062 -12 1 96.56 203 THR B CA 1
ATOM 4130 C C . THR B 1 203 ? -21.609 -14.477 -12.383 1 96.56 203 THR B C 1
ATOM 4132 O O . THR B 1 203 ? -20.766 -15.336 -12.648 1 96.56 203 THR B O 1
ATOM 4135 N N . GLY B 1 204 ? -22.922 -14.719 -12.359 1 95.31 204 GLY B N 1
ATOM 4136 C CA . GLY B 1 204 ? -23.516 -15.969 -12.805 1 95.31 204 GLY B CA 1
ATOM 4137 C C . GLY B 1 204 ? -23.922 -16.875 -11.664 1 95.31 204 GLY B C 1
ATOM 4138 O O . GLY B 1 204 ? -23.266 -16.891 -10.617 1 95.31 204 GLY B O 1
ATOM 4139 N N . GLU B 1 205 ? -24.906 -17.719 -11.922 1 96.06 205 GLU B N 1
ATOM 4140 C CA . GLU B 1 205 ? -25.5 -18.562 -10.883 1 96.06 205 GLU B CA 1
ATOM 4141 C C . GLU B 1 205 ? -24.547 -19.672 -10.469 1 96.06 205 GLU B C 1
ATOM 4143 O O . GLU B 1 205 ? -24.516 -20.062 -9.305 1 96.06 205 GLU B O 1
ATOM 4148 N N . ASP B 1 206 ? -23.844 -20.172 -11.391 1 95 206 ASP B N 1
ATOM 4149 C CA . ASP B 1 206 ? -22.891 -21.234 -11.07 1 95 206 ASP B CA 1
ATOM 4150 C C . ASP B 1 206 ? -21.844 -20.734 -10.07 1 95 206 ASP B C 1
ATOM 4152 O O . ASP B 1 206 ? -21.562 -21.422 -9.078 1 95 206 ASP B O 1
ATOM 4156 N N . LYS B 1 207 ? -21.344 -19.578 -10.344 1 96.06 207 LYS B N 1
ATOM 4157 C CA . LYS B 1 207 ? -20.328 -19.016 -9.453 1 96.06 207 LYS B CA 1
ATOM 4158 C C . LYS B 1 207 ? -20.938 -18.641 -8.102 1 96.06 207 LYS B C 1
ATOM 4160 O O . LYS B 1 207 ? -20.297 -18.781 -7.062 1 96.06 207 LYS B O 1
ATOM 4165 N N . ARG B 1 208 ? -22.156 -18.156 -8.148 1 97.62 208 ARG B N 1
ATOM 4166 C CA . ARG B 1 208 ? -22.859 -17.875 -6.902 1 97.62 208 ARG B CA 1
ATOM 4167 C C . ARG B 1 208 ? -22.938 -19.125 -6.027 1 97.62 208 ARG B C 1
ATOM 4169 O O . ARG B 1 208 ? -22.578 -19.094 -4.852 1 97.62 208 ARG B O 1
ATOM 4176 N N . ARG B 1 209 ? -23.391 -20.172 -6.633 1 97.19 209 ARG B N 1
ATOM 4177 C CA . ARG B 1 209 ? -23.547 -21.422 -5.906 1 97.19 209 ARG B CA 1
ATOM 4178 C C . ARG B 1 209 ? -22.234 -21.891 -5.316 1 97.19 209 ARG B C 1
ATOM 4180 O O . ARG B 1 209 ? -22.156 -22.25 -4.141 1 97.19 209 ARG B O 1
ATOM 4187 N N . ILE B 1 210 ? -21.203 -21.797 -6.094 1 95.75 210 ILE B N 1
ATOM 4188 C CA . ILE B 1 210 ? -19.875 -22.281 -5.699 1 95.75 210 ILE B CA 1
ATOM 4189 C C . ILE B 1 210 ? -19.359 -21.453 -4.523 1 95.75 210 ILE B C 1
ATOM 4191 O O . ILE B 1 210 ? -18.922 -22.016 -3.514 1 95.75 210 ILE B O 1
ATOM 4195 N N . CYS B 1 211 ? -19.453 -20.156 -4.605 1 98.12 211 CYS B N 1
ATOM 4196 C CA . CYS B 1 211 ? -18.922 -19.266 -3.574 1 98.12 211 CYS B CA 1
ATOM 4197 C C . CYS B 1 211 ? -19.672 -19.453 -2.258 1 98.12 211 CYS B C 1
ATOM 4199 O O . CYS B 1 211 ? -19.047 -19.547 -1.195 1 98.12 211 CYS B O 1
ATOM 4201 N N . LEU B 1 212 ? -21 -19.578 -2.357 1 98.5 212 LEU B N 1
ATOM 4202 C CA . LEU B 1 212 ? -21.797 -19.75 -1.152 1 98.5 212 LEU B CA 1
ATOM 4203 C C . LEU B 1 212 ? -21.562 -21.125 -0.535 1 98.5 212 LEU B C 1
ATOM 4205 O O . LEU B 1 212 ? -21.453 -21.25 0.687 1 98.5 212 LEU B O 1
ATOM 4209 N N . GLU B 1 213 ? -21.438 -22.125 -1.381 1 97.31 213 GLU B N 1
ATOM 4210 C CA . GLU B 1 213 ? -21.156 -23.469 -0.91 1 97.31 213 GLU B CA 1
ATOM 4211 C C . GLU B 1 213 ? -19.828 -23.531 -0.167 1 97.31 213 GLU B C 1
ATOM 4213 O O . GLU B 1 213 ? -19.688 -24.266 0.813 1 97.31 213 GLU B O 1
ATOM 4218 N N . PHE B 1 214 ? -18.875 -22.75 -0.619 1 97.44 214 PHE B N 1
ATOM 4219 C CA . PHE B 1 214 ? -17.547 -22.781 -0.024 1 97.44 214 PHE B CA 1
ATOM 4220 C C . PHE B 1 214 ? -17.469 -21.875 1.191 1 97.44 214 PHE B C 1
ATOM 4222 O O . PHE B 1 214 ? -16.422 -21.766 1.831 1 97.44 214 PHE B O 1
ATOM 4229 N N . GLY B 1 215 ? -18.547 -21.141 1.505 1 97.88 215 GLY B N 1
ATOM 4230 C CA . GLY B 1 215 ? -18.625 -20.531 2.822 1 97.88 215 GLY B CA 1
ATOM 4231 C C . GLY B 1 215 ? -18.734 -19.016 2.773 1 97.88 215 GLY B C 1
ATOM 4232 O O . GLY B 1 215 ? -18.797 -18.359 3.814 1 97.88 215 GLY B O 1
ATOM 4233 N N . ALA B 1 216 ? -18.75 -18.438 1.609 1 98.75 216 ALA B N 1
ATOM 4234 C CA . ALA B 1 216 ? -18.938 -16.984 1.547 1 98.75 216 ALA B CA 1
ATOM 4235 C C . ALA B 1 216 ? -20.234 -16.578 2.244 1 98.75 216 ALA B C 1
ATOM 4237 O O . ALA B 1 216 ? -21.266 -17.234 2.104 1 98.75 216 ALA B O 1
ATOM 4238 N N . VAL B 1 217 ? -20.156 -15.5 2.988 1 98.31 217 VAL B N 1
ATOM 4239 C CA . VAL B 1 217 ? -21.312 -15 3.713 1 98.31 217 VAL B CA 1
ATOM 4240 C C . VAL B 1 217 ? -22.328 -14.414 2.73 1 98.31 217 VAL B C 1
ATOM 4242 O O . VAL B 1 217 ? -23.531 -14.508 2.943 1 98.31 217 VAL B O 1
ATOM 4245 N N . HIS B 1 218 ? -21.828 -13.828 1.678 1 98.62 218 HIS B N 1
ATOM 4246 C CA . HIS B 1 218 ? -22.656 -13.156 0.688 1 98.62 218 HIS B CA 1
ATOM 4247 C C . HIS B 1 218 ? -22 -13.188 -0.691 1 98.62 218 HIS B C 1
ATOM 4249 O O . HIS B 1 218 ? -20.781 -13.266 -0.802 1 98.62 218 HIS B O 1
ATOM 4255 N N . PHE B 1 219 ? -22.906 -13.289 -1.675 1 98.81 219 PHE B N 1
ATOM 4256 C CA . PHE B 1 219 ? -22.469 -13.203 -3.064 1 98.81 219 PHE B CA 1
ATOM 4257 C C . PHE B 1 219 ? -23.125 -12.016 -3.762 1 98.81 219 PHE B C 1
ATOM 4259 O O . PHE B 1 219 ? -24.328 -11.789 -3.629 1 98.81 219 PHE B O 1
ATOM 4266 N N . ILE B 1 220 ? -22.297 -11.227 -4.445 1 98.81 220 ILE B N 1
ATOM 4267 C CA . ILE B 1 220 ? -22.781 -10.086 -5.207 1 98.81 220 ILE B CA 1
ATOM 4268 C C . ILE B 1 220 ? -22.484 -10.289 -6.691 1 98.81 220 ILE B C 1
ATOM 4270 O O . ILE B 1 220 ? -21.312 -10.422 -7.074 1 98.81 220 ILE B O 1
ATOM 4274 N N . ASP B 1 221 ? -23.516 -10.305 -7.523 1 98.62 221 ASP B N 1
ATOM 4275 C CA . ASP B 1 221 ? -23.344 -10.32 -8.969 1 98.62 221 ASP B CA 1
ATOM 4276 C C . ASP B 1 221 ? -23.047 -8.922 -9.508 1 98.62 221 ASP B C 1
ATOM 4278 O O . ASP B 1 221 ? -23.938 -8.07 -9.562 1 98.62 221 ASP B O 1
ATOM 4282 N N . TYR B 1 222 ? -21.797 -8.703 -9.945 1 97.69 222 TYR B N 1
ATOM 4283 C CA . TYR B 1 222 ? -21.375 -7.344 -10.25 1 97.69 222 TYR B CA 1
ATOM 4284 C C . TYR B 1 222 ? -22.062 -6.828 -11.508 1 97.69 222 TYR B C 1
ATOM 4286 O O . TYR B 1 222 ? -22.016 -5.629 -11.797 1 97.69 222 TYR B O 1
ATOM 4294 N N . LEU B 1 223 ? -22.672 -7.68 -12.344 1 97 223 LEU B N 1
ATOM 4295 C CA . LEU B 1 223 ? -23.391 -7.234 -13.531 1 97 223 LEU B CA 1
ATOM 4296 C C . LEU B 1 223 ? -24.828 -6.844 -13.18 1 97 223 LEU B C 1
ATOM 4298 O O . LEU B 1 223 ? -25.438 -6.023 -13.867 1 97 223 LEU B O 1
ATOM 4302 N N . ALA B 1 224 ? -25.312 -7.41 -12.078 1 96.75 224 ALA B N 1
ATOM 4303 C CA . ALA B 1 224 ? -26.734 -7.258 -11.781 1 96.75 224 ALA B CA 1
ATOM 4304 C C . ALA B 1 224 ? -26.953 -6.359 -10.57 1 96.75 224 ALA B C 1
ATOM 4306 O O . ALA B 1 224 ? -28.062 -5.871 -10.336 1 96.75 224 ALA B O 1
ATOM 4307 N N . GLU B 1 225 ? -25.922 -6.188 -9.805 1 96.81 225 GLU B N 1
ATOM 4308 C CA . GLU B 1 225 ? -26.094 -5.512 -8.523 1 96.81 225 GLU B CA 1
ATOM 4309 C C . GLU B 1 225 ? -25.078 -4.387 -8.352 1 96.81 225 GLU B C 1
ATOM 4311 O O . GLU B 1 225 ? -24.062 -4.355 -9.047 1 96.81 225 GLU B O 1
ATOM 4316 N N . ASP B 1 226 ? -25.422 -3.43 -7.438 1 97.62 226 ASP B N 1
ATOM 4317 C CA . ASP B 1 226 ? -24.484 -2.393 -7.02 1 97.62 226 ASP B CA 1
ATOM 4318 C C . ASP B 1 226 ? -23.531 -2.914 -5.945 1 97.62 226 ASP B C 1
ATOM 4320 O O . ASP B 1 226 ? -23.859 -2.932 -4.762 1 97.62 226 ASP B O 1
ATOM 4324 N N . VAL B 1 227 ? -22.359 -3.246 -6.344 1 98.38 227 VAL B N 1
ATOM 4325 C CA . VAL B 1 227 ? -21.406 -3.918 -5.457 1 98.38 227 VAL B CA 1
ATOM 4326 C C . VAL B 1 227 ? -21.125 -3.035 -4.246 1 98.38 227 VAL B C 1
ATOM 4328 O O . VAL B 1 227 ? -21.234 -3.486 -3.104 1 98.38 227 VAL B O 1
ATOM 4331 N N . SER B 1 228 ? -20.766 -1.771 -4.484 1 97.75 228 SER B N 1
ATOM 4332 C CA . SER B 1 228 ? -20.391 -0.868 -3.398 1 97.75 228 SER B CA 1
ATOM 4333 C C . SER B 1 228 ? -21.547 -0.644 -2.441 1 97.75 228 SER B C 1
ATOM 4335 O O . SER B 1 228 ? -21.375 -0.633 -1.223 1 97.75 228 SER B O 1
ATOM 4337 N N . GLY B 1 229 ? -22.703 -0.39 -2.988 1 97.81 229 GLY B N 1
ATOM 4338 C CA . GLY B 1 229 ? -23.891 -0.216 -2.156 1 97.81 229 GLY B CA 1
ATOM 4339 C C . GLY B 1 229 ? -24.188 -1.423 -1.289 1 97.81 229 GLY B C 1
ATOM 4340 O O . GLY B 1 229 ? -24.484 -1.28 -0.103 1 97.81 229 GLY B O 1
ATOM 4341 N N . GLU B 1 230 ? -24.109 -2.656 -1.882 1 98.25 230 GLU B N 1
ATOM 4342 C CA . GLU B 1 230 ? -24.375 -3.887 -1.139 1 98.25 230 GLU B CA 1
ATOM 4343 C C . GLU B 1 230 ? -23.344 -4.094 -0.034 1 98.25 230 GLU B C 1
ATOM 4345 O O . GLU B 1 230 ? -23.688 -4.504 1.075 1 98.25 230 GLU B O 1
ATOM 4350 N N . VAL B 1 231 ? -22.078 -3.822 -0.327 1 98.56 231 VAL B N 1
ATOM 4351 C CA . VAL B 1 231 ? -21.016 -3.965 0.662 1 98.56 231 VAL B CA 1
ATOM 4352 C C . VAL B 1 231 ? -21.266 -3.016 1.831 1 98.56 231 VAL B C 1
ATOM 4354 O O . VAL B 1 231 ? -21.125 -3.402 2.994 1 98.56 231 VAL B O 1
ATOM 4357 N N . THR B 1 232 ? -21.578 -1.766 1.534 1 96.88 232 THR B N 1
ATOM 4358 C CA . THR B 1 232 ? -21.859 -0.781 2.574 1 96.88 232 THR B CA 1
ATOM 4359 C C . THR B 1 232 ? -23.016 -1.233 3.451 1 96.88 232 THR B C 1
ATOM 4361 O O . THR B 1 232 ? -22.984 -1.086 4.676 1 96.88 232 THR B O 1
ATOM 4364 N N . ARG B 1 233 ? -24.062 -1.754 2.826 1 97.19 233 ARG B N 1
ATOM 4365 C CA . ARG B 1 233 ? -25.219 -2.25 3.564 1 97.19 233 ARG B CA 1
ATOM 4366 C C . ARG B 1 233 ? -24.812 -3.361 4.527 1 97.19 233 ARG B C 1
ATOM 4368 O O . ARG B 1 233 ? -25.25 -3.383 5.68 1 97.19 233 ARG B O 1
ATOM 4375 N N . LEU B 1 234 ? -23.938 -4.227 4.121 1 97.5 234 LEU B N 1
ATOM 4376 C CA . LEU B 1 234 ? -23.562 -5.402 4.898 1 97.5 234 LEU B CA 1
ATOM 4377 C C . LEU B 1 234 ? -22.578 -5.023 6 1 97.5 234 LEU B C 1
ATOM 4379 O O . LEU B 1 234 ? -22.594 -5.609 7.082 1 97.5 234 LEU B O 1
ATOM 4383 N N . THR B 1 235 ? -21.656 -4.051 5.812 1 96.88 235 THR B N 1
ATOM 4384 C CA . THR B 1 235 ? -20.5 -3.844 6.691 1 96.88 235 THR B CA 1
ATOM 4385 C C . THR B 1 235 ? -20.562 -2.467 7.344 1 96.88 235 THR B C 1
ATOM 4387 O O . THR B 1 235 ? -19.828 -2.186 8.289 1 96.88 235 THR B O 1
ATOM 4390 N N . SER B 1 236 ? -21.297 -1.518 6.871 1 91.94 236 SER B N 1
ATOM 4391 C CA . SER B 1 236 ? -21.484 -0.14 7.316 1 91.94 236 SER B CA 1
ATOM 4392 C C . SER B 1 236 ? -20.328 0.749 6.855 1 91.94 236 SER B C 1
ATOM 4394 O O . SER B 1 236 ? -20.531 1.693 6.09 1 91.94 236 SER B O 1
ATOM 4396 N N . LEU B 1 237 ? -19.078 0.371 7.195 1 95.5 237 LEU B N 1
ATOM 4397 C CA . LEU B 1 237 ? -17.953 1.256 6.902 1 95.5 237 LEU B CA 1
ATOM 4398 C C . LEU B 1 237 ? -17.109 0.702 5.762 1 95.5 237 LEU B C 1
ATOM 4400 O O . LEU B 1 237 ? -16.078 1.276 5.414 1 95.5 237 LEU B O 1
ATOM 4404 N N . GLY B 1 238 ? -17.531 -0.43 5.129 1 98.12 238 GLY B N 1
ATOM 4405 C CA . GLY B 1 238 ? -16.703 -1.091 4.121 1 98.12 238 GLY B CA 1
ATOM 4406 C C . GLY B 1 238 ? -15.961 -2.299 4.66 1 98.12 238 GLY B C 1
ATOM 4407 O O . GLY B 1 238 ? -15.969 -2.555 5.863 1 98.12 238 GLY B O 1
ATOM 4408 N N . VAL B 1 239 ? -15.336 -2.984 3.795 1 98.81 239 VAL B N 1
ATOM 4409 C CA . VAL B 1 239 ? -14.633 -4.203 4.184 1 98.81 239 VAL B CA 1
ATOM 4410 C C . VAL B 1 239 ? -13.234 -3.852 4.691 1 98.81 239 VAL B C 1
ATOM 4412 O O . VAL B 1 239 ? -12.672 -2.816 4.328 1 98.81 239 VAL B O 1
ATOM 4415 N N . HIS B 1 240 ? -12.672 -4.777 5.523 1 98.69 240 HIS B N 1
ATOM 4416 C CA . HIS B 1 240 ? -11.344 -4.594 6.102 1 98.69 240 HIS B CA 1
ATOM 4417 C C . HIS B 1 240 ? -10.25 -4.809 5.055 1 98.69 240 HIS B C 1
ATOM 4419 O O . HIS B 1 240 ? -9.219 -4.133 5.082 1 98.69 240 HIS B O 1
ATOM 4425 N N . GLY B 1 241 ? -10.477 -5.727 4.219 1 98.81 241 GLY B N 1
ATOM 4426 C CA . GLY B 1 241 ? -9.516 -6.062 3.182 1 98.81 241 GLY B CA 1
ATOM 4427 C C . GLY B 1 241 ? -10.164 -6.52 1.89 1 98.81 241 GLY B C 1
ATOM 4428 O O . GLY B 1 241 ? -11.32 -6.957 1.889 1 98.81 241 GLY B O 1
ATOM 4429 N N . VAL B 1 242 ? -9.469 -6.379 0.802 1 98.94 242 VAL B N 1
ATOM 4430 C CA . VAL B 1 242 ? -9.852 -6.887 -0.51 1 98.94 242 VAL B CA 1
ATOM 4431 C C . VAL B 1 242 ? -8.703 -7.688 -1.114 1 98.94 242 VAL B C 1
ATOM 4433 O O . VAL B 1 242 ? -7.547 -7.258 -1.066 1 98.94 242 VAL B O 1
ATOM 4436 N N . ILE B 1 243 ? -8.969 -8.852 -1.582 1 98.88 243 ILE B N 1
ATOM 4437 C CA . ILE B 1 243 ? -8.062 -9.594 -2.449 1 98.88 243 ILE B CA 1
ATOM 4438 C C . ILE B 1 243 ? -8.57 -9.555 -3.889 1 98.88 243 ILE B C 1
ATOM 4440 O O . ILE B 1 243 ? -9.523 -10.25 -4.238 1 98.88 243 ILE B O 1
ATOM 4444 N N . CYS B 1 244 ? -7.914 -8.828 -4.711 1 98.62 244 CYS B N 1
ATOM 4445 C CA . CYS B 1 244 ? -8.398 -8.68 -6.082 1 98.62 244 CYS B CA 1
ATOM 4446 C C . CYS B 1 244 ? -7.75 -9.711 -7 1 98.62 244 CYS B C 1
ATOM 4448 O O . CYS B 1 244 ? -6.602 -9.547 -7.414 1 98.62 244 CYS B O 1
ATOM 4450 N N . THR B 1 245 ? -8.5 -10.68 -7.336 1 96.94 245 THR B N 1
ATOM 4451 C CA . THR B 1 245 ? -7.988 -11.734 -8.203 1 96.94 245 THR B CA 1
ATOM 4452 C C . THR B 1 245 ? -8.312 -11.438 -9.664 1 96.94 245 THR B C 1
ATOM 4454 O O . THR B 1 245 ? -7.652 -11.961 -10.57 1 96.94 245 THR B O 1
ATOM 4457 N N . ALA B 1 246 ? -9.375 -10.68 -9.836 1 93.62 246 ALA B N 1
ATOM 4458 C CA . ALA B 1 246 ? -9.75 -10.273 -11.188 1 93.62 246 ALA B CA 1
ATOM 4459 C C . ALA B 1 246 ? -8.789 -9.227 -11.734 1 93.62 246 ALA B C 1
ATOM 4461 O O . ALA B 1 246 ? -8.469 -8.25 -11.047 1 93.62 246 ALA B O 1
ATOM 4462 N N . GLY B 1 247 ? -8.312 -9.375 -12.945 1 92.62 247 GLY B N 1
ATOM 4463 C CA . GLY B 1 247 ? -7.336 -8.461 -13.516 1 92.62 247 GLY B CA 1
ATOM 4464 C C . GLY B 1 247 ? -7.969 -7.301 -14.258 1 92.62 247 GLY B C 1
ATOM 4465 O O . GLY B 1 247 ? -7.301 -6.609 -15.031 1 92.62 247 GLY B O 1
ATOM 4466 N N . SER B 1 248 ? -9.258 -7.094 -14.047 1 95.75 248 SER B N 1
ATOM 4467 C CA . SER B 1 248 ? -9.906 -5.965 -14.719 1 95.75 248 SER B CA 1
ATOM 4468 C C . SER B 1 248 ? -9.797 -4.695 -13.883 1 95.75 248 SER B C 1
ATOM 4470 O O . SER B 1 248 ? -9.828 -4.75 -12.648 1 95.75 248 SER B O 1
ATOM 4472 N N . ILE B 1 249 ? -9.75 -3.584 -14.555 1 97.44 249 ILE B N 1
ATOM 4473 C CA . ILE B 1 249 ? -9.68 -2.307 -13.852 1 97.44 249 ILE B CA 1
ATOM 4474 C C . ILE B 1 249 ? -10.984 -2.053 -13.109 1 97.44 249 ILE B C 1
ATOM 4476 O O . ILE B 1 249 ? -10.992 -1.479 -12.016 1 97.44 249 ILE B O 1
ATOM 4480 N N . ALA B 1 250 ? -12.078 -2.572 -13.656 1 97.31 250 ALA B N 1
ATOM 4481 C CA . ALA B 1 250 ? -13.375 -2.461 -12.992 1 97.31 250 ALA B CA 1
ATOM 4482 C C . ALA B 1 250 ? -13.352 -3.146 -11.625 1 97.31 250 ALA B C 1
ATOM 4484 O O . ALA B 1 250 ? -13.945 -2.646 -10.664 1 97.31 250 ALA B O 1
ATOM 4485 N N . ALA B 1 251 ? -12.742 -4.266 -11.531 1 97.88 251 ALA B N 1
ATOM 4486 C CA . ALA B 1 251 ? -12.633 -4.973 -10.258 1 97.88 251 ALA B CA 1
ATOM 4487 C C . ALA B 1 251 ? -11.82 -4.16 -9.258 1 97.88 251 ALA B C 1
ATOM 4489 O O . ALA B 1 251 ? -12.164 -4.105 -8.07 1 97.88 251 ALA B O 1
ATOM 4490 N N . TYR B 1 252 ? -10.773 -3.547 -9.742 1 98.56 252 TYR B N 1
ATOM 4491 C CA . TYR B 1 252 ? -9.961 -2.711 -8.867 1 98.56 252 TYR B CA 1
ATOM 4492 C C . TYR B 1 252 ? -10.719 -1.46 -8.445 1 98.56 252 TYR B C 1
ATOM 4494 O O . TYR B 1 252 ? -10.547 -0.965 -7.332 1 98.56 252 TYR B O 1
ATOM 4502 N N . GLN B 1 253 ? -11.531 -0.929 -9.328 1 98 253 GLN B N 1
ATOM 4503 C CA . GLN B 1 253 ? -12.406 0.174 -8.945 1 98 253 GLN B CA 1
ATOM 4504 C C . GLN B 1 253 ? -13.352 -0.242 -7.828 1 98 253 GLN B C 1
ATOM 4506 O O . GLN B 1 253 ? -13.547 0.499 -6.863 1 98 253 GLN B O 1
ATOM 4511 N N . GLN B 1 254 ? -13.898 -1.424 -7.961 1 97.81 254 GLN B N 1
ATOM 4512 C CA . GLN B 1 254 ? -14.766 -1.956 -6.918 1 97.81 254 GLN B CA 1
ATOM 4513 C C . GLN B 1 254 ? -14.016 -2.121 -5.602 1 97.81 254 GLN B C 1
ATOM 4515 O O . GLN B 1 254 ? -14.539 -1.8 -4.531 1 97.81 254 GLN B O 1
ATOM 4520 N N . ALA B 1 255 ? -12.82 -2.652 -5.719 1 98.56 255 ALA B N 1
ATOM 4521 C CA . ALA B 1 255 ? -11.984 -2.828 -4.531 1 98.56 255 ALA B CA 1
ATOM 4522 C C . ALA B 1 255 ? -11.797 -1.506 -3.791 1 98.56 255 ALA B C 1
ATOM 4524 O O . ALA B 1 255 ? -12.008 -1.433 -2.578 1 98.56 255 ALA B O 1
ATOM 4525 N N . ALA B 1 256 ? -11.484 -0.469 -4.523 1 98.31 256 ALA B N 1
ATOM 4526 C CA . ALA B 1 256 ? -11.234 0.851 -3.949 1 98.31 256 ALA B CA 1
ATOM 4527 C C . ALA B 1 256 ? -12.5 1.427 -3.322 1 98.31 256 ALA B C 1
ATOM 4529 O O . ALA B 1 256 ? -12.438 2.096 -2.287 1 98.31 256 ALA B O 1
ATOM 4530 N N . GLN B 1 257 ? -13.594 1.189 -3.922 1 98.19 257 GLN B N 1
ATOM 4531 C CA . GLN B 1 257 ? -14.859 1.745 -3.455 1 98.19 257 GLN B CA 1
ATOM 4532 C C . GLN B 1 257 ? -15.352 1.019 -2.207 1 98.19 257 GLN B C 1
ATOM 4534 O O . GLN B 1 257 ? -16.047 1.606 -1.373 1 98.19 257 GLN B O 1
ATOM 4539 N N . CYS B 1 258 ? -14.977 -0.252 -2.072 1 98.81 258 CYS B N 1
ATOM 4540 C CA . CYS B 1 258 ? -15.594 -1.099 -1.053 1 98.81 258 CYS B CA 1
ATOM 4541 C C . CYS B 1 258 ? -14.727 -1.155 0.199 1 98.81 258 CYS B C 1
ATOM 4543 O O . CYS B 1 258 ? -15.211 -1.486 1.282 1 98.81 258 CYS B O 1
ATOM 4545 N N . VAL B 1 259 ? -13.461 -0.936 0.042 1 98.81 259 VAL B N 1
ATOM 4546 C CA . VAL B 1 259 ? -12.562 -1.062 1.188 1 98.81 259 VAL B CA 1
ATOM 4547 C C . VAL B 1 259 ? -12.758 0.121 2.131 1 98.81 259 VAL B C 1
ATOM 4549 O O . VAL B 1 259 ? -12.945 1.255 1.685 1 98.81 259 VAL B O 1
ATOM 4552 N N . ARG B 1 260 ? -12.742 -0.115 3.4 1 98.5 260 ARG B N 1
ATOM 4553 C CA . ARG B 1 260 ? -12.93 0.938 4.395 1 98.5 260 ARG B CA 1
ATOM 4554 C C . ARG B 1 260 ? -11.664 1.773 4.551 1 98.5 260 ARG B C 1
ATOM 4556 O O . ARG B 1 260 ? -10.602 1.401 4.047 1 98.5 260 ARG B O 1
ATOM 4563 N N . ASN B 1 261 ? -11.781 2.924 5.25 1 98.5 261 ASN B N 1
ATOM 4564 C CA . ASN B 1 261 ? -10.586 3.646 5.66 1 98.5 261 ASN B CA 1
ATOM 4565 C C . ASN B 1 261 ? -9.633 2.75 6.449 1 98.5 261 ASN B C 1
ATOM 4567 O O . ASN B 1 261 ? -10.078 1.888 7.211 1 98.5 261 ASN B O 1
ATOM 4571 N N . ALA B 1 262 ? -8.352 2.977 6.227 1 98.25 262 ALA B N 1
ATOM 4572 C CA . ALA B 1 262 ? -7.293 2.199 6.863 1 98.25 262 ALA B CA 1
ATOM 4573 C C . ALA B 1 262 ? -7.352 0.736 6.434 1 98.25 262 ALA B C 1
ATOM 4575 O O . ALA B 1 262 ? -6.82 -0.14 7.121 1 98.25 262 ALA B O 1
ATOM 4576 N N . GLY B 1 263 ? -8.055 0.444 5.359 1 98.62 263 GLY B N 1
ATOM 4577 C CA . GLY B 1 263 ? -8.141 -0.921 4.863 1 98.62 263 GLY B CA 1
ATOM 4578 C C . GLY B 1 263 ? -7.012 -1.283 3.914 1 98.62 263 GLY B C 1
ATOM 4579 O O . GLY B 1 263 ? -6.168 -0.442 3.596 1 98.62 263 GLY B O 1
ATOM 4580 N N . THR B 1 264 ? -7.02 -2.547 3.48 1 98.81 264 THR B N 1
ATOM 4581 C CA . THR B 1 264 ? -5.934 -3.066 2.66 1 98.81 264 THR B CA 1
ATOM 4582 C C . THR B 1 264 ? -6.473 -3.717 1.39 1 98.81 264 THR B C 1
ATOM 4584 O O . THR B 1 264 ? -7.465 -4.449 1.435 1 98.81 264 THR B O 1
ATOM 4587 N N . ILE B 1 265 ? -5.914 -3.387 0.271 1 98.88 265 ILE B N 1
ATOM 4588 C CA . ILE B 1 265 ? -6.168 -4.055 -1 1 98.88 265 ILE B CA 1
ATOM 4589 C C . ILE B 1 265 ? -4.93 -4.828 -1.437 1 98.88 265 ILE B C 1
ATOM 4591 O O . ILE B 1 265 ? -3.83 -4.273 -1.493 1 98.88 265 ILE B O 1
ATOM 4595 N N . VAL B 1 266 ? -5.043 -6.078 -1.688 1 98.94 266 VAL B N 1
ATOM 4596 C CA . VAL B 1 266 ? -3.945 -6.883 -2.207 1 98.94 266 VAL B CA 1
ATOM 4597 C C . VAL B 1 266 ? -4.203 -7.223 -3.674 1 98.94 266 VAL B C 1
ATOM 4599 O O . VAL B 1 266 ? -5.273 -7.727 -4.023 1 98.94 266 VAL B O 1
ATOM 4602 N N . CYS B 1 267 ? -3.23 -6.969 -4.52 1 98.81 267 CYS B N 1
ATOM 4603 C CA . CYS B 1 267 ? -3.307 -7.184 -5.961 1 98.81 267 CYS B CA 1
ATOM 4604 C C . CYS B 1 267 ? -2.754 -8.547 -6.34 1 98.81 267 CYS B C 1
ATOM 4606 O O . CYS B 1 267 ? -1.604 -8.867 -6.027 1 98.81 267 CYS B O 1
ATOM 4608 N N . ILE B 1 268 ? -3.549 -9.328 -6.984 1 98.06 268 ILE B N 1
ATOM 4609 C CA . ILE B 1 268 ? -3.113 -10.578 -7.586 1 98.06 268 ILE B CA 1
ATOM 4610 C C . ILE B 1 268 ? -3.363 -10.547 -9.094 1 98.06 268 ILE B C 1
ATOM 4612 O O . ILE B 1 268 ? -2.479 -10.875 -9.883 1 98.06 268 ILE B O 1
ATOM 4616 N N . GLY B 1 269 ? -4.637 -10.141 -9.438 1 96.44 269 GLY B N 1
ATOM 4617 C CA . GLY B 1 269 ? -4.961 -10.016 -10.844 1 96.44 269 GLY B CA 1
ATOM 4618 C C . GLY B 1 269 ? -4.102 -9 -11.57 1 96.44 269 GLY B C 1
ATOM 4619 O O . GLY B 1 269 ? -4.074 -7.824 -11.195 1 96.44 269 GLY B O 1
ATOM 4620 N N . VAL B 1 270 ? -3.48 -9.383 -12.641 1 95.38 270 VAL B N 1
ATOM 4621 C CA . VAL B 1 270 ? -2.514 -8.508 -13.297 1 95.38 270 VAL B CA 1
ATOM 4622 C C . VAL B 1 270 ? -3.207 -7.703 -14.391 1 95.38 270 VAL B C 1
ATOM 4624 O O . VAL B 1 270 ? -4.09 -8.219 -15.086 1 95.38 270 VAL B O 1
ATOM 4627 N N . ASN B 1 271 ? -2.85 -6.488 -14.477 1 95.31 271 ASN B N 1
ATOM 4628 C CA . ASN B 1 271 ? -3.307 -5.539 -15.484 1 95.31 271 ASN B CA 1
ATOM 4629 C C . ASN B 1 271 ? -2.258 -4.461 -15.758 1 95.31 271 ASN B C 1
ATOM 4631 O O . ASN B 1 271 ? -1.697 -3.887 -14.82 1 95.31 271 ASN B O 1
ATOM 4635 N N . PRO B 1 272 ? -1.964 -4.199 -17.047 1 95.06 272 PRO B N 1
ATOM 4636 C CA . PRO B 1 272 ? -0.927 -3.211 -17.359 1 95.06 272 PRO B CA 1
ATOM 4637 C C . PRO B 1 272 ? -1.416 -1.774 -17.188 1 95.06 272 PRO B C 1
ATOM 4639 O O . PRO B 1 272 ? -0.61 -0.84 -17.172 1 95.06 272 PRO B O 1
ATOM 4642 N N . GLN B 1 273 ? -2.73 -1.58 -17.156 1 97.19 273 GLN B N 1
ATOM 4643 C CA . GLN B 1 273 ? -3.26 -0.235 -16.953 1 97.19 273 GLN B CA 1
ATOM 4644 C C . GLN B 1 273 ? -3.057 0.221 -15.508 1 97.19 273 GLN B C 1
ATOM 4646 O O . GLN B 1 273 ? -2.975 -0.604 -14.602 1 97.19 273 GLN B O 1
ATOM 4651 N N . ASN B 1 274 ? -3.004 1.509 -15.305 1 98 274 ASN B N 1
ATOM 4652 C CA . ASN B 1 274 ? -2.787 2.074 -13.977 1 98 274 ASN B CA 1
ATOM 4653 C C . ASN B 1 274 ? -3.92 1.714 -13.016 1 98 274 ASN B C 1
ATOM 4655 O O . ASN B 1 274 ? -5.074 1.602 -13.43 1 98 274 ASN B O 1
ATOM 4659 N N . LEU B 1 275 ? -3.58 1.616 -11.766 1 98.25 275 LEU B N 1
ATOM 4660 C CA . LEU B 1 275 ? -4.582 1.447 -10.719 1 98.25 275 LEU B CA 1
ATOM 4661 C C . LEU B 1 275 ? -5.543 2.633 -10.688 1 98.25 275 LEU B C 1
ATOM 4663 O O . LEU B 1 275 ? -5.121 3.783 -10.82 1 98.25 275 LEU B O 1
ATOM 4667 N N . PRO B 1 276 ? -6.828 2.357 -10.602 1 98.38 276 PRO B N 1
ATOM 4668 C CA . PRO B 1 276 ? -7.816 3.438 -10.531 1 98.38 276 PRO B CA 1
ATOM 4669 C C . PRO B 1 276 ? -7.965 4 -9.117 1 98.38 276 PRO B C 1
ATOM 4671 O O . PRO B 1 276 ? -9.086 4.16 -8.625 1 98.38 276 PRO B O 1
ATOM 4674 N N . ILE B 1 277 ? -6.926 4.324 -8.43 1 98.38 277 ILE B N 1
ATOM 4675 C CA . ILE B 1 277 ? -6.828 4.918 -7.102 1 98.38 277 ILE B CA 1
ATOM 4676 C C . ILE B 1 277 ? -5.855 6.094 -7.133 1 98.38 277 ILE B C 1
ATOM 4678 O O . ILE B 1 277 ? -4.75 5.98 -7.672 1 98.38 277 ILE B O 1
ATOM 4682 N N . SER B 1 278 ? -6.199 7.215 -6.574 1 98.38 278 SER B N 1
ATOM 4683 C CA . SER B 1 278 ? -5.371 8.414 -6.609 1 98.38 278 SER B CA 1
ATOM 4684 C C . SER B 1 278 ? -4.57 8.57 -5.32 1 98.38 278 SER B C 1
ATOM 4686 O O . SER B 1 278 ? -4.934 8.008 -4.285 1 98.38 278 SER B O 1
ATOM 4688 N N . PRO B 1 279 ? -3.455 9.367 -5.387 1 98.06 279 PRO B N 1
ATOM 4689 C CA . PRO B 1 279 ? -2.793 9.734 -4.129 1 98.06 279 PRO B CA 1
ATOM 4690 C C . PRO B 1 279 ? -3.744 10.391 -3.133 1 98.06 279 PRO B C 1
ATOM 4692 O O . PRO B 1 279 ? -3.633 10.156 -1.925 1 98.06 279 PRO B O 1
ATOM 4695 N N . LEU B 1 280 ? -4.672 11.18 -3.623 1 97.06 280 LEU B N 1
ATOM 4696 C CA . LEU B 1 280 ? -5.668 11.805 -2.764 1 97.06 280 LEU B CA 1
ATOM 4697 C C . LEU B 1 280 ? -6.461 10.758 -1.991 1 97.06 280 LEU B C 1
ATOM 4699 O O . LEU B 1 280 ? -6.605 10.859 -0.771 1 97.06 280 LEU B O 1
ATOM 4703 N N . ASP B 1 281 ? -6.922 9.734 -2.678 1 97.75 281 ASP B N 1
ATOM 4704 C CA . ASP B 1 281 ? -7.676 8.664 -2.035 1 97.75 281 ASP B CA 1
ATOM 4705 C C . ASP B 1 281 ? -6.816 7.918 -1.022 1 97.75 281 ASP B C 1
ATOM 4707 O O . ASP B 1 281 ? -7.266 7.633 0.09 1 97.75 281 ASP B O 1
ATOM 4711 N N . MET B 1 282 ? -5.613 7.609 -1.463 1 98.56 282 MET B N 1
ATOM 4712 C CA . MET B 1 282 ? -4.691 6.895 -0.584 1 98.56 282 MET B CA 1
ATOM 4713 C C . MET B 1 282 ? -4.496 7.645 0.729 1 98.56 282 MET B C 1
ATOM 4715 O O . MET B 1 282 ? -4.605 7.059 1.807 1 98.56 282 MET B O 1
ATOM 4719 N N . VAL B 1 283 ? -4.23 8.906 0.632 1 98 283 VAL B N 1
ATOM 4720 C CA . VAL B 1 283 ? -3.865 9.727 1.783 1 98 283 VAL B CA 1
ATOM 4721 C C . VAL B 1 283 ? -5.098 9.969 2.652 1 98 283 VAL B C 1
ATOM 4723 O O . VAL B 1 283 ? -5.062 9.75 3.865 1 98 283 VAL B O 1
ATOM 4726 N N . ARG B 1 284 ? -6.16 10.398 2.053 1 96.19 284 ARG B N 1
ATOM 4727 C CA . ARG B 1 284 ? -7.379 10.758 2.771 1 96.19 284 ARG B CA 1
ATOM 4728 C C . ARG B 1 284 ? -7.918 9.57 3.564 1 96.19 284 ARG B C 1
ATOM 4730 O O . ARG B 1 284 ? -8.43 9.742 4.676 1 96.19 284 ARG B O 1
ATOM 4737 N N . ARG B 1 285 ? -7.773 8.398 3.025 1 98.25 285 ARG B N 1
ATOM 4738 C CA . ARG B 1 285 ? -8.43 7.234 3.619 1 98.25 285 ARG B CA 1
ATOM 4739 C C . ARG B 1 285 ? -7.418 6.344 4.332 1 98.25 285 ARG B C 1
ATOM 4741 O O . ARG B 1 285 ? -7.797 5.355 4.969 1 98.25 285 ARG B O 1
ATOM 4748 N N . GLY B 1 286 ? -6.121 6.66 4.234 1 98.5 286 GLY B N 1
ATOM 4749 C CA . GLY B 1 286 ? -5.098 5.84 4.867 1 98.5 286 GLY B CA 1
ATOM 4750 C C . GLY B 1 286 ? -5.066 4.414 4.344 1 98.5 286 GLY B C 1
ATOM 4751 O O . GLY B 1 286 ? -5.016 3.463 5.125 1 98.5 286 GLY B O 1
ATOM 4752 N N . LEU B 1 287 ? -5.164 4.277 3.004 1 98.75 287 LEU B N 1
ATOM 4753 C CA . LEU B 1 287 ? -5.262 2.955 2.398 1 98.75 287 LEU B CA 1
ATOM 4754 C C . LEU B 1 287 ? -3.889 2.303 2.291 1 98.75 287 LEU B C 1
ATOM 4756 O O . LEU B 1 287 ? -2.865 2.99 2.324 1 98.75 287 LEU B O 1
ATOM 4760 N N . ARG B 1 288 ? -3.891 1.02 2.203 1 98.62 288 ARG B N 1
ATOM 4761 C CA . ARG B 1 288 ? -2.715 0.21 1.904 1 98.62 288 ARG B CA 1
ATOM 4762 C C . ARG B 1 288 ? -2.943 -0.65 0.666 1 98.62 288 ARG B C 1
ATOM 4764 O O . ARG B 1 288 ? -3.971 -1.32 0.55 1 98.62 288 ARG B O 1
ATOM 4771 N N . LEU B 1 289 ? -2.031 -0.63 -0.26 1 98.88 289 LEU B N 1
ATOM 4772 C CA . LEU B 1 289 ? -2.01 -1.485 -1.441 1 98.88 289 LEU B CA 1
ATOM 4773 C C . LEU B 1 289 ? -0.763 -2.363 -1.455 1 98.88 289 LEU B C 1
ATOM 4775 O O . LEU B 1 289 ? 0.348 -1.873 -1.238 1 98.88 289 LEU B O 1
ATOM 4779 N N . ILE B 1 290 ? 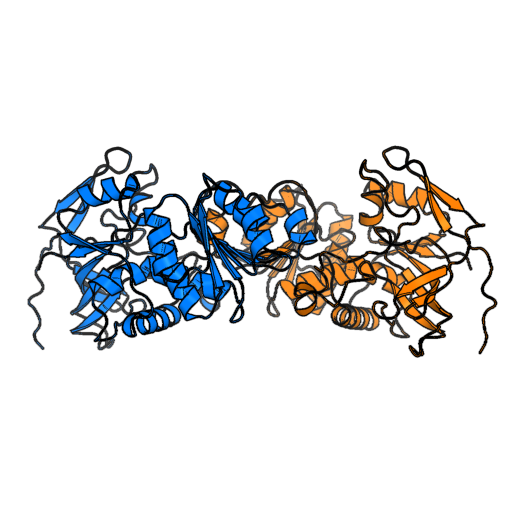-0.99 -3.656 -1.708 1 98.81 290 ILE B N 1
ATOM 4780 C CA . ILE B 1 290 ? 0.12 -4.602 -1.692 1 98.81 290 ILE B CA 1
ATOM 4781 C C . ILE B 1 290 ? 0.066 -5.48 -2.941 1 98.81 290 ILE B C 1
ATOM 4783 O O . ILE B 1 290 ? -1.001 -5.973 -3.316 1 98.81 290 ILE B O 1
ATOM 4787 N N . GLY B 1 291 ? 1.184 -5.625 -3.602 1 98.75 291 GLY B N 1
ATOM 4788 C CA . GLY B 1 291 ? 1.304 -6.609 -4.664 1 98.75 291 GLY B CA 1
ATOM 4789 C C . GLY B 1 291 ? 1.718 -7.98 -4.168 1 98.75 291 GLY B C 1
ATOM 4790 O O . GLY B 1 291 ? 2.584 -8.094 -3.297 1 98.75 291 GLY B O 1
ATOM 4791 N N . SER B 1 292 ? 1.092 -8.992 -4.691 1 98.31 292 SER B N 1
ATOM 4792 C CA . SER B 1 292 ? 1.41 -10.359 -4.281 1 98.31 292 SER B CA 1
ATOM 4793 C C . SER B 1 292 ? 1.459 -11.297 -5.484 1 98.31 292 SER B C 1
ATOM 4795 O O . SER B 1 292 ? 0.456 -11.477 -6.18 1 98.31 292 SER B O 1
ATOM 4797 N N . ALA B 1 293 ? 2.551 -11.898 -5.734 1 95.56 293 ALA B N 1
ATOM 4798 C CA . ALA B 1 293 ? 2.686 -12.797 -6.879 1 95.56 293 ALA B CA 1
ATOM 4799 C C . ALA B 1 293 ? 2.449 -14.25 -6.473 1 95.56 293 ALA B C 1
ATOM 4801 O O . ALA B 1 293 ? 1.635 -14.945 -7.082 1 95.56 293 ALA B O 1
ATOM 4802 N N . VAL B 1 294 ? 3.188 -14.695 -5.48 1 96.56 294 VAL B N 1
ATOM 4803 C CA . VAL B 1 294 ? 3.127 -16.078 -5.004 1 96.56 294 VAL B CA 1
ATOM 4804 C C . VAL B 1 294 ? 3.549 -16.125 -3.539 1 96.56 294 VAL B C 1
ATOM 4806 O O . VAL B 1 294 ? 3.82 -15.102 -2.924 1 96.56 294 VAL B O 1
ATOM 4809 N N . GLY B 1 295 ? 3.533 -17.328 -2.951 1 97.44 295 GLY B N 1
ATOM 4810 C CA . GLY B 1 295 ? 3.879 -17.469 -1.546 1 97.44 295 GLY B CA 1
ATOM 4811 C C . GLY B 1 295 ? 5.18 -18.219 -1.322 1 97.44 295 GLY B C 1
ATOM 4812 O O . GLY B 1 295 ? 5.867 -18.578 -2.279 1 97.44 295 GLY B O 1
ATOM 4813 N N . THR B 1 296 ? 5.523 -18.391 -0.109 1 97.31 296 THR B N 1
ATOM 4814 C CA . THR B 1 296 ? 6.793 -18.984 0.313 1 97.31 296 THR B CA 1
ATOM 4815 C C . THR B 1 296 ? 6.641 -20.484 0.557 1 97.31 296 THR B C 1
ATOM 4817 O O . THR B 1 296 ? 5.523 -21 0.563 1 97.31 296 THR B O 1
ATOM 4820 N N . LEU B 1 297 ? 7.781 -21.141 0.76 1 96.88 297 LEU B N 1
ATOM 4821 C CA . LEU B 1 297 ? 7.805 -22.562 1.047 1 96.88 297 LEU B CA 1
ATOM 4822 C C . LEU B 1 297 ? 7.047 -22.875 2.332 1 96.88 297 LEU B C 1
ATOM 4824 O O . LEU B 1 297 ? 6.191 -23.766 2.355 1 96.88 297 LEU B O 1
ATOM 4828 N N . PRO B 1 298 ? 7.285 -22.109 3.414 1 97.62 298 PRO B N 1
ATOM 4829 C CA . PRO B 1 298 ? 6.512 -22.391 4.625 1 97.62 298 PRO B CA 1
ATOM 4830 C C . PRO B 1 298 ? 5.012 -22.188 4.43 1 97.62 298 PRO B C 1
ATOM 4832 O O . PRO B 1 298 ? 4.207 -22.969 4.941 1 97.62 298 PRO B O 1
ATOM 4835 N N . GLU B 1 299 ? 4.645 -21.188 3.68 1 98.25 299 GLU B N 1
ATOM 4836 C CA . GLU B 1 299 ? 3.23 -20.938 3.414 1 98.25 299 GLU B CA 1
ATOM 4837 C C . GLU B 1 299 ? 2.602 -22.109 2.654 1 98.25 299 GLU B C 1
ATOM 4839 O O . GLU B 1 299 ? 1.453 -22.469 2.908 1 98.25 299 GLU B O 1
ATOM 4844 N N . MET B 1 300 ? 3.336 -22.641 1.741 1 98.5 300 MET B N 1
ATOM 4845 C CA . MET B 1 300 ? 2.826 -23.766 0.981 1 98.5 300 MET B CA 1
ATOM 4846 C C . MET B 1 300 ? 2.568 -24.969 1.895 1 98.5 300 MET B C 1
ATOM 4848 O O . MET B 1 300 ? 1.558 -25.656 1.75 1 98.5 300 MET B O 1
ATOM 4852 N N . GLN B 1 301 ? 3.461 -25.188 2.82 1 98.44 301 GLN B N 1
ATOM 4853 C CA . GLN B 1 301 ? 3.289 -26.297 3.748 1 98.44 301 GLN B CA 1
ATOM 4854 C C . GLN B 1 301 ? 2.049 -26.094 4.617 1 98.44 301 GLN B C 1
ATOM 4856 O O . GLN B 1 301 ? 1.294 -27.047 4.852 1 98.44 301 GLN B O 1
ATOM 4861 N N . GLU B 1 302 ? 1.869 -24.875 5.023 1 98.5 302 GLU B N 1
ATOM 4862 C CA . GLU B 1 302 ? 0.668 -24.562 5.797 1 98.5 302 GLU B CA 1
ATOM 4863 C C . GLU B 1 302 ? -0.593 -24.797 4.969 1 98.5 302 GLU B C 1
ATOM 4865 O O . GLU B 1 302 ? -1.572 -25.359 5.465 1 98.5 302 GLU B O 1
ATOM 4870 N N . LEU B 1 303 ? -0.536 -24.391 3.762 1 98.75 303 LEU B N 1
ATOM 4871 C CA . LEU B 1 303 ? -1.675 -24.578 2.869 1 98.75 303 LEU B CA 1
ATOM 4872 C C . LEU B 1 303 ? -1.946 -26.062 2.629 1 98.75 303 LEU B C 1
ATOM 4874 O O . LEU B 1 303 ? -3.1 -26.5 2.641 1 98.75 303 LEU B O 1
ATOM 4878 N N . PHE B 1 304 ? -0.896 -26.828 2.422 1 98.69 304 PHE B N 1
ATOM 4879 C CA . PHE B 1 304 ? -1.05 -28.266 2.234 1 98.69 304 PHE B CA 1
ATOM 4880 C C . PHE B 1 304 ? -1.721 -28.906 3.445 1 98.69 304 PHE B C 1
ATOM 4882 O O . PHE B 1 304 ? -2.547 -29.812 3.301 1 98.69 304 PHE B O 1
ATOM 4889 N N . GLN B 1 305 ? -1.373 -28.422 4.586 1 98.19 305 GLN B N 1
ATOM 4890 C CA . GLN B 1 305 ? -1.98 -28.969 5.797 1 98.19 305 GLN B CA 1
ATOM 4891 C C . GLN B 1 305 ? -3.473 -28.656 5.852 1 98.19 305 GLN B C 1
ATOM 4893 O O . GLN B 1 305 ? -4.273 -29.5 6.254 1 98.19 305 GLN B O 1
ATOM 4898 N N . LEU B 1 306 ? -3.846 -27.469 5.473 1 98.31 306 LEU B N 1
ATOM 4899 C CA . LEU B 1 306 ? -5.258 -27.125 5.402 1 98.31 306 LEU B CA 1
ATOM 4900 C C . LEU B 1 306 ? -6 -28.047 4.438 1 98.31 306 LEU B C 1
ATOM 4902 O O . LEU B 1 306 ? -7.105 -28.5 4.73 1 98.31 306 LEU B O 1
ATOM 4906 N N . ALA B 1 307 ? -5.367 -28.25 3.33 1 98.62 307 ALA B N 1
ATOM 4907 C CA . ALA B 1 307 ? -5.984 -29.094 2.316 1 98.62 307 ALA B CA 1
ATOM 4908 C C . ALA B 1 307 ? -6.07 -30.547 2.797 1 98.62 307 ALA B C 1
ATOM 4910 O O . ALA B 1 307 ? -7.07 -31.219 2.564 1 98.62 307 ALA B O 1
ATOM 4911 N N . ALA B 1 308 ? -5.004 -31 3.455 1 98.12 308 ALA B N 1
ATOM 4912 C CA . ALA B 1 308 ? -4.961 -32.375 3.965 1 98.12 308 ALA B CA 1
ATOM 4913 C C . ALA B 1 308 ? -6.055 -32.594 5 1 98.12 308 ALA B C 1
ATOM 4915 O O . ALA B 1 308 ? -6.559 -33.719 5.137 1 98.12 308 ALA B O 1
ATOM 4916 N N . ARG B 1 309 ? -6.457 -31.531 5.691 1 97.38 309 ARG B N 1
ATOM 4917 C CA . ARG B 1 309 ? -7.516 -31.625 6.695 1 97.38 309 ARG B CA 1
ATOM 4918 C C . ARG B 1 309 ? -8.891 -31.438 6.059 1 97.38 309 ARG B C 1
ATOM 4920 O O . ARG B 1 309 ? -9.906 -31.469 6.754 1 97.38 309 ARG B O 1
ATOM 4927 N N . GLY B 1 310 ? -8.914 -31.156 4.832 1 96.75 310 GLY B N 1
ATOM 4928 C CA . GLY B 1 310 ? -10.172 -31.031 4.113 1 96.75 310 GLY B CA 1
ATOM 4929 C C . GLY B 1 310 ? -10.766 -29.641 4.199 1 96.75 310 GLY B C 1
ATOM 4930 O O . GLY B 1 310 ? -11.898 -29.406 3.775 1 96.75 310 GLY B O 1
ATOM 4931 N N . GLU B 1 311 ? -9.992 -28.672 4.621 1 97.81 311 GLU B N 1
ATOM 4932 C CA . GLU B 1 311 ? -10.492 -27.312 4.816 1 97.81 311 GLU B CA 1
ATOM 4933 C C . GLU B 1 311 ? -10.414 -26.5 3.523 1 97.81 311 GLU B C 1
ATOM 4935 O O . GLU B 1 311 ? -11.086 -25.484 3.381 1 97.81 311 GLU B O 1
ATOM 4940 N N . VAL B 1 312 ? -9.562 -26.953 2.617 1 98.38 312 VAL B N 1
ATOM 4941 C CA . VAL B 1 312 ? -9.422 -26.344 1.3 1 98.38 312 VAL B CA 1
ATOM 4942 C C . VAL B 1 312 ? -9.406 -27.422 0.226 1 98.38 312 VAL B C 1
ATOM 4944 O O . VAL B 1 312 ? -8.602 -28.359 0.294 1 98.38 312 VAL B O 1
ATOM 4947 N N . LYS B 1 313 ? -10.234 -27.281 -0.674 1 97.19 313 LYS B N 1
ATOM 4948 C CA . LYS B 1 313 ? -10.344 -28.266 -1.748 1 97.19 313 LYS B CA 1
ATOM 4949 C C . LYS B 1 313 ? -10.648 -27.594 -3.082 1 97.19 313 LYS B C 1
ATOM 4951 O O . LYS B 1 313 ? -11.734 -27.047 -3.271 1 97.19 313 LYS B O 1
ATOM 4956 N N . PRO B 1 314 ? -9.766 -27.703 -3.982 1 98.12 314 PRO B N 1
ATOM 4957 C CA . PRO B 1 314 ? -10.047 -27.109 -5.293 1 98.12 314 PRO B CA 1
ATOM 4958 C C . PRO B 1 314 ? -11.102 -27.891 -6.074 1 98.12 314 PRO B C 1
ATOM 4960 O O . PRO B 1 314 ? -11.148 -29.125 -5.996 1 98.12 314 PRO B O 1
ATOM 4963 N N . LEU B 1 315 ? -11.938 -27.156 -6.77 1 97.75 315 LEU B N 1
ATOM 4964 C CA . LEU B 1 315 ? -12.734 -27.75 -7.828 1 97.75 315 LEU B CA 1
ATOM 4965 C C . LEU B 1 315 ? -11.875 -28.078 -9.047 1 97.75 315 LEU B C 1
ATOM 4967 O O . LEU B 1 315 ? -11.258 -27.188 -9.625 1 97.75 315 LEU B O 1
ATOM 4971 N N . ILE B 1 316 ? -11.859 -29.375 -9.398 1 97.81 316 ILE B N 1
ATOM 4972 C CA . ILE B 1 316 ? -10.922 -29.734 -10.461 1 97.81 316 ILE B CA 1
ATOM 4973 C C . ILE B 1 316 ? -11.664 -30.469 -11.57 1 97.81 316 ILE B C 1
ATOM 4975 O O . ILE B 1 316 ? -12.688 -31.109 -11.328 1 97.81 316 ILE B O 1
ATOM 4979 N N . THR B 1 317 ? -11.234 -30.266 -12.719 1 97.69 317 THR B N 1
ATOM 4980 C CA . THR B 1 317 ? -11.508 -31.125 -13.867 1 97.69 317 THR B CA 1
ATOM 4981 C C . THR B 1 317 ? -10.281 -31.938 -14.242 1 97.69 317 THR B C 1
ATOM 4983 O O . THR B 1 317 ? -9.258 -31.391 -14.656 1 97.69 317 THR B O 1
ATOM 4986 N N . LEU B 1 318 ? -10.398 -33.25 -14.016 1 98.06 318 LEU B N 1
ATOM 4987 C CA . LEU B 1 318 ? -9.297 -34.156 -14.312 1 98.06 318 LEU B CA 1
ATOM 4988 C C . LEU B 1 318 ? -9.398 -34.688 -15.734 1 98.06 318 LEU B C 1
ATOM 4990 O O . LEU B 1 318 ? -10.43 -35.25 -16.125 1 98.06 318 LEU B O 1
ATOM 4994 N N . VAL B 1 319 ? -8.383 -34.469 -16.547 1 98.44 319 VAL B N 1
ATOM 4995 C CA . VAL B 1 319 ? -8.383 -34.938 -17.938 1 98.44 319 VAL B CA 1
ATOM 4996 C C . VAL B 1 319 ? -7.043 -35.562 -18.281 1 98.44 319 VAL B C 1
ATOM 4998 O O . VAL B 1 319 ? -6.055 -35.375 -17.562 1 98.44 319 VAL B O 1
ATOM 5001 N N . PRO B 1 320 ? -6.949 -36.344 -19.359 1 98.38 320 PRO B N 1
ATOM 5002 C CA . PRO B 1 320 ? -5.652 -36.844 -19.812 1 98.38 320 PRO B CA 1
ATOM 5003 C C . PRO B 1 320 ? -4.738 -35.75 -20.344 1 98.38 320 PRO B C 1
ATOM 5005 O O . PRO B 1 320 ? -5.215 -34.781 -20.938 1 98.38 320 PRO B O 1
ATOM 5008 N N . PHE B 1 321 ? -3.512 -36 -20.234 1 98.44 321 PHE B N 1
ATOM 5009 C CA . PHE B 1 321 ? -2.494 -35 -20.609 1 98.44 321 PHE B CA 1
ATOM 5010 C C . PHE B 1 321 ? -2.615 -34.656 -22.094 1 98.44 321 PHE B C 1
ATOM 5012 O O . PHE B 1 321 ? -2.385 -33.5 -22.484 1 98.44 321 PHE B O 1
ATOM 5019 N N . ASP B 1 322 ? -2.963 -35.531 -22.859 1 97.12 322 ASP B N 1
ATOM 5020 C CA . ASP B 1 322 ? -2.965 -35.312 -24.312 1 97.12 322 ASP B CA 1
ATOM 5021 C C . ASP B 1 322 ? -4.117 -34.406 -24.719 1 97.12 322 ASP B C 1
ATOM 5023 O O . ASP B 1 322 ? -4.227 -34.031 -25.891 1 97.12 322 ASP B O 1
ATOM 5027 N N . GLN B 1 323 ? -4.969 -34 -23.766 1 97.94 323 GLN B N 1
ATOM 5028 C CA . GLN B 1 323 ? -6.051 -33.062 -24.031 1 97.94 323 GLN B CA 1
ATOM 5029 C C . GLN B 1 323 ? -5.609 -31.625 -23.766 1 97.94 323 GLN B C 1
ATOM 5031 O O . GLN B 1 323 ? -6.426 -30.703 -23.812 1 97.94 323 GLN B O 1
ATOM 5036 N N . ILE B 1 324 ? -4.367 -31.406 -23.547 1 98.31 324 ILE B N 1
ATOM 5037 C CA . ILE B 1 324 ? -3.848 -30.125 -23.062 1 98.31 324 ILE B CA 1
ATOM 5038 C C . ILE B 1 324 ? -4.219 -29.016 -24.062 1 98.31 324 ILE B C 1
ATOM 5040 O O . ILE B 1 324 ? -4.625 -27.922 -23.656 1 98.31 324 ILE B O 1
ATOM 5044 N N . ASP B 1 325 ? -4.145 -29.203 -25.297 1 98.19 325 ASP B N 1
ATOM 5045 C CA . ASP B 1 325 ? -4.426 -28.172 -26.281 1 98.19 325 ASP B CA 1
ATOM 5046 C C . ASP B 1 325 ? -5.902 -27.766 -26.266 1 98.19 325 ASP B C 1
ATOM 5048 O O . ASP B 1 325 ? -6.23 -26.578 -26.266 1 98.19 325 ASP B O 1
ATOM 5052 N N . ALA B 1 326 ? -6.746 -28.797 -26.234 1 97.38 326 ALA B N 1
ATOM 5053 C CA . ALA B 1 326 ? -8.18 -28.547 -26.188 1 97.38 326 ALA B CA 1
ATOM 5054 C C . ALA B 1 326 ? -8.562 -27.828 -24.891 1 97.38 326 ALA B C 1
ATOM 5056 O O . ALA B 1 326 ? -9.367 -26.891 -24.906 1 97.38 326 ALA B O 1
ATOM 5057 N N . MET B 1 327 ? -7.965 -28.234 -23.812 1 97.5 327 MET B N 1
ATOM 5058 C CA . MET B 1 327 ? -8.273 -27.641 -22.516 1 97.5 327 MET B CA 1
ATOM 5059 C C . MET B 1 327 ? -7.758 -26.203 -22.453 1 97.5 327 MET B C 1
ATOM 5061 O O . MET B 1 327 ? -8.383 -25.344 -21.828 1 97.5 327 MET B O 1
ATOM 5065 N N . ALA B 1 328 ? -6.57 -25.953 -23.031 1 97.31 328 ALA B N 1
ATOM 5066 C CA . ALA B 1 328 ? -6.016 -24.609 -23.078 1 97.31 328 ALA B CA 1
ATOM 5067 C C . ALA B 1 328 ? -6.969 -23.641 -23.781 1 97.31 328 ALA B C 1
ATOM 5069 O O . ALA B 1 328 ? -7.18 -22.516 -23.328 1 97.31 328 ALA B O 1
ATOM 5070 N N . LYS B 1 329 ? -7.578 -24.062 -24.844 1 95.62 329 LYS B N 1
ATOM 5071 C CA . LYS B 1 329 ? -8.516 -23.234 -25.594 1 95.62 329 LYS B CA 1
ATOM 5072 C C . LYS B 1 329 ? -9.773 -22.953 -24.781 1 95.62 329 LYS B C 1
ATOM 5074 O O . LYS B 1 329 ? -10.281 -21.828 -24.781 1 95.62 329 LYS B O 1
ATOM 5079 N N . LYS B 1 330 ? -10.242 -23.984 -24.109 1 94.81 330 LYS B N 1
ATOM 5080 C CA . LYS B 1 330 ? -11.414 -23.797 -23.266 1 94.81 330 LYS B CA 1
ATOM 5081 C C . LYS B 1 330 ? -11.125 -22.812 -22.125 1 94.81 330 LYS B C 1
ATOM 5083 O O . LYS B 1 330 ? -11.961 -21.969 -21.812 1 94.81 330 LYS B O 1
ATOM 5088 N N . LEU B 1 331 ? -9.969 -22.969 -21.562 1 93.88 331 LEU B N 1
ATOM 5089 C CA . LEU B 1 331 ? -9.547 -22.094 -20.469 1 93.88 331 LEU B CA 1
ATOM 5090 C C . LEU B 1 331 ? -9.445 -20.656 -20.953 1 93.88 331 LEU B C 1
ATOM 5092 O O . LEU B 1 331 ? -9.906 -19.734 -20.266 1 93.88 331 LEU B O 1
ATOM 5096 N N . GLU B 1 332 ? -8.867 -20.453 -22.062 1 90.56 332 GLU B N 1
ATOM 5097 C CA . GLU B 1 332 ? -8.695 -19.125 -22.641 1 90.56 332 GLU B CA 1
ATOM 5098 C C . GLU B 1 332 ? -10.039 -18.438 -22.859 1 90.56 332 GLU B C 1
ATOM 5100 O O . GLU B 1 332 ? -10.148 -17.219 -22.734 1 90.56 332 GLU B O 1
ATOM 5105 N N . LYS B 1 333 ? -11.047 -19.25 -23.125 1 88 333 LYS B N 1
ATOM 5106 C CA . LYS B 1 333 ? -12.383 -18.734 -23.406 1 88 333 LYS B CA 1
ATOM 5107 C C . LYS B 1 333 ? -13.203 -18.594 -22.125 1 88 333 LYS B C 1
ATOM 5109 O O . LYS B 1 333 ? -14.375 -18.219 -22.172 1 88 333 LYS B O 1
ATOM 5114 N N . GLY B 1 334 ? -12.594 -18.953 -21.047 1 84.81 334 GLY B N 1
ATOM 5115 C CA . GLY B 1 334 ? -13.281 -18.828 -19.781 1 84.81 334 GLY B CA 1
ATOM 5116 C C . GLY B 1 334 ? -14.359 -19.875 -19.562 1 84.81 334 GLY B C 1
ATOM 5117 O O . GLY B 1 334 ? -15.336 -19.641 -18.859 1 84.81 334 GLY B O 1
ATOM 5118 N N . GLN B 1 335 ? -14.234 -21.031 -20.094 1 85.06 335 GLN B N 1
ATOM 5119 C CA . GLN B 1 335 ? -15.266 -22.062 -20.078 1 85.06 335 GLN B CA 1
ATOM 5120 C C . GLN B 1 335 ? -14.93 -23.172 -19.094 1 85.06 335 GLN B C 1
ATOM 5122 O O . GLN B 1 335 ? -15.344 -24.312 -19.266 1 85.06 335 GLN B O 1
ATOM 5127 N N . VAL B 1 336 ? -14.133 -22.891 -18.188 1 87.38 336 VAL B N 1
ATOM 5128 C CA . VAL B 1 336 ? -13.734 -23.891 -17.188 1 87.38 336 VAL B CA 1
ATOM 5129 C C . VAL B 1 336 ? -14.086 -23.375 -15.789 1 87.38 336 VAL B C 1
ATOM 5131 O O . VAL B 1 336 ? -13.781 -22.234 -15.445 1 87.38 336 VAL B O 1
ATOM 5134 N N . ASN B 1 337 ? -14.836 -24.172 -15.078 1 87.75 337 ASN B N 1
ATOM 5135 C CA . ASN B 1 337 ? -15.078 -23.906 -13.664 1 87.75 337 ASN B CA 1
ATOM 5136 C C . ASN B 1 337 ? -14.016 -24.578 -12.781 1 87.75 337 ASN B C 1
ATOM 5138 O O . ASN B 1 337 ? -13.766 -25.766 -12.906 1 87.75 337 ASN B O 1
ATOM 5142 N N . GLY B 1 338 ? -13.406 -23.781 -11.992 1 94.62 338 GLY B N 1
ATOM 5143 C CA . GLY B 1 338 ? -12.367 -24.344 -11.148 1 94.62 338 GLY B CA 1
ATOM 5144 C C . GLY B 1 338 ? -11.023 -24.453 -11.844 1 94.62 338 GLY B C 1
ATOM 5145 O O . GLY B 1 338 ? -10.586 -23.516 -12.523 1 94.62 338 GLY B O 1
ATOM 5146 N N . ARG B 1 339 ? -10.375 -25.609 -11.625 1 97.62 339 ARG B N 1
ATOM 5147 C CA . ARG B 1 339 ? -9.008 -25.797 -12.102 1 97.62 339 ARG B CA 1
ATOM 5148 C C . ARG B 1 339 ? -8.898 -27.047 -12.961 1 97.62 339 ARG B C 1
ATOM 5150 O O . ARG B 1 339 ? -9.555 -28.062 -12.672 1 97.62 339 ARG B O 1
ATOM 5157 N N . ILE B 1 340 ? -8.094 -26.953 -13.992 1 98.38 340 ILE B N 1
ATOM 5158 C CA . ILE B 1 340 ? -7.82 -28.125 -14.82 1 98.38 340 ILE B CA 1
ATOM 5159 C C . ILE B 1 340 ? -6.574 -28.844 -14.305 1 98.38 340 ILE B C 1
ATOM 5161 O O . ILE B 1 340 ? -5.555 -28.203 -14.023 1 98.38 340 ILE B O 1
ATOM 5165 N N . VAL B 1 341 ? -6.68 -30.125 -14.094 1 98.75 341 VAL B N 1
ATOM 5166 C CA . VAL B 1 341 ? -5.555 -30.984 -13.742 1 98.75 341 VAL B CA 1
ATOM 5167 C C . VAL B 1 341 ? -5.43 -32.094 -14.773 1 98.75 341 VAL B C 1
ATOM 5169 O O . VAL B 1 341 ? -6.434 -32.719 -15.172 1 98.75 341 VAL B O 1
ATOM 5172 N N . MET B 1 342 ? -4.25 -32.344 -15.195 1 98.81 342 MET B N 1
ATOM 5173 C CA . MET B 1 342 ? -4.027 -33.344 -16.234 1 98.81 342 MET B CA 1
ATOM 5174 C C . MET B 1 342 ? -3.232 -34.5 -15.68 1 98.81 342 MET B C 1
ATOM 5176 O O . MET B 1 342 ? -2.236 -34.312 -14.984 1 98.81 342 MET B O 1
ATOM 5180 N N . GLU B 1 343 ? -3.646 -35.688 -16 1 98.69 343 GLU B N 1
ATOM 5181 C CA . GLU B 1 343 ? -2.939 -36.906 -15.633 1 98.69 343 GLU B CA 1
ATOM 5182 C C . GLU B 1 343 ? -1.812 -37.188 -16.625 1 98.69 343 GLU B C 1
ATOM 5184 O O . GLU B 1 343 ? -2.047 -37.312 -17.828 1 98.69 343 GLU B O 1
ATOM 5189 N N . MET B 1 344 ? -0.657 -37.344 -16.109 1 97.94 344 MET B N 1
ATOM 5190 C CA . MET B 1 344 ? 0.51 -37.594 -16.953 1 97.94 344 MET B CA 1
ATOM 5191 C C . MET B 1 344 ? 0.534 -39.031 -17.453 1 97.94 344 MET B C 1
ATOM 5193 O O . MET B 1 344 ? 0.132 -39.938 -16.75 1 97.94 344 MET B O 1
ATOM 5197 N N . PRO B 1 345 ? 1.033 -39.125 -18.688 1 93.25 345 PRO B N 1
ATOM 5198 C CA . PRO B 1 345 ? 1.169 -40.5 -19.156 1 93.25 345 PRO B CA 1
ATOM 5199 C C . PRO B 1 345 ? 2.18 -41.312 -18.328 1 93.25 345 PRO B C 1
ATOM 5201 O O . PRO B 1 345 ? 3.193 -40.75 -17.891 1 93.25 345 PRO B O 1
ATOM 5204 N N . GLN B 1 346 ? 1.831 -42.531 -17.953 1 82.06 346 GLN B N 1
ATOM 5205 C CA . GLN B 1 346 ? 2.723 -43.375 -17.156 1 82.06 346 GLN B CA 1
ATOM 5206 C C . GLN B 1 346 ? 3.631 -44.188 -18.047 1 82.06 346 GLN B C 1
ATOM 5208 O O . GLN B 1 346 ? 3.252 -44.562 -19.172 1 82.06 346 GLN B O 1
#

InterPro domains:
  IPR011032 GroES-like superfamily [SSF50129] (3-167)
  IPR013149 Alcohol dehydrogenase-like, C-terminal [PF00107] (182-308)
  IPR013154 Alcohol dehydrogenase-like, N-terminal [PF08240] (38-142)
  IPR020843 Enoylreductase domain [SM00829] (19-342)
  IPR036291 NAD(P)-binding domain superfamily [SSF51735] (144-313)

Radius of gyration: 29.44 Å; Cα contacts (8 Å, |Δi|>4): 1817; chains: 2; bounding box: 51×92×73 Å

Nearest PDB structures (foldseek):
  3meq-assembly1_C  TM=9.299E-01  e=1.937E-36  Brucella suis
  4gkv-assembly1_C  TM=9.278E-01  e=1.632E-35  Escherichia coli K-12
  5o9d-assembly1_C  TM=8.916E-01  e=2.027E-27  Rhodococcus sp. M8
  5od3-assembly1_A  TM=8.963E-01  e=3.961E-27  Rhodococcus sp. M8
  8uar-assembly1_C  TM=8.885E-01  e=1.339E-26  Rhodococcus ruber

Sequence (692 aa):
MCTTDIPVTQTAARVQNPGAEARFVIQNEQAVPQITESQILVKLVVTGLCHSDLNRVYDTLPLISEIVGHEGVGIVVKELATSHMINKRVGLGWLSRPCMECEICDVEYTSCPKQQNLGRDLAGTFQQYIAVDADFVHPLPDNLPSEIAAPLLCAGISMYSAIRKCDLQTGNWLLIPGAGGGLGHLGVQIAIAQGYRVIAVDTGEDKRRICLEFGAVHFIDYLAEDVSGEVTRLTSLGVHGVICTAGSIAAYQQAAQCVRNAGTIVCIGVNPQNLPISPLDMVRRGLRLIGSAVGTLPEMQELFQLAARGEVKPLITLVPFDQIDAMAKKLEKGQVNGRIVMEMPQMCTTDIPVTQTAARVQNPGAEARFVIQNEQAVPQITESQILVKLVVTGLCHSDLNRVYDTLPLISEIVGHEGVGIVVKELATSHMINKRVGLGWLSRPCMECEICDVEYTSCPKQQNLGRDLAGTFQQYIAVDADFVHPLPDNLPSEIAAPLLCAGISMYSAIRKCDLQTGNWLLIPGAGGGLGHLGVQIAIAQGYRVIAVDTGEDKRRICLEFGAVHFIDYLAEDVSGEVTRLTSLGVHGVICTAGSIAAYQQAAQCVRNAGTIVCIGVNPQNLPISPLDMVRRGLRLIGSAVGTLPEMQELFQLAARGEVKPLITLVPFDQIDAMAKKLEKGQVNGRIVMEMPQ

Organism: Fusarium oxysporum f. sp. lycopersici (strain 4287 / CBS 123668 / FGSC 9935 / NRRL 34936) (NCBI:txid426428)